Protein AF-0000000067522916 (afdb_homodimer)

Radius of gyration: 25.34 Å; Cα contacts (8 Å, |Δi|>4): 774; chains: 2; bounding box: 39×79×55 Å

InterPro domains:
  IPR010461 Competence protein ComK [PF06338] (10-159)
  IPR010461 Competence protein ComK [PIRSF011560] (6-192)

Foldseek 3Di:
DPPPDAAEDAADADALFWFKWFWDADPPRQIKTWTDGLPDTHIYRDAQLVNLQVNLVVLPHGQVVQLVVLCVQQVDNFQAWGCSDLVSQAIWTWQHGPPDNRIMIGRLVFWDDWDADPVQWIWTAGNSGDIDIHNHHPVSVVVRSVSSVSSSVSVVVCVVPPDDDDDDDDDPVVCVVPVCVCCVVPPDDPVRD/DPPPDAAEDAADADALFWFKWFWDADPPRQIKTWTDGLPDTHIYRDAQLVNLQVNLVVQPHGQVVQLVVLCVQQVDNFQAWGCSDLVSQAIWTWQHGPPDSRIMIGRLVFWDDWDADPVQWIWTAGNSGDIDIGNHHPVSVVVRSVSSVSSSVSVVCCVVPPDDDDDDDDDPVVCVVPVVVVCVVPPDDPVRD

Organism: Bacillus anthracis (NCBI:txid1392)

Structure (mmCIF, N/CA/C/O backbone):
data_AF-0000000067522916-model_v1
#
loop_
_entity.id
_entity.type
_entity.pdbx_description
1 polymer 'Competence transcription factor'
#
loop_
_atom_site.group_PDB
_atom_site.id
_atom_site.type_symbol
_atom_site.label_atom_id
_atom_site.label_alt_id
_atom_site.label_comp_id
_atom_site.label_asym_id
_atom_site.label_entity_id
_atom_site.label_seq_id
_atom_site.pdbx_PDB_ins_code
_atom_site.Cartn_x
_atom_site.Cartn_y
_atom_site.Cartn_z
_atom_site.occupancy
_atom_site.B_iso_or_equiv
_atom_site.auth_seq_id
_atom_site.auth_comp_id
_atom_site.auth_asym_id
_atom_site.auth_atom_id
_atom_site.pdbx_PDB_model_num
ATOM 1 N N . MET A 1 1 ? -5.605 -43.75 -6.602 1 36.06 1 MET A N 1
ATOM 2 C CA . MET A 1 1 ? -5.41 -42.281 -6.617 1 36.06 1 MET A CA 1
ATOM 3 C C . MET A 1 1 ? -6.738 -41.562 -6.434 1 36.06 1 MET A C 1
ATOM 5 O O . MET A 1 1 ? -7.66 -41.719 -7.234 1 36.06 1 MET A O 1
ATOM 9 N N . GLU A 1 2 ? -7.273 -41.312 -5.301 1 45.03 2 GLU A N 1
ATOM 10 C CA . GLU A 1 2 ? -8.633 -40.844 -5.027 1 45.03 2 GLU A CA 1
ATOM 11 C C . GLU A 1 2 ? -9.023 -39.688 -5.938 1 45.03 2 GLU A C 1
ATOM 13 O O . GLU A 1 2 ? -8.219 -38.781 -6.191 1 45.03 2 GLU A O 1
ATOM 18 N N . ASN A 1 3 ? -9.984 -39.844 -6.863 1 55.38 3 ASN A N 1
ATOM 19 C CA . ASN A 1 3 ? -10.586 -39.031 -7.898 1 55.38 3 ASN A CA 1
ATOM 20 C C . ASN A 1 3 ? -11.031 -37.656 -7.336 1 55.38 3 ASN A C 1
ATOM 22 O O . ASN A 1 3 ? -12.172 -37.531 -6.891 1 55.38 3 ASN A O 1
ATOM 26 N N . LYS A 1 4 ? -10.172 -36.906 -6.711 1 69.06 4 LYS A N 1
ATOM 27 C CA . LYS A 1 4 ? -10.625 -35.656 -6.137 1 69.06 4 LYS A CA 1
ATOM 28 C C . LYS A 1 4 ? -11.148 -34.719 -7.223 1 69.06 4 LYS A C 1
ATOM 30 O O . LYS A 1 4 ? -10.492 -34.5 -8.242 1 69.06 4 LYS A O 1
ATOM 35 N N . VAL A 1 5 ? -12.406 -34.469 -7.195 1 81.44 5 VAL A N 1
ATOM 36 C CA . VAL A 1 5 ? -13.094 -33.531 -8.094 1 81.44 5 VAL A CA 1
ATOM 37 C C . VAL A 1 5 ? -12.43 -32.156 -8.047 1 81.44 5 VAL A C 1
ATOM 39 O O . VAL A 1 5 ? -12.094 -31.672 -6.965 1 81.44 5 VAL A O 1
ATOM 42 N N . GLU A 1 6 ? -12.148 -31.703 -9.195 1 89.88 6 GLU A N 1
ATOM 43 C CA . GLU A 1 6 ? -11.547 -30.375 -9.273 1 89.88 6 GLU A CA 1
ATOM 44 C C . GLU A 1 6 ? -12.555 -29.297 -8.883 1 89.88 6 GLU A C 1
ATOM 46 O O . GLU 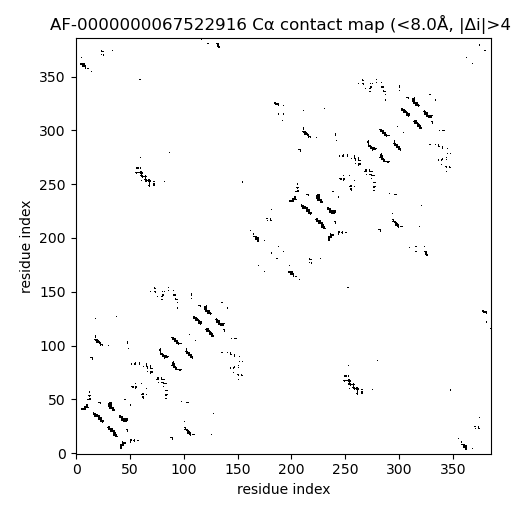A 1 6 ? -13.734 -29.391 -9.227 1 89.88 6 GLU A O 1
ATOM 51 N N . ARG A 1 7 ? -12.031 -28.391 -8.172 1 93.38 7 ARG A N 1
ATOM 52 C CA . ARG A 1 7 ? -12.867 -27.297 -7.699 1 93.38 7 ARG A CA 1
ATOM 53 C C . ARG A 1 7 ? -12.398 -25.969 -8.281 1 93.38 7 ARG A C 1
ATOM 55 O O . ARG A 1 7 ? -11.242 -25.828 -8.703 1 93.38 7 ARG A O 1
ATOM 62 N N . TYR A 1 8 ? -13.406 -25.047 -8.391 1 92.75 8 TYR A N 1
ATOM 63 C CA . TYR A 1 8 ? -13.039 -23.703 -8.812 1 92.75 8 TYR A CA 1
ATOM 64 C C . TYR A 1 8 ? -13.781 -22.656 -8 1 92.75 8 TYR A C 1
ATOM 66 O O . TYR A 1 8 ? -14.781 -22.953 -7.348 1 92.75 8 TYR A O 1
ATOM 74 N N . VAL A 1 9 ? -13.164 -21.453 -7.91 1 92.88 9 VAL A N 1
ATOM 75 C CA . VAL A 1 9 ? -13.797 -20.266 -7.34 1 92.88 9 VAL A CA 1
ATOM 76 C C . VAL A 1 9 ? -13.836 -19.156 -8.375 1 92.88 9 VAL A C 1
ATOM 78 O O . VAL A 1 9 ? -12.969 -19.078 -9.258 1 92.88 9 VAL A O 1
ATOM 81 N N . GLU A 1 10 ? -14.773 -18.266 -8.258 1 89.06 10 GLU A N 1
ATOM 82 C CA . GLU A 1 10 ? -14.93 -17.188 -9.234 1 89.06 10 GLU A CA 1
ATOM 83 C C . GLU A 1 10 ? -13.922 -16.078 -8.992 1 89.06 10 GLU A C 1
ATOM 85 O O . GLU A 1 10 ? -13.406 -15.484 -9.938 1 89.06 10 GLU A O 1
ATOM 90 N N . ASN A 1 11 ? -13.75 -15.836 -7.719 1 91.44 11 ASN A N 1
ATOM 91 C CA . ASN A 1 11 ? -12.805 -14.797 -7.328 1 91.44 11 ASN A CA 1
ATOM 92 C C . ASN A 1 11 ? -11.875 -15.273 -6.219 1 91.44 11 ASN A C 1
ATOM 94 O O . ASN A 1 11 ? -12.258 -16.094 -5.391 1 91.44 11 ASN A O 1
ATOM 98 N N . TYR A 1 12 ? -10.758 -14.766 -6.344 1 95.12 12 TYR A N 1
ATOM 99 C CA . TYR A 1 12 ? -9.75 -15.18 -5.379 1 95.12 12 TYR A CA 1
ATOM 100 C C . TYR A 1 12 ? -8.867 -14.008 -4.969 1 95.12 12 TYR A C 1
ATOM 102 O O . TYR A 1 12 ? -8.539 -13.156 -5.797 1 95.12 12 TYR A O 1
ATOM 110 N N . VAL A 1 13 ? -8.547 -13.93 -3.684 1 96 13 VAL A N 1
ATOM 111 C CA . VAL A 1 13 ? -7.582 -12.984 -3.131 1 96 13 VAL A CA 1
ATOM 112 C C . VAL A 1 13 ? -6.434 -13.742 -2.463 1 96 13 VAL A C 1
ATOM 114 O O . VAL A 1 13 ? -6.668 -14.617 -1.628 1 96 13 VAL A O 1
ATOM 117 N N . VAL A 1 14 ? -5.266 -13.398 -2.869 1 96.44 14 VAL A N 1
ATOM 118 C CA . VAL A 1 14 ? -4.082 -14.031 -2.295 1 96.44 14 VAL A CA 1
ATOM 119 C C . VAL A 1 14 ? -4.105 -13.891 -0.775 1 96.44 14 VAL A C 1
ATOM 121 O O . VAL A 1 14 ? -4.48 -12.836 -0.25 1 96.44 14 VAL A O 1
ATOM 124 N N . ASN A 1 15 ? -3.674 -14.922 -0.156 1 94.75 15 ASN A N 1
ATOM 125 C CA . ASN A 1 15 ? -3.611 -14.914 1.302 1 94.75 15 ASN A CA 1
ATOM 126 C C . ASN A 1 15 ? -2.334 -15.578 1.811 1 94.75 15 ASN A C 1
ATOM 128 O O . ASN A 1 15 ? -1.466 -15.953 1.021 1 94.75 15 ASN A O 1
ATOM 132 N N . LYS A 1 16 ? -2.232 -15.758 3.061 1 94.56 16 LYS A N 1
ATOM 133 C CA . LYS A 1 16 ? -0.994 -16.203 3.689 1 94.56 16 LYS A CA 1
ATOM 134 C C . LYS A 1 16 ? -0.674 -17.656 3.301 1 94.56 16 LYS A C 1
ATOM 136 O O . LYS A 1 16 ? 0.448 -18.125 3.502 1 94.56 16 LYS A O 1
ATOM 141 N N . ASN A 1 17 ? -1.636 -18.297 2.754 1 95.62 17 ASN A N 1
ATOM 142 C CA . ASN A 1 17 ? -1.419 -19.688 2.389 1 95.62 17 ASN A CA 1
ATOM 143 C C . ASN A 1 17 ? -1.103 -19.844 0.902 1 95.62 17 ASN A C 1
ATOM 145 O O . ASN A 1 17 ? -0.748 -20.922 0.444 1 95.62 17 ASN A O 1
ATOM 149 N N . THR A 1 18 ? -1.257 -18.812 0.144 1 97.06 18 THR A N 1
ATOM 150 C CA . THR A 1 18 ? -1.058 -18.891 -1.299 1 97.06 18 THR A CA 1
ATOM 151 C C . THR A 1 18 ? 0.424 -19.031 -1.634 1 97.06 18 THR A C 1
ATOM 153 O O . THR A 1 18 ? 1.232 -18.172 -1.257 1 97.06 18 THR A O 1
ATOM 156 N N . MET A 1 19 ? 0.761 -20.047 -2.391 1 98.38 19 MET A N 1
ATOM 157 C CA . MET A 1 19 ? 2.164 -20.281 -2.719 1 98.38 19 MET A CA 1
ATOM 158 C C . MET A 1 19 ? 2.455 -19.906 -4.168 1 98.38 19 MET A C 1
ATOM 160 O O . MET A 1 19 ? 3.547 -19.422 -4.48 1 98.38 19 MET A O 1
ATOM 164 N N . ALA A 1 20 ? 1.44 -20.141 -5.023 1 98.69 20 ALA A N 1
ATOM 165 C CA . ALA A 1 20 ? 1.698 -19.906 -6.441 1 98.69 20 ALA A CA 1
ATOM 166 C C . ALA A 1 20 ? 0.396 -19.688 -7.207 1 98.69 20 ALA A C 1
ATOM 168 O O . ALA A 1 20 ? -0.649 -20.234 -6.828 1 98.69 20 ALA A O 1
ATOM 169 N N . LEU A 1 21 ? 0.455 -18.906 -8.18 1 98.75 21 LEU A N 1
ATOM 170 C CA . LEU A 1 21 ? -0.565 -18.734 -9.211 1 98.75 21 LEU A CA 1
ATOM 171 C C . LEU A 1 21 ? -0.047 -19.156 -10.578 1 98.75 21 LEU A C 1
ATOM 173 O O . LEU A 1 21 ? 0.795 -18.484 -11.172 1 98.75 21 LEU A O 1
ATOM 177 N N . LEU A 1 22 ? -0.54 -20.281 -11.062 1 98.44 22 LEU A N 1
ATOM 178 C CA . LEU A 1 22 ? 0.003 -20.906 -12.258 1 98.44 22 LEU A CA 1
ATOM 179 C C . LEU A 1 22 ? -0.974 -20.797 -13.422 1 98.44 22 LEU A C 1
ATOM 181 O O . LEU A 1 22 ? -2.102 -21.281 -13.344 1 98.44 22 LEU A O 1
ATOM 185 N N . PRO A 1 23 ? -0.571 -20.172 -14.477 1 98.12 23 PRO A N 1
ATOM 186 C CA . PRO A 1 23 ? -1.47 -20.062 -15.625 1 98.12 23 PRO A CA 1
ATOM 187 C C . PRO A 1 23 ? -1.712 -21.391 -16.328 1 98.12 23 PRO A C 1
ATOM 189 O O . PRO A 1 23 ? -0.794 -22.203 -16.438 1 98.12 23 PRO A O 1
ATOM 192 N N . VAL A 1 24 ? -2.934 -21.656 -16.656 1 96.38 24 VAL A N 1
ATOM 193 C CA . VAL A 1 24 ? -3.334 -22.766 -17.5 1 96.38 24 VAL A CA 1
ATOM 194 C C . VAL A 1 24 ? -3.98 -22.234 -18.781 1 96.38 24 VAL A C 1
ATOM 196 O O . VAL A 1 24 ? -5.008 -21.547 -18.734 1 96.38 24 VAL A O 1
ATOM 199 N N . ILE A 1 25 ? -3.348 -22.516 -19.859 1 93.44 25 ILE A N 1
ATOM 200 C CA . ILE A 1 25 ? -3.834 -22.031 -21.141 1 93.44 25 ILE A CA 1
ATOM 201 C C . ILE A 1 25 ? -4.758 -23.062 -21.781 1 93.44 25 ILE A C 1
ATOM 203 O O . ILE A 1 25 ? -4.348 -24.203 -22.031 1 93.44 25 ILE A O 1
ATOM 207 N N . LEU A 1 26 ? -5.984 -22.719 -21.938 1 89.19 26 LEU A N 1
ATOM 208 C CA . LEU A 1 26 ? -6.984 -23.609 -22.516 1 89.19 26 LEU A CA 1
ATOM 209 C C . LEU A 1 26 ? -7.156 -23.312 -24.016 1 89.19 26 LEU A C 1
ATOM 211 O O . LEU A 1 26 ? -6.508 -22.422 -24.547 1 89.19 26 LEU A O 1
ATOM 215 N N . SER A 1 27 ? -8.172 -24.172 -24.562 1 77.38 27 SER A N 1
ATOM 216 C CA . SER A 1 27 ? -8.477 -24.016 -25.984 1 77.38 27 SER A CA 1
ATOM 217 C C . SER A 1 27 ? -9.062 -22.641 -26.297 1 77.38 27 SER A C 1
ATOM 219 O O . SER A 1 27 ? -9.727 -22.047 -25.438 1 77.38 27 SER A O 1
ATOM 221 N N . GLU A 1 28 ? -8.57 -21.891 -27.219 1 79.06 28 GLU A N 1
ATOM 222 C CA . GLU A 1 28 ? -9.023 -20.594 -27.688 1 79.06 28 GLU A CA 1
ATOM 223 C C . GLU A 1 28 ? -8.266 -19.453 -27.016 1 79.06 28 GLU A C 1
ATOM 225 O O . GLU A 1 28 ? -8.766 -18.344 -26.922 1 79.06 28 GLU A O 1
ATOM 230 N N . LYS A 1 29 ? -7.426 -19.766 -26.297 1 81 29 LYS A N 1
ATOM 231 C CA . LYS A 1 29 ? -6.484 -18.797 -25.75 1 81 29 LYS A CA 1
ATOM 232 C C . LYS A 1 29 ? -6.996 -18.219 -24.422 1 81 29 LYS A C 1
ATOM 234 O O . LYS A 1 29 ? -6.652 -17.094 -24.047 1 81 29 LYS A O 1
ATOM 239 N N . LYS A 1 30 ? -7.949 -18.953 -23.938 1 91.25 30 LYS A N 1
ATOM 240 C CA . LYS A 1 30 ? -8.414 -18.578 -22.609 1 91.25 30 LYS A CA 1
ATOM 241 C C . LYS A 1 30 ? -7.414 -19 -21.531 1 91.25 30 LYS A C 1
ATOM 243 O O . LYS A 1 30 ? -6.902 -20.125 -21.562 1 91.25 30 LYS A O 1
ATOM 248 N N . ILE A 1 31 ? -7.109 -18.062 -20.625 1 95.31 31 ILE A N 1
ATOM 249 C CA . ILE A 1 31 ? -6.148 -18.344 -19.562 1 95.31 31 ILE A CA 1
ATOM 250 C C . ILE A 1 31 ? -6.867 -18.375 -18.219 1 95.31 31 ILE A C 1
ATOM 252 O O . ILE A 1 31 ? -7.633 -17.469 -17.891 1 95.31 31 ILE A O 1
ATOM 256 N N . VAL A 1 32 ? -6.703 -19.5 -17.5 1 95.81 32 VAL A N 1
ATOM 257 C CA . VAL A 1 32 ? -7.203 -19.625 -16.125 1 95.81 32 VAL A CA 1
ATOM 258 C C . VAL A 1 32 ? -6.043 -19.891 -15.18 1 95.81 32 VAL A C 1
ATOM 260 O O . VAL A 1 32 ? -4.902 -20.078 -15.617 1 95.81 32 VAL A O 1
ATOM 263 N N . THR A 1 33 ? -6.297 -19.844 -13.898 1 97.81 33 THR A N 1
ATOM 264 C CA . THR A 1 33 ? -5.215 -19.984 -12.93 1 97.81 33 THR A CA 1
ATOM 265 C C . THR A 1 33 ? -5.434 -21.203 -12.055 1 97.81 33 THR A C 1
ATOM 267 O O . THR A 1 33 ? -6.539 -21.438 -11.562 1 97.81 33 THR A O 1
ATOM 270 N N . ARG A 1 34 ? -4.441 -22.047 -11.93 1 97.44 34 ARG A N 1
ATOM 271 C CA . ARG A 1 34 ? -4.359 -23.016 -10.828 1 97.44 34 ARG A CA 1
ATOM 272 C C . ARG A 1 34 ? -3.723 -22.375 -9.602 1 97.44 34 ARG A C 1
ATOM 274 O O . ARG A 1 34 ? -2.531 -22.062 -9.602 1 97.44 34 ARG A O 1
ATOM 281 N N . VAL A 1 35 ? -4.527 -22.188 -8.562 1 97.75 35 VAL A N 1
ATOM 282 C CA . VAL A 1 35 ? -4.031 -21.656 -7.297 1 97.75 35 VAL A CA 1
ATOM 283 C C . VAL A 1 35 ? -3.443 -22.797 -6.461 1 97.75 35 VAL A C 1
ATOM 285 O O . VAL A 1 35 ? -4.09 -23.828 -6.258 1 97.75 35 VAL A O 1
ATOM 288 N N . VAL A 1 36 ? -2.221 -22.609 -6.055 1 97.25 36 VAL A N 1
ATOM 289 C CA . VAL A 1 36 ? -1.572 -23.562 -5.152 1 97.25 36 VAL A CA 1
ATOM 290 C C . VAL A 1 36 ? -1.444 -22.938 -3.76 1 97.25 36 VAL A C 1
ATOM 292 O O . VAL A 1 36 ? -0.717 -21.969 -3.572 1 97.25 36 VAL A O 1
ATOM 295 N N . GLU A 1 37 ? -2.166 -23.453 -2.828 1 96.69 37 GLU A N 1
ATOM 296 C CA . GLU A 1 37 ? -2.045 -23.109 -1.417 1 96.69 37 GLU A CA 1
ATOM 297 C C . GLU A 1 37 ? -1.301 -24.188 -0.639 1 96.69 37 GLU A C 1
ATOM 299 O O . GLU A 1 37 ? -1.002 -25.25 -1.18 1 96.69 37 GLU A O 1
ATOM 304 N N . VAL A 1 38 ? -1.016 -23.922 0.544 1 96.19 38 VAL A N 1
ATOM 305 C CA . VAL A 1 38 ? -0.224 -24.828 1.379 1 96.19 38 VAL A CA 1
ATOM 306 C C . VAL A 1 38 ? -0.915 -26.188 1.476 1 96.19 38 VAL A C 1
ATOM 308 O O . VAL A 1 38 ? -0.268 -27.219 1.355 1 96.19 38 VAL A O 1
ATOM 311 N N . GLN A 1 39 ? -2.246 -26.203 1.613 1 94.19 39 GLN A N 1
ATOM 312 C CA . GLN A 1 39 ? -2.953 -27.453 1.834 1 94.19 39 GLN A CA 1
ATOM 313 C C . GLN A 1 39 ? -4.059 -27.656 0.799 1 94.19 39 GLN A C 1
ATOM 315 O O . GLN A 1 39 ? -4.945 -28.5 0.982 1 94.19 39 GLN A O 1
ATOM 320 N N . ASP A 1 40 ? -4.031 -26.781 -0.195 1 93.19 40 ASP A N 1
ATOM 321 C CA . ASP A 1 40 ? -5.137 -26.844 -1.148 1 93.19 40 ASP A CA 1
ATOM 322 C C . ASP A 1 40 ? -4.703 -26.359 -2.527 1 93.19 40 ASP A C 1
ATOM 324 O O . ASP A 1 40 ? -3.664 -25.703 -2.662 1 93.19 40 ASP A O 1
ATOM 328 N N . SER A 1 41 ? -5.422 -26.844 -3.514 1 94.56 41 SER A N 1
ATOM 329 C CA . SER A 1 41 ? -5.227 -26.391 -4.891 1 94.56 41 SER A CA 1
ATOM 330 C C . SER A 1 41 ? -6.539 -26.406 -5.664 1 94.56 41 SER A C 1
ATOM 332 O O . SER A 1 41 ? -7.352 -27.328 -5.516 1 94.56 41 SER A O 1
ATOM 334 N N . PHE A 1 42 ? -6.805 -25.406 -6.387 1 95.88 42 PHE A N 1
ATOM 335 C CA . PHE A 1 42 ? -8.055 -25.281 -7.125 1 95.88 42 PHE A CA 1
ATOM 336 C C . PHE A 1 42 ? -7.922 -24.297 -8.273 1 95.88 42 PHE A C 1
ATOM 338 O O . PHE A 1 42 ? -6.902 -23.609 -8.398 1 95.88 42 PHE A O 1
ATOM 345 N N . PHE A 1 43 ? -8.953 -24.203 -9.086 1 96.19 43 PHE A N 1
ATOM 346 C CA . PHE A 1 43 ? -8.891 -23.328 -10.25 1 96.19 43 PHE A CA 1
ATOM 347 C C . PHE A 1 43 ? -9.625 -22.016 -9.992 1 96.19 43 PHE A C 1
ATOM 349 O O . PHE A 1 43 ? -10.539 -21.969 -9.164 1 96.19 43 PHE A O 1
ATOM 356 N N . VAL A 1 44 ? -9.164 -20.969 -10.609 1 96.75 44 VAL A N 1
ATOM 357 C CA . VAL A 1 44 ? -9.844 -19.688 -10.672 1 96.75 44 VAL A CA 1
ATOM 358 C C . VAL A 1 44 ? -9.953 -19.234 -12.125 1 96.75 44 VAL A C 1
ATOM 360 O O . VAL A 1 44 ? -8.969 -19.25 -12.867 1 96.75 44 VAL A O 1
ATOM 363 N N . PHE A 1 45 ? -11.102 -18.797 -12.508 1 92.88 45 PHE A N 1
ATOM 364 C CA . PHE A 1 45 ? -11.312 -18.406 -13.898 1 92.88 45 PHE A CA 1
ATOM 365 C C . PHE A 1 45 ? -10.906 -16.953 -14.109 1 92.88 45 PHE A C 1
ATOM 367 O O . PHE A 1 45 ? -11.711 -16.141 -14.586 1 92.88 45 PHE A O 1
ATOM 374 N N . GLN A 1 46 ? -9.742 -16.641 -13.758 1 95.88 46 GLN A N 1
ATOM 375 C CA . GLN A 1 46 ? -9.031 -15.383 -13.938 1 95.88 46 GLN A CA 1
ATOM 376 C C . GLN A 1 46 ? -7.559 -15.625 -14.242 1 95.88 46 GLN A C 1
ATOM 378 O O . GLN A 1 46 ? -7 -16.656 -13.867 1 95.88 46 GLN A O 1
ATOM 383 N N . LYS A 1 47 ? -7.008 -14.648 -14.922 1 97 47 LYS A N 1
ATOM 384 C CA . LYS A 1 47 ? -5.566 -14.703 -15.141 1 97 47 LYS A CA 1
ATOM 385 C C . LYS A 1 47 ? -4.801 -14.43 -13.852 1 97 47 LYS A C 1
ATOM 387 O O . LYS A 1 47 ? -5.281 -13.711 -12.977 1 97 47 LYS A O 1
ATOM 392 N N . PRO A 1 48 ? -3.605 -14.984 -13.75 1 98.5 48 PRO A N 1
ATOM 393 C CA . PRO A 1 48 ? -2.807 -14.727 -12.555 1 98.5 48 PRO A CA 1
ATOM 394 C C . PRO A 1 48 ? -2.652 -13.234 -12.258 1 98.5 48 PRO A C 1
ATOM 396 O O . PRO A 1 48 ? -2.797 -12.805 -11.109 1 98.5 48 PRO A O 1
ATOM 399 N N . LEU A 1 49 ? -2.457 -12.422 -13.281 1 98.56 49 LEU A N 1
ATOM 400 C CA . LEU A 1 49 ? -2.258 -10.992 -13.07 1 98.56 49 LEU A CA 1
ATOM 401 C C . LEU A 1 49 ? -3.516 -10.344 -12.508 1 98.56 49 LEU A C 1
ATOM 403 O O . LEU A 1 49 ? -3.432 -9.461 -11.648 1 98.56 49 LEU A O 1
ATOM 407 N N . ASP A 1 50 ? -4.641 -10.812 -13 1 98.12 50 ASP A N 1
ATOM 408 C CA . ASP A 1 50 ? -5.898 -10.273 -12.484 1 98.12 50 ASP A CA 1
ATOM 409 C C . ASP A 1 50 ? -6.039 -10.547 -10.984 1 98.12 50 ASP A C 1
ATOM 411 O O . ASP A 1 50 ? -6.551 -9.711 -10.242 1 98.12 50 ASP A O 1
ATOM 415 N N . ILE A 1 51 ? -5.609 -11.695 -10.617 1 98.25 51 ILE A N 1
ATOM 416 C CA . ILE A 1 51 ? -5.676 -12.078 -9.211 1 98.25 51 ILE A CA 1
ATOM 417 C C . ILE A 1 51 ? -4.73 -11.195 -8.391 1 98.25 51 ILE A C 1
ATOM 419 O O . ILE A 1 51 ? -5.098 -10.711 -7.316 1 98.25 51 ILE A O 1
ATOM 423 N N . ILE A 1 52 ? -3.57 -10.938 -8.922 1 98.69 52 ILE A N 1
ATOM 424 C CA . ILE A 1 52 ? -2.602 -10.07 -8.258 1 98.69 52 ILE A CA 1
ATOM 425 C C . ILE A 1 52 ? -3.184 -8.664 -8.102 1 98.69 52 ILE A C 1
ATOM 427 O O . ILE A 1 52 ? -3.123 -8.078 -7.023 1 98.69 52 ILE A O 1
ATOM 431 N N . GLU A 1 53 ? -3.742 -8.156 -9.164 1 98.44 53 GLU A N 1
ATOM 432 C CA . GLU A 1 53 ? -4.312 -6.812 -9.156 1 98.44 53 GLU A CA 1
ATOM 433 C C . GLU A 1 53 ? -5.438 -6.695 -8.133 1 98.44 53 GLU A C 1
ATOM 435 O O . GLU A 1 53 ? -5.484 -5.734 -7.359 1 98.44 53 GLU A O 1
ATOM 440 N N . ARG A 1 54 ? -6.277 -7.656 -8.148 1 96.88 54 ARG A N 1
ATOM 441 C CA . ARG A 1 54 ? -7.383 -7.668 -7.191 1 96.88 54 ARG A CA 1
ATOM 442 C C . ARG A 1 54 ? -6.867 -7.762 -5.762 1 96.88 54 ARG A C 1
ATOM 444 O O . ARG A 1 54 ? -7.371 -7.074 -4.867 1 96.88 54 ARG A O 1
ATOM 451 N N . SER A 1 55 ? -5.93 -8.617 -5.57 1 97.38 55 SER A N 1
ATOM 452 C CA . SER A 1 55 ? -5.367 -8.789 -4.234 1 97.38 55 SER A CA 1
ATOM 453 C C . SER A 1 55 ? -4.734 -7.5 -3.729 1 97.38 55 SER A C 1
ATOM 455 O O . SER A 1 55 ? -4.891 -7.145 -2.559 1 97.38 55 SER A O 1
ATOM 457 N N . CYS A 1 56 ? -4.062 -6.781 -4.613 1 98.19 56 CYS A N 1
ATOM 458 C CA . CYS A 1 56 ? -3.5 -5.488 -4.238 1 98.19 56 CYS A CA 1
ATOM 459 C C . CYS A 1 56 ? -4.59 -4.539 -3.762 1 98.19 56 CYS A C 1
ATOM 461 O O . CYS A 1 56 ? -4.473 -3.938 -2.693 1 98.19 56 CYS A O 1
ATOM 463 N N . ARG A 1 57 ? -5.629 -4.465 -4.48 1 96.5 57 ARG A N 1
ATOM 464 C CA . ARG A 1 57 ? -6.719 -3.559 -4.125 1 96.5 57 ARG A CA 1
ATOM 465 C C . ARG A 1 57 ? -7.328 -3.938 -2.781 1 96.5 57 ARG A C 1
ATOM 467 O O . ARG A 1 57 ? -7.539 -3.076 -1.925 1 96.5 57 ARG A O 1
ATOM 474 N N . LYS A 1 58 ? -7.512 -5.23 -2.629 1 95.12 58 LYS A N 1
ATOM 475 C CA . LYS A 1 58 ? -8.133 -5.719 -1.399 1 95.12 58 LYS A CA 1
ATOM 476 C C . LYS A 1 58 ? -7.207 -5.52 -0.201 1 95.12 58 LYS A C 1
ATOM 478 O O . LYS A 1 58 ? -7.652 -5.566 0.948 1 95.12 58 LYS A O 1
ATOM 483 N N . HIS A 1 59 ? -5.957 -5.266 -0.552 1 95.81 59 HIS A N 1
ATOM 484 C CA . HIS A 1 59 ? -5.008 -4.992 0.52 1 95.81 59 HIS A CA 1
ATOM 485 C C . HIS A 1 59 ? -4.656 -3.508 0.578 1 95.81 59 HIS A C 1
ATOM 487 O O . HIS A 1 59 ? -3.66 -3.123 1.192 1 95.81 59 HIS A O 1
ATOM 493 N N . GLY A 1 60 ? -5.348 -2.697 -0.076 1 96.06 60 GLY A N 1
ATOM 494 C CA . GLY A 1 60 ? -5.344 -1.278 0.246 1 96.06 60 GLY A CA 1
ATOM 495 C C . GLY A 1 60 ? -4.594 -0.438 -0.771 1 96.06 60 GLY A C 1
ATOM 496 O O . GLY A 1 60 ? -4.332 0.744 -0.534 1 96.06 60 GLY A O 1
ATOM 497 N N . SER A 1 61 ? -4.176 -0.98 -1.862 1 97.94 61 SER A N 1
ATOM 498 C CA . SER A 1 61 ? -3.549 -0.197 -2.922 1 97.94 61 SER A CA 1
ATOM 499 C C . SER A 1 61 ? -3.686 -0.888 -4.273 1 97.94 61 SER A C 1
ATOM 501 O O . SER A 1 61 ? -3.852 -2.107 -4.34 1 97.94 61 SER A O 1
ATOM 503 N N . SER A 1 62 ? -3.551 -0.1 -5.289 1 98.44 62 SER A N 1
ATOM 504 C CA . SER A 1 62 ? -3.607 -0.671 -6.629 1 98.44 62 SER A CA 1
ATOM 505 C C . SER A 1 62 ? -2.309 -1.391 -6.977 1 98.44 62 SER A C 1
ATOM 507 O O . SER A 1 62 ? -1.277 -1.165 -6.344 1 98.44 62 SER A O 1
ATOM 509 N N . PHE A 1 63 ? -2.389 -2.232 -7.973 1 98.69 63 PHE A N 1
ATOM 510 C CA . PHE A 1 63 ? -1.226 -2.926 -8.516 1 98.69 63 PHE A CA 1
ATOM 511 C C . PHE A 1 63 ? -0.189 -1.93 -9.016 1 98.69 63 PHE A C 1
ATOM 513 O O . PHE A 1 63 ? 0.992 -2.031 -8.68 1 98.69 63 PHE A O 1
ATOM 520 N N . LEU A 1 64 ? -0.694 -0.956 -9.758 1 98.56 64 LEU A N 1
ATOM 521 C CA . LEU A 1 64 ? 0.218 0.049 -10.297 1 98.56 64 LEU A CA 1
ATOM 522 C C . LEU A 1 64 ? 0.868 0.849 -9.172 1 98.56 64 LEU A C 1
ATOM 524 O O . LEU A 1 64 ? 2.051 1.187 -9.25 1 98.56 64 LEU A O 1
ATOM 528 N N . GLY A 1 65 ? 0.118 1.126 -8.172 1 98.5 65 GLY A N 1
ATOM 529 C CA . GLY A 1 65 ? 0.683 1.798 -7.012 1 98.5 65 GLY A CA 1
ATOM 530 C C . GLY A 1 65 ? 1.786 1.003 -6.34 1 98.5 65 GLY A C 1
ATOM 531 O O . GLY A 1 65 ? 2.822 1.56 -5.973 1 98.5 65 GLY A O 1
ATOM 532 N N . ARG A 1 66 ? 1.562 -0.243 -6.156 1 98.69 66 ARG A N 1
ATOM 533 C CA . ARG A 1 66 ? 2.566 -1.111 -5.551 1 98.69 66 ARG A CA 1
ATOM 534 C C . ARG A 1 66 ? 3.803 -1.216 -6.438 1 98.69 66 ARG A C 1
ATOM 536 O O . ARG A 1 66 ? 4.93 -1.271 -5.938 1 98.69 66 ARG A O 1
ATOM 543 N N . LYS A 1 67 ? 3.578 -1.252 -7.754 1 98.5 67 LYS A N 1
ATOM 544 C CA . LYS A 1 67 ? 4.695 -1.267 -8.695 1 98.5 67 LYS A CA 1
ATOM 545 C C . LYS A 1 67 ? 5.555 -0.013 -8.547 1 98.5 67 LYS A C 1
ATOM 547 O O . LYS A 1 67 ? 6.785 -0.093 -8.555 1 98.5 67 LYS A O 1
ATOM 552 N N . GLU A 1 68 ? 4.934 1.094 -8.391 1 98.19 68 GLU A N 1
ATOM 553 C CA . GLU A 1 68 ? 5.652 2.346 -8.156 1 98.19 68 GLU A CA 1
ATOM 554 C C . GLU A 1 68 ? 6.414 2.309 -6.836 1 98.19 68 GLU A C 1
ATOM 556 O O . GLU A 1 68 ? 7.527 2.83 -6.742 1 98.19 68 GLU A O 1
ATOM 561 N N . GLY A 1 69 ? 5.758 1.737 -5.891 1 97.5 69 GLY A N 1
ATOM 562 C CA . GLY A 1 69 ? 6.445 1.557 -4.621 1 97.5 69 GLY A CA 1
ATOM 563 C C . GLY A 1 69 ? 7.711 0.73 -4.742 1 97.5 69 GLY A C 1
ATOM 564 O O . GLY A 1 69 ? 8.75 1.097 -4.188 1 97.5 69 GLY A O 1
ATOM 565 N N . THR A 1 70 ? 7.609 -0.342 -5.457 1 98.44 70 THR A N 1
ATOM 566 C CA . THR A 1 70 ? 8.773 -1.191 -5.688 1 98.44 70 THR A CA 1
ATOM 567 C C . THR A 1 70 ? 9.875 -0.415 -6.398 1 98.44 70 THR A C 1
ATOM 569 O O . THR A 1 70 ? 11.047 -0.497 -6.016 1 98.44 70 THR A O 1
ATOM 572 N N . LYS A 1 71 ? 9.461 0.321 -7.414 1 98.38 71 LYS A N 1
ATOM 573 C CA . LYS A 1 71 ? 10.43 1.142 -8.141 1 98.38 71 LYS A CA 1
ATOM 574 C C . LYS A 1 71 ? 11.133 2.121 -7.207 1 98.38 71 LYS A C 1
ATOM 576 O O . LYS A 1 71 ? 12.359 2.262 -7.254 1 98.38 71 LYS A O 1
ATOM 581 N N . GLU A 1 72 ? 10.398 2.727 -6.34 1 96.75 72 GLU A N 1
ATOM 582 C CA . GLU A 1 72 ? 10.938 3.705 -5.398 1 96.75 72 GLU A CA 1
ATOM 583 C C . GLU A 1 72 ? 11.945 3.066 -4.449 1 96.75 72 GLU A C 1
ATOM 585 O O . GLU A 1 72 ? 13.016 3.623 -4.207 1 96.75 72 GLU A O 1
ATOM 590 N N . LEU A 1 73 ? 11.641 1.942 -4.004 1 95.75 73 LEU A N 1
ATOM 591 C CA . LEU A 1 73 ? 12.391 1.313 -2.928 1 95.75 73 LEU A CA 1
ATOM 592 C C . LEU A 1 73 ? 13.602 0.56 -3.48 1 95.75 73 LEU A C 1
ATOM 594 O O . LEU A 1 73 ? 14.633 0.455 -2.811 1 95.75 73 LEU A O 1
ATOM 598 N N . THR A 1 74 ? 13.5 0.053 -4.75 1 97.62 74 THR A N 1
ATOM 599 C CA . THR A 1 74 ? 14.523 -0.873 -5.211 1 97.62 74 THR A CA 1
ATOM 600 C C . THR A 1 74 ? 15.094 -0.425 -6.555 1 97.62 74 THR A C 1
ATOM 602 O O . THR A 1 74 ? 16.125 -0.922 -6.992 1 97.62 74 THR A O 1
ATOM 605 N N . HIS A 1 75 ? 14.359 0.416 -7.27 1 97.5 75 HIS A N 1
ATOM 606 C CA . HIS A 1 75 ? 14.711 0.909 -8.602 1 97.5 75 HIS A CA 1
ATOM 607 C C . HIS A 1 75 ? 14.492 -0.165 -9.656 1 97.5 75 HIS A C 1
ATOM 609 O O . HIS A 1 75 ? 14.922 -0.006 -10.805 1 97.5 75 HIS A O 1
ATOM 615 N N . ILE A 1 76 ? 13.828 -1.201 -9.32 1 97.5 76 ILE A N 1
ATOM 616 C CA . ILE A 1 76 ? 13.484 -2.24 -10.289 1 97.5 76 ILE A CA 1
ATOM 617 C C . ILE A 1 76 ? 12.195 -1.869 -11.016 1 97.5 76 ILE A C 1
ATOM 619 O O . ILE A 1 76 ? 11.188 -1.551 -10.375 1 97.5 76 ILE A O 1
ATOM 623 N N . THR A 1 77 ? 12.203 -1.938 -12.352 1 95.88 77 THR A N 1
ATOM 624 C CA . THR A 1 77 ? 11.047 -1.483 -13.117 1 95.88 77 THR A CA 1
ATOM 625 C C . THR A 1 77 ? 10.547 -2.588 -14.047 1 95.88 77 THR A C 1
ATOM 627 O O . THR A 1 77 ? 9.422 -2.516 -14.555 1 95.88 77 THR A O 1
ATOM 630 N N . HIS A 1 78 ? 11.383 -3.566 -14.352 1 96.06 78 HIS A N 1
ATOM 631 C CA . HIS A 1 78 ? 11.023 -4.645 -15.266 1 96.06 78 HIS A CA 1
ATOM 632 C C . HIS A 1 78 ? 10.766 -5.945 -14.508 1 96.06 78 HIS A C 1
ATOM 634 O O . HIS A 1 78 ? 11.617 -6.406 -13.75 1 96.06 78 HIS A O 1
ATOM 640 N N . LYS A 1 79 ? 9.602 -6.516 -14.812 1 97.75 79 LYS A N 1
ATOM 641 C CA . LYS A 1 79 ? 9.188 -7.73 -14.117 1 97.75 79 LYS A CA 1
ATOM 642 C C . LYS A 1 79 ? 9.375 -7.59 -12.609 1 97.75 79 LYS A C 1
ATOM 644 O O . LYS A 1 79 ? 9.906 -8.492 -11.961 1 97.75 79 LYS A O 1
ATOM 649 N N . ALA A 1 80 ? 9.031 -6.457 -12.156 1 98.44 80 ALA A N 1
ATOM 650 C CA . ALA A 1 80 ? 9.258 -6.125 -10.75 1 98.44 80 ALA A CA 1
ATOM 651 C C . ALA A 1 80 ? 8.406 -7.008 -9.836 1 98.44 80 ALA A C 1
ATOM 653 O O . ALA A 1 80 ? 7.25 -7.301 -10.148 1 98.44 80 ALA A O 1
ATOM 654 N N . PRO A 1 81 ? 8.992 -7.469 -8.711 1 98.81 81 PRO A N 1
ATOM 655 C CA . PRO A 1 81 ? 8.148 -8.117 -7.703 1 98.81 81 PRO A CA 1
ATOM 656 C C . PRO A 1 81 ? 7.141 -7.156 -7.074 1 98.81 81 PRO A C 1
ATOM 658 O O . PRO A 1 81 ? 7.293 -5.938 -7.184 1 98.81 81 PRO A O 1
ATOM 661 N N . ILE A 1 82 ? 6.133 -7.699 -6.492 1 98.81 82 ILE A N 1
ATOM 662 C CA . ILE A 1 82 ? 5.07 -6.887 -5.91 1 98.81 82 ILE A CA 1
ATOM 663 C C . ILE A 1 82 ? 4.902 -7.234 -4.434 1 98.81 82 ILE A C 1
ATOM 665 O O . ILE A 1 82 ? 4.781 -8.414 -4.078 1 98.81 82 ILE A O 1
ATOM 669 N N . ALA A 1 83 ? 4.98 -6.246 -3.621 1 98.25 83 ALA A N 1
ATOM 670 C CA . ALA A 1 83 ? 4.598 -6.402 -2.221 1 98.25 83 ALA A CA 1
ATOM 671 C C . ALA A 1 83 ? 3.104 -6.164 -2.029 1 98.25 83 ALA A C 1
ATOM 673 O O . ALA A 1 83 ? 2.672 -5.027 -1.821 1 98.25 83 ALA A O 1
ATOM 674 N N . ILE A 1 84 ? 2.355 -7.191 -2.102 1 97.75 84 ILE A N 1
ATOM 675 C CA . ILE A 1 84 ? 0.904 -7.086 -1.995 1 97.75 84 ILE A CA 1
ATOM 676 C C . ILE A 1 84 ? 0.521 -6.656 -0.581 1 97.75 84 ILE A C 1
ATOM 678 O O . ILE A 1 84 ? -0.314 -5.766 -0.399 1 97.75 84 ILE A O 1
ATOM 682 N N . SER A 1 85 ? 1.142 -7.289 0.375 1 95.06 85 SER A N 1
ATOM 683 C CA . SER A 1 85 ? 0.965 -6.965 1.787 1 95.06 85 SER A CA 1
ATOM 684 C C . SER A 1 85 ? 2.219 -7.289 2.592 1 95.06 85 SER A C 1
ATOM 686 O O . SER A 1 85 ? 2.371 -8.406 3.09 1 95.06 85 SER A O 1
ATOM 688 N N . PRO A 1 86 ? 3.047 -6.348 2.809 1 92.44 86 PRO A N 1
ATOM 689 C CA . PRO A 1 86 ? 4.258 -6.582 3.598 1 92.44 86 PRO A CA 1
ATOM 690 C C . PRO A 1 86 ? 3.955 -7.07 5.012 1 92.44 86 PRO A C 1
ATOM 692 O O . PRO A 1 86 ? 4.656 -7.941 5.535 1 92.44 86 PRO A O 1
ATOM 695 N N . THR A 1 87 ? 2.904 -6.602 5.547 1 88.75 87 THR A N 1
ATOM 696 C CA . THR A 1 87 ? 2.525 -6.965 6.906 1 88.75 87 THR A CA 1
ATOM 697 C C . THR A 1 87 ? 2.225 -8.453 7.008 1 88.75 87 THR A C 1
ATOM 699 O O . THR A 1 87 ? 2.49 -9.078 8.039 1 88.75 87 THR A O 1
ATOM 702 N N . ASP A 1 88 ? 1.781 -9.023 5.895 1 91.94 88 ASP A N 1
ATOM 703 C CA . ASP A 1 88 ? 1.411 -10.438 5.879 1 91.94 88 ASP A CA 1
ATOM 704 C C . ASP A 1 88 ? 2.457 -11.273 5.141 1 91.94 88 ASP A C 1
ATOM 706 O O . ASP A 1 88 ? 2.215 -12.438 4.816 1 91.94 88 ASP A O 1
ATOM 710 N N . GLN A 1 89 ? 3.492 -10.672 4.75 1 93.69 89 GLN A N 1
ATOM 711 C CA . GLN A 1 89 ? 4.594 -11.312 4.047 1 93.69 89 GLN A CA 1
ATOM 712 C C . GLN A 1 89 ? 4.148 -11.82 2.676 1 93.69 89 GLN A C 1
ATOM 714 O O . GLN A 1 89 ? 4.574 -12.891 2.234 1 93.69 89 GLN A O 1
ATOM 719 N N . LEU A 1 90 ? 3.275 -11.062 2.062 1 97.19 90 LEU A N 1
ATOM 720 C CA . LEU A 1 90 ? 2.809 -11.414 0.726 1 97.19 90 LEU A CA 1
ATOM 721 C C . LEU A 1 90 ? 3.635 -10.703 -0.341 1 97.19 90 LEU A C 1
ATOM 723 O O . LEU A 1 90 ? 3.176 -9.727 -0.937 1 97.19 90 LEU A O 1
ATOM 727 N N . TYR A 1 91 ? 4.805 -11.266 -0.582 1 98.62 91 TYR A N 1
ATOM 728 C CA . TYR A 1 91 ? 5.688 -10.828 -1.661 1 98.62 91 TYR A CA 1
ATOM 729 C C . TYR A 1 91 ? 5.664 -11.828 -2.814 1 98.62 91 TYR A C 1
ATOM 731 O O . TYR A 1 91 ? 6.051 -12.984 -2.65 1 98.62 91 TYR A O 1
ATOM 739 N N . PHE A 1 92 ? 5.215 -11.344 -3.953 1 98.88 92 PHE A N 1
ATOM 740 C CA . PHE A 1 92 ? 5.113 -12.219 -5.117 1 98.88 92 PHE A CA 1
ATOM 741 C C . PHE A 1 92 ? 5.98 -11.703 -6.258 1 98.88 92 PHE A C 1
ATOM 743 O O . PHE A 1 92 ? 6.156 -10.492 -6.414 1 98.88 92 PHE A O 1
ATOM 750 N N . PHE A 1 93 ? 6.516 -12.617 -7.027 1 98.88 93 PHE A N 1
ATOM 751 C CA . PHE A 1 93 ? 7.285 -12.203 -8.195 1 98.88 93 PHE A CA 1
ATOM 752 C C . PHE A 1 93 ? 6.848 -12.984 -9.43 1 98.88 93 PHE A C 1
ATOM 754 O O . PHE A 1 93 ? 6.473 -14.148 -9.336 1 98.88 93 PHE A O 1
ATOM 761 N N . PRO A 1 94 ? 6.859 -12.328 -10.539 1 98.75 94 PRO A N 1
ATOM 762 C CA . PRO A 1 94 ? 6.508 -12.961 -11.812 1 98.75 94 PRO A CA 1
ATOM 763 C C . PRO A 1 94 ? 7.652 -13.789 -12.391 1 98.75 94 PRO A C 1
ATOM 765 O O . PRO A 1 94 ? 8.828 -13.469 -12.172 1 98.75 94 PRO A O 1
ATOM 768 N N . THR A 1 95 ? 7.324 -14.828 -13.07 1 98.12 95 THR A N 1
ATOM 769 C CA . THR A 1 95 ? 8.336 -15.672 -13.695 1 98.12 95 THR A CA 1
ATOM 770 C C . THR A 1 95 ? 8.695 -15.141 -15.086 1 98.12 95 THR A C 1
ATOM 772 O O . THR A 1 95 ? 9.758 -15.469 -15.625 1 98.12 95 THR A O 1
ATOM 775 N N . TYR A 1 96 ? 7.797 -14.398 -15.703 1 97.44 96 TYR A N 1
ATOM 776 C CA . TYR A 1 96 ? 7.98 -13.727 -16.984 1 97.44 96 TYR A CA 1
ATOM 777 C C . TYR A 1 96 ? 7.434 -12.305 -16.953 1 97.44 96 TYR A C 1
ATOM 779 O O . TYR A 1 96 ? 7.117 -11.789 -15.875 1 97.44 96 TYR A O 1
ATOM 787 N N . SER A 1 97 ? 7.473 -11.727 -18.125 1 96.94 97 SER A N 1
ATOM 788 C CA . SER A 1 97 ? 6.797 -10.438 -18.219 1 96.94 97 SER A CA 1
ATOM 789 C C . SER A 1 97 ? 5.324 -10.555 -17.844 1 96.94 97 SER A C 1
ATOM 791 O O . SER A 1 97 ? 4.691 -11.57 -18.109 1 96.94 97 SER A O 1
ATOM 793 N N . TYR A 1 98 ? 4.785 -9.484 -17.297 1 96.81 98 TYR A N 1
ATOM 794 C CA . TYR A 1 98 ? 3.416 -9.469 -16.797 1 96.81 98 TYR A CA 1
ATOM 795 C C . TYR A 1 98 ? 2.432 -9.875 -17.891 1 96.81 98 TYR A C 1
ATOM 797 O O . TYR A 1 98 ? 1.427 -10.539 -17.609 1 96.81 98 TYR A O 1
ATOM 805 N N . SER A 1 99 ? 2.738 -9.555 -19.109 1 94.56 99 SER A N 1
ATOM 806 C CA . SER A 1 99 ? 1.796 -9.711 -20.219 1 94.56 99 SER A CA 1
ATOM 807 C C . SER A 1 99 ? 1.922 -11.086 -20.859 1 94.56 99 SER A C 1
ATOM 809 O O . SER A 1 99 ? 1.062 -11.492 -21.641 1 94.56 99 SER A O 1
ATOM 811 N N . ARG A 1 100 ? 2.973 -11.789 -20.578 1 95.44 100 ARG A N 1
ATOM 812 C CA . ARG A 1 100 ? 3.16 -13.125 -21.156 1 95.44 100 ARG A CA 1
ATOM 813 C C . ARG A 1 100 ? 2.133 -14.102 -20.594 1 95.44 100 ARG A C 1
ATOM 815 O O . ARG A 1 100 ? 1.9 -14.156 -19.391 1 95.44 100 ARG A O 1
ATOM 822 N N . LYS A 1 101 ? 1.56 -14.898 -21.469 1 94.81 101 LYS A N 1
ATOM 823 C CA . LYS A 1 101 ? 0.472 -15.797 -21.094 1 94.81 101 LYS A CA 1
ATOM 824 C C . LYS A 1 101 ? 0.961 -16.875 -20.141 1 94.81 101 LYS A C 1
ATOM 826 O O . LYS A 1 101 ? 0.197 -17.375 -19.312 1 94.81 101 LYS A O 1
ATOM 831 N N . GLU A 1 102 ? 2.279 -17.219 -20.188 1 95.06 102 GLU A N 1
ATOM 832 C CA . GLU A 1 102 ? 2.852 -18.281 -19.375 1 95.06 102 GLU A CA 1
ATOM 833 C C . GLU A 1 102 ? 3.361 -17.75 -18.047 1 95.06 102 GLU A C 1
ATOM 835 O O . GLU A 1 102 ? 3.906 -18.5 -17.234 1 95.06 102 GLU A O 1
ATOM 840 N N . CYS A 1 103 ? 3.125 -16.484 -17.75 1 97.88 103 CYS A N 1
ATOM 841 C CA . CYS A 1 103 ? 3.697 -15.867 -16.562 1 97.88 103 CYS A CA 1
ATOM 842 C C . CYS A 1 103 ? 3.004 -16.375 -15.297 1 97.88 103 CYS A C 1
ATOM 844 O O . CYS A 1 103 ? 1.808 -16.141 -15.109 1 97.88 103 CYS A O 1
ATOM 846 N N . ALA A 1 104 ? 3.754 -17.016 -14.484 1 98.56 104 ALA A N 1
ATOM 847 C CA . ALA A 1 104 ? 3.297 -17.422 -13.156 1 98.56 104 ALA A CA 1
ATOM 848 C C . ALA A 1 104 ? 3.736 -16.422 -12.094 1 98.56 104 ALA A C 1
ATOM 850 O O . ALA A 1 104 ? 4.629 -15.602 -12.328 1 98.56 104 ALA A O 1
ATOM 851 N N . TRP A 1 105 ? 3.053 -16.391 -10.969 1 98.88 105 TRP A N 1
ATOM 852 C CA . TRP A 1 105 ? 3.43 -15.617 -9.797 1 98.88 105 TRP A CA 1
ATOM 853 C C . TRP A 1 105 ? 3.707 -16.531 -8.602 1 98.88 105 TRP A C 1
ATOM 855 O O . TRP A 1 105 ? 2.895 -17.391 -8.273 1 98.88 105 TRP A O 1
ATOM 865 N N . LEU A 1 106 ? 4.816 -16.344 -7.988 1 98.81 106 LEU A N 1
ATOM 866 C CA . LEU A 1 106 ? 5.23 -17.219 -6.895 1 98.81 106 LEU A CA 1
ATOM 867 C C . LEU A 1 106 ? 5.434 -16.422 -5.609 1 98.81 106 LEU A C 1
ATOM 869 O O . LEU A 1 106 ? 5.98 -15.312 -5.637 1 98.81 106 LEU A O 1
ATOM 873 N N . SER A 1 107 ? 4.984 -16.969 -4.57 1 98.62 107 SER A N 1
ATOM 874 C CA . SER A 1 107 ? 5.246 -16.391 -3.26 1 98.62 107 SER A CA 1
ATOM 875 C C . SER A 1 107 ? 6.711 -16.562 -2.859 1 98.62 107 SER A C 1
ATOM 877 O O . SER A 1 107 ? 7.203 -17.688 -2.762 1 98.62 107 SER A O 1
ATOM 879 N N . HIS A 1 108 ? 7.336 -15.531 -2.594 1 98.56 108 HIS A N 1
ATOM 880 C CA . HIS A 1 108 ? 8.734 -15.57 -2.189 1 98.56 108 HIS A CA 1
ATOM 881 C C . HIS A 1 108 ? 8.914 -16.328 -0.879 1 98.56 108 HIS A C 1
ATOM 883 O O . HIS A 1 108 ? 9.914 -17.016 -0.69 1 98.56 108 HIS A O 1
ATOM 889 N N . PHE A 1 109 ? 7.988 -16.297 -0.033 1 97.25 109 PHE A N 1
ATOM 890 C CA . PHE A 1 109 ? 8.031 -16.844 1.318 1 97.25 109 PHE A CA 1
ATOM 891 C C . PHE A 1 109 ? 8.07 -18.359 1.283 1 97.25 109 PHE A C 1
ATOM 893 O O . PHE A 1 109 ? 8.68 -19 2.146 1 97.25 109 PHE A O 1
ATOM 900 N N . TYR A 1 110 ? 7.594 -18.953 0.244 1 97.81 110 TYR A N 1
ATOM 901 C CA . TYR A 1 110 ? 7.359 -20.391 0.284 1 97.81 110 TYR A CA 1
ATOM 902 C C . TYR A 1 110 ? 8.359 -21.141 -0.596 1 97.81 110 TYR A C 1
ATOM 904 O O . TYR A 1 110 ? 8.336 -22.359 -0.675 1 97.81 110 TYR A O 1
ATOM 912 N N . ILE A 1 111 ? 9.211 -20.453 -1.254 1 98 111 ILE A N 1
ATOM 913 C CA . ILE A 1 111 ? 10.203 -21.094 -2.107 1 98 111 ILE A CA 1
ATOM 914 C C . ILE A 1 111 ? 11.32 -21.688 -1.245 1 98 111 ILE A C 1
ATOM 916 O O . ILE A 1 111 ? 11.945 -20.984 -0.453 1 98 111 ILE A O 1
ATOM 920 N N . GLU A 1 112 ? 11.555 -22.906 -1.391 1 97.12 112 GLU A N 1
ATOM 921 C CA . GLU A 1 112 ? 12.602 -23.578 -0.638 1 97.12 112 GLU A CA 1
ATOM 922 C C . GLU A 1 112 ? 13.859 -23.75 -1.479 1 97.12 112 GLU A C 1
ATOM 924 O O . GLU A 1 112 ? 14.969 -23.453 -1.018 1 97.12 112 GLU A O 1
ATOM 929 N N . SER A 1 113 ? 13.664 -24.266 -2.693 1 96.81 113 SER A N 1
ATOM 930 C CA . SER A 1 113 ? 14.82 -24.531 -3.537 1 96.81 113 SER A CA 1
ATOM 931 C C . SER A 1 113 ? 14.422 -24.672 -5 1 96.81 113 SER A C 1
ATOM 933 O O . SER A 1 113 ? 13.234 -24.672 -5.328 1 96.81 113 SER A O 1
ATOM 935 N N . ASN A 1 114 ? 15.453 -24.641 -5.875 1 97 114 ASN A N 1
ATOM 936 C CA . ASN A 1 114 ? 15.25 -24.891 -7.297 1 97 114 ASN A CA 1
ATOM 937 C C . ASN A 1 114 ? 16.328 -25.828 -7.848 1 97 114 ASN A C 1
ATOM 939 O O . ASN A 1 114 ? 17.438 -25.891 -7.316 1 97 114 ASN A O 1
ATOM 943 N N . LYS A 1 115 ? 15.891 -26.578 -8.867 1 96 115 LYS A N 1
ATOM 944 C CA . LYS A 1 115 ? 16.781 -27.531 -9.523 1 96 115 LYS A CA 1
ATOM 945 C C . LYS A 1 115 ? 16.594 -27.516 -11.031 1 96 115 LYS A C 1
ATOM 947 O O . LYS A 1 115 ? 15.461 -27.641 -11.523 1 96 115 LYS A O 1
ATOM 952 N N . GLU A 1 116 ? 17.656 -27.391 -11.695 1 95.06 116 GLU A N 1
ATOM 953 C CA . GLU A 1 116 ? 17.578 -27.391 -13.148 1 95.06 116 GLU A CA 1
ATOM 954 C C . GLU A 1 116 ? 17.5 -28.828 -13.695 1 95.06 116 GLU A C 1
ATOM 956 O O . GLU A 1 116 ? 18.25 -29.703 -13.25 1 95.06 116 GLU A O 1
ATOM 961 N N . LEU A 1 117 ? 16.656 -29.031 -14.617 1 92.12 117 LEU A N 1
ATOM 962 C CA . LEU A 1 117 ? 16.516 -30.328 -15.281 1 92.12 117 LEU A CA 1
ATOM 963 C C . LEU A 1 117 ? 17.359 -30.391 -16.547 1 92.12 117 LEU A C 1
ATOM 965 O O . LEU A 1 117 ? 17.859 -29.359 -17.016 1 92.12 117 LEU A O 1
ATOM 969 N N . LYS A 1 118 ? 17.469 -31.625 -17.047 1 88.38 118 LYS A N 1
ATOM 970 C CA . LYS A 1 118 ? 18.281 -31.844 -18.234 1 88.38 118 LYS A CA 1
ATOM 971 C C . LYS A 1 118 ? 17.688 -31.141 -19.453 1 88.38 118 LYS A C 1
ATOM 973 O O . LYS A 1 118 ? 18.422 -30.688 -20.344 1 88.38 118 LYS A O 1
ATOM 978 N N . ASP A 1 119 ? 16.406 -30.969 -19.438 1 87.25 119 ASP A N 1
ATOM 979 C CA . ASP A 1 119 ? 15.75 -30.375 -20.594 1 87.25 119 ASP A CA 1
ATOM 980 C C . ASP A 1 119 ? 15.734 -28.859 -20.516 1 87.25 119 ASP A C 1
ATOM 982 O O . ASP A 1 119 ? 15.133 -28.188 -21.359 1 87.25 119 ASP A O 1
ATOM 986 N N . GLY A 1 120 ? 16.297 -28.297 -19.516 1 87.5 120 GLY A N 1
ATOM 987 C CA . GLY A 1 120 ? 16.375 -26.859 -19.406 1 87.5 120 GLY A CA 1
ATOM 988 C C . GLY A 1 120 ? 15.305 -26.266 -18.516 1 87.5 120 GLY A C 1
ATOM 989 O O . GLY A 1 120 ? 15.375 -25.094 -18.141 1 87.5 120 GLY A O 1
ATOM 990 N N . ASN A 1 121 ? 14.328 -27.047 -18.172 1 91.19 121 ASN A N 1
ATOM 991 C CA . ASN A 1 121 ? 13.289 -26.578 -17.266 1 91.19 121 ASN A CA 1
ATOM 992 C C . ASN A 1 121 ? 13.781 -26.562 -15.82 1 91.19 121 ASN A C 1
ATOM 994 O O . ASN A 1 121 ? 14.82 -27.141 -15.5 1 91.19 121 ASN A O 1
ATOM 998 N N . LEU A 1 122 ? 13.016 -25.828 -15.062 1 96.31 122 LEU A N 1
ATOM 999 C CA . LEU A 1 122 ? 13.375 -25.672 -13.656 1 96.31 122 LEU A CA 1
ATOM 1000 C C . LEU A 1 122 ? 12.312 -26.281 -12.75 1 96.31 122 LEU A C 1
ATOM 1002 O O . LEU A 1 122 ? 11.117 -26.094 -12.977 1 96.31 122 LEU A O 1
ATOM 1006 N N . ILE A 1 123 ? 12.758 -27.047 -11.781 1 97.12 123 ILE A N 1
ATOM 1007 C CA . ILE A 1 123 ? 11.867 -27.531 -10.734 1 97.12 123 ILE A CA 1
ATOM 1008 C C . ILE A 1 123 ? 11.93 -26.594 -9.531 1 97.12 123 ILE A C 1
ATOM 1010 O O . ILE A 1 123 ? 13.016 -26.328 -9 1 97.12 123 ILE A O 1
ATOM 1014 N N . ILE A 1 124 ? 10.812 -26.094 -9.141 1 97.56 124 ILE A N 1
ATOM 1015 C CA . ILE A 1 124 ? 10.719 -25.266 -7.938 1 97.56 124 ILE A CA 1
ATOM 1016 C C . ILE A 1 124 ? 10.094 -26.078 -6.805 1 97.56 124 ILE A C 1
ATOM 1018 O O . ILE A 1 124 ? 9.008 -26.625 -6.949 1 97.56 124 ILE A O 1
ATOM 1022 N N . ARG A 1 125 ? 10.773 -26.109 -5.684 1 97.19 125 ARG A N 1
ATOM 1023 C CA . ARG A 1 125 ? 10.266 -26.797 -4.5 1 97.19 125 ARG A CA 1
ATOM 1024 C C . ARG A 1 125 ? 9.805 -25.797 -3.441 1 97.19 125 ARG A C 1
ATOM 1026 O O . ARG A 1 125 ? 10.531 -24.859 -3.107 1 97.19 125 ARG A O 1
ATOM 1033 N N . PHE A 1 126 ? 8.641 -26.078 -2.928 1 96.94 126 PHE A N 1
ATOM 1034 C CA . PHE A 1 126 ? 8.086 -25.234 -1.871 1 96.94 126 PHE A CA 1
ATOM 1035 C C . PHE A 1 126 ? 8.383 -25.828 -0.498 1 96.94 126 PHE A C 1
ATOM 1037 O O . PHE A 1 126 ? 8.812 -26.969 -0.39 1 96.94 126 PHE A O 1
ATOM 1044 N N . ILE A 1 127 ? 8.164 -25.078 0.448 1 95.12 127 ILE A N 1
ATOM 1045 C CA . ILE A 1 127 ? 8.547 -25.422 1.811 1 95.12 127 ILE A CA 1
ATOM 1046 C C . ILE A 1 127 ? 7.75 -26.641 2.268 1 95.12 127 ILE A C 1
ATOM 1048 O O . ILE A 1 127 ? 8.234 -27.453 3.074 1 95.12 127 ILE A O 1
ATOM 1052 N N . ASN A 1 128 ? 6.574 -26.828 1.753 1 93.38 128 ASN A N 1
ATOM 1053 C CA . ASN A 1 128 ? 5.758 -27.953 2.176 1 93.38 128 ASN A CA 1
ATOM 1054 C C . ASN A 1 128 ? 6.117 -29.234 1.406 1 93.38 128 ASN A C 1
ATOM 1056 O O . ASN A 1 128 ? 5.469 -30.266 1.569 1 93.38 128 ASN A O 1
ATOM 1060 N N . GLY A 1 129 ? 7.004 -29.141 0.465 1 92.62 129 GLY A N 1
ATOM 1061 C CA . GLY A 1 129 ? 7.473 -30.297 -0.269 1 92.62 129 GLY A CA 1
ATOM 1062 C C . GLY A 1 129 ? 6.914 -30.391 -1.676 1 92.62 129 GLY A C 1
ATOM 1063 O O . GLY A 1 129 ? 7.441 -31.109 -2.52 1 92.62 129 GLY A O 1
ATOM 1064 N N . PHE A 1 130 ? 5.879 -29.625 -1.906 1 93.38 130 PHE A N 1
ATOM 1065 C CA . PHE A 1 130 ? 5.293 -29.609 -3.24 1 93.38 130 PHE A CA 1
ATOM 1066 C C . PHE A 1 130 ? 6.27 -29.016 -4.25 1 93.38 130 PHE A C 1
ATOM 1068 O O . PHE A 1 130 ? 7.051 -28.125 -3.91 1 93.38 130 PHE A O 1
ATOM 1075 N N . ALA A 1 131 ? 6.207 -29.609 -5.43 1 95.81 131 ALA A N 1
ATOM 1076 C CA . ALA A 1 131 ? 7.109 -29.109 -6.469 1 95.81 131 ALA A CA 1
ATOM 1077 C C . ALA A 1 131 ? 6.359 -28.875 -7.777 1 95.81 131 ALA A C 1
ATOM 1079 O O . ALA A 1 131 ? 5.387 -29.562 -8.078 1 95.81 131 ALA A O 1
ATOM 1080 N N . VAL A 1 132 ? 6.855 -27.891 -8.5 1 96.06 132 VAL A N 1
ATOM 1081 C CA . VAL A 1 132 ? 6.305 -27.609 -9.82 1 96.06 132 VAL A CA 1
ATOM 1082 C C . VAL A 1 132 ? 7.441 -27.438 -10.828 1 96.06 132 VAL A C 1
ATOM 1084 O O . VAL A 1 132 ? 8.539 -27.016 -10.461 1 96.06 132 VAL A O 1
ATOM 1087 N N . LYS A 1 133 ? 7.121 -27.797 -12.055 1 96.5 133 LYS A N 1
ATOM 1088 C CA . LYS A 1 133 ? 8.039 -27.562 -13.172 1 96.5 133 LYS A CA 1
ATOM 1089 C C . LYS A 1 133 ? 7.719 -26.266 -13.891 1 96.5 133 LYS A C 1
ATOM 1091 O O . LYS A 1 133 ? 6.559 -26 -14.219 1 96.5 133 LYS A O 1
ATOM 1096 N N . LEU A 1 134 ? 8.758 -25.453 -14.117 1 96.31 134 LEU A N 1
ATOM 1097 C CA . LEU A 1 134 ? 8.57 -24.188 -14.812 1 96.31 134 LEU A CA 1
ATOM 1098 C C . LEU A 1 134 ? 9.531 -24.078 -15.992 1 96.31 134 LEU A C 1
ATOM 1100 O O . LEU A 1 134 ? 10.68 -24.516 -15.906 1 96.31 134 LEU A O 1
ATOM 1104 N N . GLU A 1 135 ? 9 -23.438 -17.047 1 94.5 135 GLU A N 1
ATOM 1105 C CA . GLU A 1 135 ? 9.828 -23.141 -18.219 1 94.5 135 GLU A CA 1
ATOM 1106 C C . GLU A 1 135 ? 10.562 -21.812 -18.047 1 94.5 135 GLU A C 1
ATOM 1108 O O . GLU A 1 135 ? 10.227 -20.828 -18.703 1 94.5 135 GLU A O 1
ATOM 1113 N N . ILE A 1 136 ? 11.609 -21.812 -17.297 1 95.5 136 ILE A N 1
ATOM 1114 C CA . ILE A 1 136 ? 12.414 -20.625 -17.016 1 95.5 136 ILE A CA 1
ATOM 1115 C C . ILE A 1 136 ? 13.844 -21.047 -16.688 1 95.5 136 ILE A C 1
ATOM 1117 O O . ILE A 1 136 ? 14.07 -22.109 -16.109 1 95.5 136 ILE A O 1
ATOM 1121 N N . SER A 1 137 ? 14.766 -20.25 -17.078 1 95.06 137 SER A N 1
ATOM 1122 C CA . SER A 1 137 ? 16.156 -20.547 -16.75 1 95.06 137 SER A CA 1
ATOM 1123 C C . SER A 1 137 ? 16.438 -20.359 -15.258 1 95.06 137 SER A C 1
ATOM 1125 O O . SER A 1 137 ? 15.781 -19.547 -14.609 1 95.06 137 SER A O 1
ATOM 1127 N N . LYS A 1 138 ? 17.422 -21.078 -14.805 1 96.56 138 LYS A N 1
ATOM 1128 C CA . LYS A 1 138 ? 17.844 -20.953 -13.414 1 96.56 138 LYS A CA 1
ATOM 1129 C C . LYS A 1 138 ? 18.281 -19.531 -13.102 1 96.56 138 LYS A C 1
ATOM 1131 O O . LYS A 1 138 ? 17.922 -18.969 -12.055 1 96.56 138 LYS A O 1
ATOM 1136 N N . THR A 1 139 ? 19.016 -18.984 -13.961 1 96.56 139 THR A N 1
ATOM 1137 C CA . THR A 1 139 ? 19.547 -17.641 -13.773 1 96.56 139 THR A CA 1
ATOM 1138 C C . THR A 1 139 ? 18.406 -16.625 -13.68 1 96.56 139 THR A C 1
ATOM 1140 O O . THR A 1 139 ? 18.391 -15.789 -12.766 1 96.56 139 THR A O 1
ATOM 1143 N N . SER A 1 140 ? 17.484 -16.688 -14.57 1 96.81 140 SER A N 1
ATOM 1144 C CA . SER A 1 140 ? 16.344 -15.773 -14.555 1 96.81 140 SER A CA 1
ATOM 1145 C C . SER A 1 140 ? 15.516 -15.93 -13.289 1 96.81 140 SER A C 1
ATOM 1147 O O . SER A 1 140 ? 15.133 -14.938 -12.664 1 96.81 140 SER A O 1
ATOM 1149 N N . PHE A 1 141 ? 15.344 -17.109 -12.891 1 98 141 PHE A N 1
ATOM 1150 C CA . PHE A 1 141 ? 14.57 -17.406 -11.688 1 98 141 PHE A CA 1
ATOM 1151 C C . PHE A 1 141 ? 15.258 -16.828 -10.453 1 98 141 PHE A C 1
ATOM 1153 O O . PHE A 1 141 ? 14.617 -16.156 -9.641 1 98 141 PHE A O 1
ATOM 1160 N N . GLU A 1 142 ? 16.453 -17.094 -10.344 1 97.94 142 GLU A N 1
ATOM 1161 C CA . GLU A 1 142 ? 17.219 -16.641 -9.18 1 97.94 142 GLU A CA 1
ATOM 1162 C C . GLU A 1 142 ? 17.297 -15.109 -9.156 1 97.94 142 GLU A C 1
ATOM 1164 O O . GLU A 1 142 ? 17.281 -14.5 -8.078 1 97.94 142 GLU A O 1
ATOM 1169 N N . ASN A 1 143 ? 17.344 -14.57 -10.32 1 97.88 143 ASN A N 1
ATOM 1170 C CA . ASN A 1 143 ? 17.312 -13.117 -10.383 1 97.88 143 ASN A CA 1
ATOM 1171 C C . ASN A 1 143 ? 16 -12.562 -9.828 1 97.88 143 ASN A C 1
ATOM 1173 O O . ASN A 1 143 ? 16 -11.602 -9.055 1 97.88 143 ASN A O 1
ATOM 1177 N N . GLN A 1 144 ? 14.891 -13.141 -10.156 1 98.31 144 GLN A N 1
ATOM 1178 C CA . GLN A 1 144 ? 13.586 -12.719 -9.656 1 98.31 144 GLN A CA 1
ATOM 1179 C C . GLN A 1 144 ? 13.492 -12.922 -8.141 1 98.31 144 GLN A C 1
ATOM 1181 O O . GLN A 1 144 ? 12.961 -12.062 -7.434 1 98.31 144 GLN A O 1
ATOM 1186 N N . GLN A 1 145 ? 14.055 -13.992 -7.676 1 98.25 145 GLN A N 1
ATOM 1187 C CA . GLN A 1 145 ? 14.078 -14.25 -6.238 1 98.25 145 GLN A CA 1
ATOM 1188 C C . GLN A 1 145 ? 14.891 -13.188 -5.508 1 98.25 145 GLN A C 1
ATOM 1190 O O . GLN A 1 145 ? 14.477 -12.688 -4.461 1 98.25 145 GLN A O 1
ATOM 1195 N N . ASN A 1 146 ? 16.016 -12.914 -6.07 1 98.5 146 ASN A N 1
ATOM 1196 C CA . ASN A 1 146 ? 16.906 -11.938 -5.453 1 98.5 146 ASN A CA 1
ATOM 1197 C C . ASN A 1 146 ? 16.281 -10.539 -5.441 1 98.5 146 ASN A C 1
ATOM 1199 O O . ASN A 1 146 ? 16.406 -9.805 -4.457 1 98.5 146 ASN A O 1
ATOM 1203 N N . ARG A 1 147 ? 15.68 -10.219 -6.512 1 98.56 147 ARG A N 1
ATOM 1204 C CA . ARG A 1 147 ? 14.984 -8.938 -6.582 1 98.56 147 ARG A CA 1
ATOM 1205 C C . ARG A 1 147 ? 13.906 -8.836 -5.508 1 98.56 147 ARG A C 1
ATOM 1207 O O . ARG A 1 147 ? 13.727 -7.781 -4.895 1 98.56 147 ARG A O 1
ATOM 1214 N N . THR A 1 148 ? 13.25 -9.906 -5.305 1 98.69 148 THR A N 1
ATOM 1215 C CA . THR A 1 148 ? 12.195 -9.93 -4.293 1 98.69 148 THR A CA 1
ATOM 1216 C C . THR A 1 148 ? 12.797 -9.852 -2.889 1 98.69 148 THR A C 1
ATOM 1218 O O . THR A 1 148 ? 12.242 -9.18 -2.01 1 98.69 148 THR A O 1
ATOM 1221 N N . ALA A 1 149 ? 13.891 -10.539 -2.684 1 98.19 149 ALA A N 1
ATOM 1222 C CA . ALA A 1 149 ? 14.602 -10.445 -1.413 1 98.19 149 ALA A CA 1
ATOM 1223 C C . ALA A 1 149 ? 15.016 -9 -1.126 1 98.19 149 ALA A C 1
ATOM 1225 O O . ALA A 1 149 ? 14.891 -8.531 0.006 1 98.19 149 ALA A O 1
ATOM 1226 N N . LYS A 1 150 ? 15.516 -8.367 -2.137 1 98.12 150 LYS A N 1
ATOM 1227 C CA . LYS A 1 150 ? 15.891 -6.965 -1.995 1 98.12 150 LYS A CA 1
ATOM 1228 C C . LYS A 1 150 ? 14.688 -6.117 -1.582 1 98.12 150 LYS A C 1
ATOM 1230 O O . LYS A 1 150 ? 14.797 -5.281 -0.68 1 98.12 150 LYS A O 1
ATOM 1235 N N . LEU A 1 151 ? 13.562 -6.32 -2.229 1 97.94 151 LEU A N 1
ATOM 1236 C CA . LEU A 1 151 ? 12.336 -5.598 -1.893 1 97.94 151 LEU A CA 1
ATOM 1237 C C . LEU A 1 151 ? 11.953 -5.832 -0.434 1 97.94 151 LEU A C 1
ATOM 1239 O O . LEU A 1 151 ? 11.648 -4.879 0.291 1 97.94 151 LEU A O 1
ATOM 1243 N N . ARG A 1 152 ? 12.047 -7.039 -0.045 1 96.38 152 ARG A 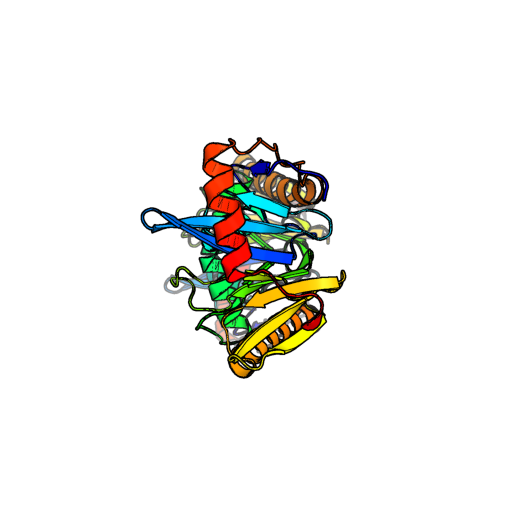N 1
ATOM 1244 C CA . ARG A 1 152 ? 11.711 -7.398 1.33 1 96.38 152 ARG A CA 1
ATOM 1245 C C . ARG A 1 152 ? 12.633 -6.695 2.318 1 96.38 152 ARG A C 1
ATOM 1247 O O . ARG A 1 152 ? 12.18 -6.145 3.322 1 96.38 152 ARG A O 1
ATOM 1254 N N . THR A 1 153 ? 13.867 -6.684 1.993 1 95.75 153 THR A N 1
ATOM 1255 C CA . THR A 1 153 ? 14.852 -6.055 2.869 1 95.75 153 THR A CA 1
ATOM 1256 C C . THR A 1 153 ? 14.602 -4.555 2.973 1 95.75 153 THR A C 1
ATOM 1258 O O . THR A 1 153 ? 14.742 -3.969 4.047 1 95.75 153 THR A O 1
ATOM 1261 N N . GLU A 1 154 ? 14.219 -3.955 1.854 1 94.12 154 GLU A N 1
ATOM 1262 C CA . GLU A 1 154 ? 13.945 -2.521 1.848 1 94.12 154 GLU A CA 1
ATOM 1263 C C . GLU A 1 154 ? 12.773 -2.182 2.758 1 94.12 154 GLU A C 1
ATOM 1265 O O . GLU A 1 154 ? 12.781 -1.151 3.436 1 94.12 154 GLU A O 1
ATOM 1270 N N . TYR A 1 155 ? 11.789 -3.004 2.807 1 92 155 TYR A N 1
ATOM 1271 C CA . TYR A 1 155 ? 10.648 -2.793 3.691 1 92 155 TYR A CA 1
ATOM 1272 C C . TYR A 1 155 ? 11.055 -2.945 5.152 1 92 155 TYR A C 1
ATOM 1274 O O . TYR A 1 155 ? 10.602 -2.184 6.012 1 92 155 TYR A O 1
ATOM 1282 N N . GLU A 1 156 ? 11.906 -3.879 5.379 1 86.75 156 GLU A N 1
ATOM 1283 C CA . GLU A 1 156 ? 12.328 -4.152 6.75 1 86.75 156 GLU A CA 1
ATOM 1284 C C . GLU A 1 156 ? 13.266 -3.061 7.266 1 86.75 156 GLU A C 1
ATOM 1286 O O . GLU A 1 156 ? 13.164 -2.652 8.43 1 86.75 156 GLU A O 1
ATOM 1291 N N . ASP A 1 157 ? 14.117 -2.6 6.445 1 84.31 157 ASP A N 1
ATOM 1292 C CA . ASP A 1 157 ? 15.102 -1.593 6.828 1 84.31 157 ASP A CA 1
ATOM 1293 C C . ASP A 1 157 ? 14.445 -0.23 7.035 1 84.31 157 ASP A C 1
ATOM 1295 O O . ASP A 1 157 ? 14.875 0.548 7.887 1 84.31 157 ASP A O 1
ATOM 1299 N N . ARG A 1 158 ? 13.516 0.063 6.258 1 76.56 158 ARG A N 1
ATOM 1300 C CA . ARG A 1 158 ? 12.797 1.324 6.41 1 76.56 158 ARG A CA 1
ATOM 1301 C C . ARG A 1 158 ? 12.234 1.469 7.82 1 76.56 158 ARG A C 1
ATOM 1303 O O . ARG A 1 158 ? 12.266 2.557 8.398 1 76.56 158 ARG A O 1
ATOM 1310 N N . ARG A 1 159 ? 11.773 0.511 8.25 1 65.81 159 ARG A N 1
ATOM 1311 C CA . ARG A 1 159 ? 11.188 0.542 9.586 1 65.81 159 ARG A CA 1
ATOM 1312 C C . ARG A 1 159 ? 12.234 0.893 10.633 1 65.81 159 ARG A C 1
ATOM 1314 O O . ARG A 1 159 ? 11.93 1.562 11.625 1 65.81 159 ARG A O 1
ATOM 1321 N N . LYS A 1 160 ? 13.422 0.607 10.219 1 65.88 160 LYS A N 1
ATOM 1322 C CA . LYS A 1 160 ? 14.508 0.844 11.164 1 65.88 160 LYS A CA 1
ATOM 1323 C C . LYS A 1 160 ? 15.156 2.209 10.93 1 65.88 160 LYS A C 1
ATOM 1325 O O . LYS A 1 160 ? 15.602 2.859 11.875 1 65.88 160 LYS A O 1
ATOM 1330 N N . LYS A 1 161 ? 15.289 2.58 9.672 1 62.44 161 LYS A N 1
ATOM 1331 C CA . LYS A 1 161 ? 16.094 3.748 9.32 1 62.44 161 LYS A CA 1
ATOM 1332 C C . LYS A 1 161 ? 15.242 5.016 9.328 1 62.44 161 LYS A C 1
ATOM 1334 O O . LYS A 1 161 ? 15.547 5.973 8.609 1 62.44 161 LYS A O 1
ATOM 1339 N N . GLN A 1 162 ? 14.219 5.156 9.883 1 59.41 162 GLN A N 1
ATOM 1340 C CA . GLN A 1 162 ? 13.633 6.488 9.797 1 59.41 162 GLN A CA 1
ATOM 1341 C C . GLN A 1 162 ? 14.641 7.562 10.188 1 59.41 162 GLN A C 1
ATOM 1343 O O . GLN A 1 162 ? 15.078 7.629 11.336 1 59.41 162 GLN A O 1
ATOM 1348 N N . GLY A 1 163 ? 15.641 7.652 9.281 1 58 163 GLY A N 1
ATOM 1349 C CA . GLY A 1 163 ? 16.75 8.547 9.555 1 58 163 GLY A CA 1
ATOM 1350 C C . GLY A 1 163 ? 16.312 9.891 10.109 1 58 163 GLY A C 1
ATOM 1351 O O . GLY A 1 163 ? 15.141 10.25 10.023 1 58 163 GLY A O 1
ATOM 1352 N N . ASN A 1 164 ? 17.266 10.531 10.875 1 66.81 164 ASN A N 1
ATOM 1353 C CA . ASN A 1 164 ? 17.094 11.883 11.414 1 66.81 164 ASN A CA 1
ATOM 1354 C C . ASN A 1 164 ? 17.125 12.93 10.305 1 66.81 164 ASN A C 1
ATOM 1356 O O . ASN A 1 164 ? 18.016 12.898 9.445 1 66.81 164 ASN A O 1
ATOM 1360 N N . PRO A 1 165 ? 16.016 13.609 10.141 1 74.38 165 PRO A N 1
ATOM 1361 C CA . PRO A 1 165 ? 16.047 14.688 9.141 1 74.38 165 PRO A CA 1
ATOM 1362 C C . PRO A 1 165 ? 17.219 15.648 9.352 1 74.38 165 PRO A C 1
ATOM 1364 O O . PRO A 1 165 ? 17.656 15.852 10.484 1 74.38 165 PRO A O 1
ATOM 1367 N N . CYS A 1 166 ? 17.812 16 8.266 1 82.94 166 CYS A N 1
ATOM 1368 C CA . CYS A 1 166 ? 18.844 17.031 8.32 1 82.94 166 CYS A CA 1
ATOM 1369 C C . CYS A 1 166 ? 18.219 18.422 8.422 1 82.94 166 CYS A C 1
ATOM 1371 O O . CYS A 1 166 ? 17.703 18.953 7.434 1 82.94 166 CYS A O 1
ATOM 1373 N N . PHE A 1 167 ? 18.391 19.016 9.523 1 89.25 167 PHE A N 1
ATOM 1374 C CA . PHE A 1 167 ? 17.734 20.297 9.781 1 89.25 167 PHE A CA 1
ATOM 1375 C C . PHE A 1 167 ? 18.625 21.453 9.391 1 89.25 167 PHE A C 1
ATOM 1377 O O . PHE A 1 167 ? 19.844 21.422 9.625 1 89.25 167 PHE A O 1
ATOM 1384 N N . LYS A 1 168 ? 18.031 22.359 8.766 1 90.25 168 LYS A N 1
ATOM 1385 C CA . LYS A 1 168 ? 18.656 23.656 8.5 1 90.25 168 LYS A CA 1
ATOM 1386 C C . LYS A 1 168 ? 17.922 24.781 9.211 1 90.25 168 LYS A C 1
ATOM 1388 O O . LYS A 1 168 ? 16.734 24.641 9.539 1 90.25 168 LYS A O 1
ATOM 1393 N N . GLU A 1 169 ? 18.641 25.797 9.391 1 90.31 169 GLU A N 1
ATOM 1394 C CA . GLU A 1 169 ? 18.016 26.922 10.055 1 90.31 169 GLU A CA 1
ATOM 1395 C C . GLU A 1 169 ? 17.359 27.875 9.047 1 90.31 169 GLU A C 1
ATOM 1397 O O . GLU A 1 169 ? 17.922 28.141 7.98 1 90.31 169 GLU A O 1
ATOM 1402 N N . VAL A 1 170 ? 16.203 28.25 9.383 1 89 170 VAL A N 1
ATOM 1403 C CA . VAL A 1 170 ? 15.531 29.234 8.539 1 89 170 VAL A CA 1
ATOM 1404 C C . VAL A 1 170 ? 16.188 30.594 8.711 1 89 170 VAL A C 1
ATOM 1406 O O . VAL A 1 170 ? 16.453 31.031 9.836 1 89 170 VAL A O 1
ATOM 1409 N N . ASP A 1 171 ? 16.547 31.188 7.613 1 87.44 171 ASP A N 1
ATOM 1410 C CA . ASP A 1 171 ? 17.141 32.5 7.691 1 87.44 171 ASP A CA 1
ATOM 1411 C C . ASP A 1 171 ? 16.203 33.5 8.344 1 87.44 171 ASP A C 1
ATOM 1413 O O . ASP A 1 171 ? 14.977 33.406 8.195 1 87.44 171 ASP A O 1
ATOM 1417 N N . LYS A 1 172 ? 16.734 34.531 8.945 1 84.88 172 LYS A N 1
ATOM 1418 C CA . LYS A 1 172 ? 15.969 35.5 9.727 1 84.88 172 LYS A CA 1
ATOM 1419 C C . LYS A 1 172 ? 14.906 36.156 8.875 1 84.88 172 LYS A C 1
ATOM 1421 O O . LYS A 1 172 ? 13.789 36.406 9.344 1 84.88 172 LYS A O 1
ATOM 1426 N N . ASN A 1 173 ? 15.25 36.406 7.699 1 81.94 173 ASN A N 1
ATOM 1427 C CA . ASN A 1 173 ? 14.305 37.062 6.805 1 81.94 173 ASN A CA 1
ATOM 1428 C C . ASN A 1 173 ? 13.102 36.188 6.5 1 81.94 173 ASN A C 1
ATOM 1430 O O . ASN A 1 173 ? 11.961 36.656 6.508 1 81.94 173 ASN A O 1
ATOM 1434 N N . GLU A 1 174 ? 13.344 34.969 6.203 1 84.44 174 GLU A N 1
ATOM 1435 C CA . GLU A 1 174 ? 12.266 34.031 5.926 1 84.44 174 GLU A CA 1
ATOM 1436 C C . GLU A 1 174 ? 11.461 33.719 7.184 1 84.44 174 GLU A C 1
ATOM 1438 O O . GLU A 1 174 ? 10.242 33.531 7.121 1 84.44 174 GLU A O 1
ATOM 1443 N N . GLU A 1 175 ? 12.156 33.688 8.219 1 86.25 175 GLU A N 1
ATOM 1444 C CA . GLU A 1 175 ? 11.492 33.406 9.492 1 86.25 175 GLU A CA 1
ATOM 1445 C C . GLU A 1 175 ? 10.453 34.5 9.797 1 86.25 175 GLU A C 1
ATOM 1447 O O . GLU A 1 175 ? 9.391 34.219 10.344 1 86.25 175 GLU A O 1
ATOM 1452 N N . SER A 1 176 ? 10.797 35.719 9.461 1 84.38 176 SER A N 1
ATOM 1453 C CA . SER A 1 176 ? 9.922 36.844 9.711 1 84.38 176 SER A CA 1
ATOM 1454 C C . SER A 1 176 ? 8.633 36.75 8.898 1 84.38 176 SER A C 1
ATOM 1456 O O . SER A 1 176 ? 7.652 37.438 9.195 1 84.38 176 SER A O 1
ATOM 1458 N N . ARG A 1 177 ? 8.641 35.875 7.961 1 87.62 177 ARG A N 1
ATOM 1459 C CA . ARG A 1 177 ? 7.457 35.656 7.129 1 87.62 177 ARG A CA 1
ATOM 1460 C C . ARG A 1 177 ? 6.727 34.375 7.508 1 87.62 177 ARG A C 1
ATOM 1462 O O . ARG A 1 177 ? 5.5 34.375 7.617 1 87.62 177 ARG A O 1
ATOM 1469 N N . LEU A 1 178 ? 7.426 33.406 7.809 1 90.56 178 LEU A N 1
ATOM 1470 C CA . LEU A 1 178 ? 6.879 32.062 8.016 1 90.56 178 LEU A CA 1
ATOM 1471 C C . LEU A 1 178 ? 6.133 31.984 9.344 1 90.56 178 LEU A C 1
ATOM 1473 O O . LEU A 1 178 ? 4.992 31.531 9.391 1 90.56 178 LEU A O 1
ATOM 1477 N N . LYS A 1 179 ? 6.773 32.406 10.383 1 88.62 179 LYS A N 1
ATOM 1478 C CA . LYS A 1 179 ? 6.227 32.219 11.719 1 88.62 179 LYS A CA 1
ATOM 1479 C C . LYS A 1 179 ? 4.934 33 11.898 1 88.62 179 LYS A C 1
ATOM 1481 O O . LYS A 1 179 ? 3.914 32.469 12.32 1 88.62 179 LYS A O 1
ATOM 1486 N N . PRO A 1 180 ? 4.934 34.219 11.5 1 87.19 180 PRO A N 1
ATOM 1487 C CA . PRO A 1 180 ? 3.672 34.969 11.633 1 87.19 180 PRO A CA 1
ATOM 1488 C C . PRO A 1 180 ? 2.564 34.406 10.75 1 87.19 180 PRO A C 1
ATOM 1490 O O . PRO A 1 180 ? 1.397 34.375 11.148 1 87.19 180 PRO A O 1
ATOM 1493 N N . ALA A 1 181 ? 2.865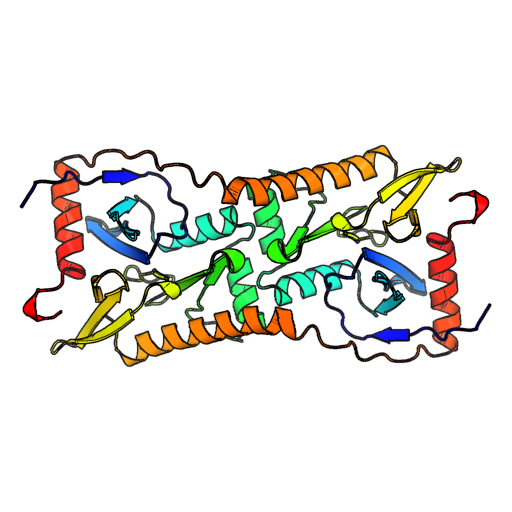 34 9.578 1 89.62 181 ALA A N 1
ATOM 1494 C CA . ALA A 1 181 ? 1.884 33.375 8.68 1 89.62 181 ALA A CA 1
ATOM 1495 C C . ALA A 1 181 ? 1.263 32.125 9.297 1 89.62 181 ALA A C 1
ATOM 1497 O O . ALA A 1 181 ? 0.046 31.938 9.234 1 89.62 181 ALA A O 1
ATOM 1498 N N . TYR A 1 182 ? 2.043 31.375 9.867 1 91.56 182 TYR A N 1
ATOM 1499 C CA . TYR A 1 182 ? 1.581 30.172 10.562 1 91.56 182 TYR A CA 1
ATOM 1500 C C . TYR A 1 182 ? 0.699 30.531 11.75 1 91.56 182 TYR A C 1
ATOM 1502 O O . TYR A 1 182 ? -0.397 30 11.906 1 91.56 182 TYR A O 1
ATOM 1510 N N . GLU A 1 183 ? 1.179 31.406 12.578 1 89.94 183 GLU A N 1
ATOM 1511 C CA . GLU A 1 183 ? 0.482 31.75 13.82 1 89.94 183 GLU A CA 1
ATOM 1512 C C . GLU A 1 183 ? -0.862 32.406 13.531 1 89.94 183 GLU A C 1
ATOM 1514 O O . GLU A 1 183 ? -1.829 32.219 14.266 1 89.94 183 GLU A O 1
ATOM 1519 N N . SER A 1 184 ? -0.82 33.125 12.477 1 88.62 184 SER A N 1
ATOM 1520 C CA . SER A 1 184 ? -2.049 33.844 12.141 1 88.62 184 SER A CA 1
ATOM 1521 C C . SER A 1 184 ? -3.186 32.844 11.844 1 88.62 184 SER A C 1
ATOM 1523 O O . SER A 1 184 ? -4.355 33.156 12.086 1 88.62 184 SER A O 1
ATOM 1525 N N . VAL A 1 185 ? -2.859 31.719 11.43 1 88.75 185 VAL A N 1
ATOM 1526 C CA . VAL A 1 185 ? -3.883 30.781 10.984 1 88.75 185 VAL A CA 1
ATOM 1527 C C . VAL A 1 185 ? -4.105 29.719 12.062 1 88.75 185 VAL A C 1
ATOM 1529 O O . VAL A 1 185 ? -5.246 29.359 12.367 1 88.75 185 VAL A O 1
ATOM 1532 N N . TYR A 1 186 ? -3.131 29.328 12.789 1 93.44 186 TYR A N 1
ATOM 1533 C CA . TYR A 1 186 ? -3.24 28.078 13.539 1 93.44 186 TYR A CA 1
ATOM 1534 C C . TYR A 1 186 ? -3.094 28.328 15.031 1 93.44 186 TYR A C 1
ATOM 1536 O O . TYR A 1 186 ? -3.355 27.438 15.844 1 93.44 186 TYR A O 1
ATOM 1544 N N . PHE A 1 187 ? -2.723 29.516 15.391 1 88.62 187 PHE A N 1
ATOM 1545 C CA . PHE A 1 187 ? -2.469 29.812 16.797 1 88.62 187 PHE A CA 1
ATOM 1546 C C . PHE A 1 187 ? -3.76 29.75 17.609 1 88.62 187 PHE A C 1
ATOM 1548 O O . PHE A 1 187 ? -4.789 30.281 17.172 1 88.62 187 PHE A O 1
ATOM 1555 N N . VAL A 1 188 ? -3.717 29.062 18.734 1 88.19 188 VAL A N 1
ATOM 1556 C CA . VAL A 1 188 ? -4.848 28.953 19.641 1 88.19 188 VAL A CA 1
ATOM 1557 C C . VAL A 1 188 ? -4.551 29.703 20.938 1 88.19 188 VAL A C 1
ATOM 1559 O O . VAL A 1 188 ? -3.5 29.516 21.547 1 88.19 188 VAL A O 1
ATOM 1562 N N . LYS A 1 189 ? -5.527 30.547 21.438 1 84.56 189 LYS A N 1
ATOM 1563 C CA . LYS A 1 189 ? -5.379 31.234 22.734 1 84.56 189 LYS A CA 1
ATOM 1564 C C . LYS A 1 189 ? -5.613 30.266 23.891 1 84.56 189 LYS A C 1
ATOM 1566 O O . LYS A 1 189 ? -6.453 29.375 23.797 1 84.56 189 LYS A O 1
ATOM 1571 N N . GLU A 1 190 ? -4.828 30.484 24.844 1 79.19 190 GLU A N 1
ATOM 1572 C CA . GLU A 1 190 ? -4.883 29.594 26 1 79.19 190 GLU A CA 1
ATOM 1573 C C . GLU A 1 190 ? -6.316 29.438 26.516 1 79.19 190 GLU A C 1
ATOM 1575 O O . GLU A 1 190 ? -6.723 28.344 26.906 1 79.19 190 GLU A O 1
ATOM 1580 N N . GLU A 1 191 ? -7.109 30.453 26.422 1 80.25 191 GLU A N 1
ATOM 1581 C CA . GLU A 1 191 ? -8.469 30.453 26.969 1 80.25 191 GLU A CA 1
ATOM 1582 C C . GLU A 1 191 ? -9.406 29.641 26.078 1 80.25 191 GLU A C 1
ATOM 1584 O O . GLU A 1 191 ? -10.5 29.266 26.5 1 80.25 191 GLU A O 1
ATOM 1589 N N . GLU A 1 192 ? -8.961 29.375 24.984 1 80.94 192 GLU A N 1
ATOM 1590 C CA . GLU A 1 192 ? -9.812 28.688 24.016 1 80.94 192 GLU A CA 1
ATOM 1591 C C . GLU A 1 192 ? -9.562 27.188 24.031 1 80.94 192 GLU A C 1
ATOM 1593 O O . GLU A 1 192 ? -10.258 26.422 23.344 1 80.94 192 GLU A O 1
ATOM 1598 N N . VAL A 1 193 ? -8.508 26.875 24.781 1 75.81 193 VAL A N 1
ATOM 1599 C CA . VAL A 1 193 ? -8.141 25.469 24.766 1 75.81 193 VAL A CA 1
ATOM 1600 C C . VAL A 1 193 ? -8.914 24.719 25.844 1 75.81 193 VAL A C 1
ATOM 1602 O O . VAL A 1 193 ? -9.078 25.219 26.969 1 75.81 193 VAL A O 1
ATOM 1605 N N . MET B 1 1 ? 10.258 33.875 26.641 1 36.38 1 MET B N 1
ATOM 1606 C CA . MET B 1 1 ? 9.82 32.938 25.609 1 36.38 1 MET B CA 1
ATOM 1607 C C . MET B 1 1 ? 10.992 32.531 24.734 1 36.38 1 MET B C 1
ATOM 1609 O O . MET B 1 1 ? 11.617 33.375 24.094 1 36.38 1 MET B O 1
ATOM 1613 N N . GLU B 1 2 ? 11.805 31.562 24.984 1 45.38 2 GLU B N 1
ATOM 1614 C CA . GLU B 1 2 ? 13.094 31.266 24.391 1 45.38 2 GLU B CA 1
ATOM 1615 C C . GLU B 1 2 ? 13.008 31.25 22.859 1 45.38 2 GLU B C 1
ATOM 1617 O O . GLU B 1 2 ? 12.039 30.734 22.297 1 45.38 2 GLU B O 1
ATOM 1622 N N . ASN B 1 3 ? 13.648 32.188 22.141 1 55.72 3 ASN B N 1
ATOM 1623 C CA . ASN B 1 3 ? 13.766 32.5 20.719 1 55.72 3 ASN B CA 1
ATOM 1624 C C . ASN B 1 3 ? 14.156 31.266 19.906 1 55.72 3 ASN B C 1
ATOM 1626 O O . ASN B 1 3 ? 15.336 31 19.672 1 55.72 3 ASN B O 1
ATOM 1630 N N . LYS B 1 4 ? 13.422 30.172 19.984 1 68.81 4 LYS B N 1
ATOM 1631 C CA . LYS B 1 4 ? 13.836 28.984 19.234 1 68.81 4 LYS B CA 1
ATOM 1632 C C . LYS B 1 4 ? 13.836 29.25 17.734 1 68.81 4 LYS B C 1
ATOM 1634 O O . LYS B 1 4 ? 12.859 29.781 17.188 1 68.81 4 LYS B O 1
ATOM 1639 N N . VAL B 1 5 ? 14.977 29.25 17.156 1 81.25 5 VAL B N 1
ATOM 1640 C CA . VAL B 1 5 ? 15.195 29.406 15.719 1 81.25 5 VAL B CA 1
ATOM 1641 C C . VAL B 1 5 ? 14.375 28.375 14.961 1 81.25 5 VAL B C 1
ATOM 1643 O O . VAL B 1 5 ? 14.336 27.203 15.344 1 81.25 5 VAL B O 1
ATOM 1646 N N . GLU B 1 6 ? 13.664 28.875 14.016 1 89.75 6 GLU B N 1
ATOM 1647 C CA . GLU B 1 6 ? 12.883 27.969 13.188 1 89.75 6 GLU B CA 1
ATOM 1648 C C . GLU B 1 6 ? 13.781 27.109 12.305 1 89.75 6 GLU B C 1
ATOM 1650 O O . GLU B 1 6 ? 14.789 27.609 11.773 1 89.75 6 GLU B O 1
ATOM 1655 N N . ARG B 1 7 ? 13.391 25.922 12.227 1 93.31 7 ARG B N 1
ATOM 1656 C CA . ARG B 1 7 ? 14.148 24.984 11.43 1 93.31 7 ARG B CA 1
ATOM 1657 C C . ARG B 1 7 ? 13.336 24.484 10.242 1 93.31 7 ARG B C 1
ATOM 1659 O O . ARG B 1 7 ? 12.102 24.547 10.258 1 93.31 7 ARG B O 1
ATOM 1666 N N . TYR B 1 8 ? 14.117 24.109 9.172 1 92.5 8 TYR B N 1
ATOM 1667 C CA . TYR B 1 8 ? 13.438 23.5 8.039 1 92.5 8 TYR B CA 1
ATOM 1668 C C . TYR B 1 8 ? 14.242 22.312 7.496 1 92.5 8 TYR B C 1
ATOM 1670 O O . TYR B 1 8 ? 15.43 22.172 7.793 1 92.5 8 TYR B O 1
ATOM 1678 N N . VAL B 1 9 ? 13.508 21.375 6.859 1 92.62 9 VAL B N 1
ATOM 1679 C CA . VAL B 1 9 ? 14.109 20.281 6.109 1 92.62 9 VAL B CA 1
ATOM 1680 C C . VAL B 1 9 ? 13.648 20.328 4.656 1 92.62 9 VAL B C 1
ATOM 1682 O O . VAL B 1 9 ? 12.547 20.812 4.363 1 92.62 9 VAL B O 1
ATOM 1685 N N . GLU B 1 10 ? 14.438 19.797 3.775 1 88.94 10 GLU B N 1
ATOM 1686 C CA . GLU B 1 10 ? 14.117 19.844 2.352 1 88.94 10 GLU B CA 1
ATOM 1687 C C . GLU B 1 10 ? 13.078 18.797 1.984 1 88.94 10 GLU B C 1
ATOM 1689 O O . GLU B 1 10 ? 12.203 19.047 1.153 1 88.94 10 GLU B O 1
ATOM 1694 N N . ASN B 1 11 ? 13.281 17.656 2.613 1 91.38 11 ASN B N 1
ATOM 1695 C CA . ASN B 1 11 ? 12.359 16.562 2.369 1 91.38 11 ASN B CA 1
ATOM 1696 C C . ASN B 1 11 ? 11.906 15.906 3.672 1 91.38 11 ASN B C 1
ATOM 1698 O O . ASN B 1 11 ? 12.648 15.891 4.656 1 91.38 11 ASN B O 1
ATOM 1702 N N . TYR B 1 12 ? 10.742 15.492 3.57 1 95 12 TYR B N 1
ATOM 1703 C CA . TYR B 1 12 ? 10.164 14.898 4.77 1 95 12 TYR B CA 1
ATOM 1704 C C . TYR B 1 12 ? 9.289 13.703 4.414 1 95 12 TYR B C 1
ATOM 1706 O O . TYR B 1 12 ? 8.586 13.711 3.398 1 95 12 TYR B O 1
ATOM 1714 N N . VAL B 1 13 ? 9.383 12.648 5.215 1 96 13 VAL B N 1
ATOM 1715 C CA . VAL B 1 13 ? 8.516 11.477 5.137 1 96 13 VAL B CA 1
ATOM 1716 C C . VAL B 1 13 ? 7.762 11.305 6.457 1 96 13 VAL B C 1
ATOM 1718 O O . VAL B 1 13 ? 8.375 11.289 7.527 1 96 13 VAL B O 1
ATOM 1721 N N . VAL B 1 14 ? 6.488 11.219 6.336 1 96.44 14 VAL B N 1
ATOM 1722 C CA . VAL B 1 14 ? 5.652 11.023 7.516 1 96.44 14 VAL B CA 1
ATOM 1723 C C . VAL B 1 14 ? 6.133 9.805 8.297 1 96.44 14 VAL B C 1
ATOM 1725 O O . VAL B 1 14 ? 6.496 8.781 7.703 1 96.44 14 VAL B O 1
ATOM 1728 N N . ASN B 1 15 ? 6.086 9.961 9.57 1 94.75 15 ASN B N 1
ATOM 1729 C CA . ASN B 1 15 ? 6.488 8.867 10.445 1 94.75 15 ASN B CA 1
ATOM 1730 C C . ASN B 1 15 ? 5.551 8.734 11.648 1 94.75 15 ASN B C 1
ATOM 1732 O O . ASN B 1 15 ? 4.543 9.438 11.734 1 94.75 15 ASN B O 1
ATOM 1736 N N . LYS B 1 16 ? 5.867 7.891 12.539 1 94.5 16 LYS B N 1
ATOM 1737 C CA . LYS B 1 16 ? 4.973 7.535 13.641 1 94.5 16 LYS B CA 1
ATOM 1738 C C . LYS B 1 16 ? 4.77 8.719 14.586 1 94.5 16 LYS B C 1
ATOM 1740 O O . LYS B 1 16 ? 3.854 8.703 15.406 1 94.5 16 LYS B O 1
ATOM 1745 N N . ASN B 1 17 ? 5.59 9.688 14.445 1 95.56 17 ASN B N 1
ATOM 1746 C CA . ASN B 1 17 ? 5.48 10.836 15.336 1 95.56 17 ASN B CA 1
ATOM 1747 C C . ASN B 1 17 ? 4.738 11.992 14.672 1 95.56 17 ASN B C 1
ATOM 1749 O O . ASN B 1 17 ? 4.426 12.984 15.328 1 95.56 17 ASN B O 1
ATOM 1753 N N . THR B 1 18 ? 4.488 11.898 13.406 1 97.12 18 THR B N 1
ATOM 1754 C CA . THR B 1 18 ? 3.857 12.992 12.68 1 97.12 18 THR B CA 1
ATOM 1755 C C . THR B 1 18 ? 2.383 13.117 13.055 1 97.12 18 THR B C 1
ATOM 1757 O O . THR B 1 18 ? 1.617 12.164 12.898 1 97.12 18 THR B O 1
ATOM 1760 N N . MET B 1 19 ? 1.984 14.297 13.477 1 98.38 19 MET B N 1
ATOM 1761 C CA . MET B 1 19 ? 0.604 14.492 13.906 1 98.38 19 MET B CA 1
ATOM 1762 C C . MET B 1 19 ? -0.185 15.281 12.867 1 98.38 19 MET B C 1
ATOM 1764 O O . MET B 1 19 ? -1.381 15.047 12.68 1 98.38 19 MET B O 1
ATOM 1768 N N . ALA B 1 20 ? 0.526 16.219 12.219 1 98.75 20 ALA B N 1
ATOM 1769 C CA . ALA B 1 20 ? -0.197 17.094 11.297 1 98.75 20 ALA B CA 1
ATOM 1770 C C . ALA B 1 20 ? 0.749 17.719 10.273 1 98.75 20 ALA B C 1
ATOM 1772 O O . ALA B 1 20 ? 1.929 17.938 10.562 1 98.75 20 ALA B O 1
ATOM 1773 N N . LEU B 1 21 ? 0.27 17.922 9.133 1 98.75 21 LEU B N 1
ATOM 1774 C CA . LEU B 1 21 ? 0.874 18.719 8.062 1 98.75 21 LEU B CA 1
ATOM 1775 C C . LEU B 1 21 ? 0.022 19.938 7.75 1 98.75 21 LEU B C 1
ATOM 1777 O O . LEU B 1 21 ? -1.056 19.812 7.164 1 98.75 21 LEU B O 1
ATOM 1781 N N . LEU B 1 22 ? 0.503 21.094 8.141 1 98.5 22 LEU B N 1
ATOM 1782 C CA . LEU B 1 22 ? -0.291 22.328 8.078 1 98.5 22 LEU B CA 1
ATOM 1783 C C . LEU B 1 22 ? 0.235 23.25 6.996 1 98.5 22 LEU B C 1
ATOM 1785 O O . LEU B 1 22 ? 1.391 23.688 7.047 1 98.5 22 LEU B O 1
ATOM 1789 N N . PRO B 1 23 ? -0.569 23.578 6.039 1 98.12 23 PRO B N 1
ATOM 1790 C CA . PRO B 1 23 ? -0.112 24.5 4.988 1 98.12 23 PRO B CA 1
ATOM 1791 C C . PRO B 1 23 ? 0.093 25.922 5.496 1 98.12 23 PRO B C 1
ATOM 1793 O O . PRO B 1 23 ? -0.683 26.406 6.324 1 98.12 23 PRO B O 1
ATOM 1796 N N . VAL B 1 24 ? 1.168 26.516 5.105 1 96.31 24 VAL B N 1
ATOM 1797 C CA . VAL B 1 24 ? 1.44 27.938 5.312 1 96.31 24 VAL B CA 1
ATOM 1798 C C . VAL B 1 24 ? 1.563 28.625 3.961 1 96.31 24 VAL B C 1
ATOM 1800 O O . VAL B 1 24 ? 2.441 28.297 3.16 1 96.31 24 VAL B O 1
ATOM 1803 N N . ILE B 1 25 ? 0.674 29.516 3.742 1 93.5 25 ILE B N 1
ATOM 1804 C CA . ILE B 1 25 ? 0.652 30.219 2.465 1 93.5 25 ILE B CA 1
ATOM 1805 C C . ILE B 1 25 ? 1.472 31.516 2.57 1 93.5 25 ILE B C 1
ATOM 1807 O O . ILE B 1 25 ? 1.181 32.375 3.4 1 93.5 25 ILE B O 1
ATOM 1811 N N . LEU B 1 26 ? 2.523 31.578 1.842 1 89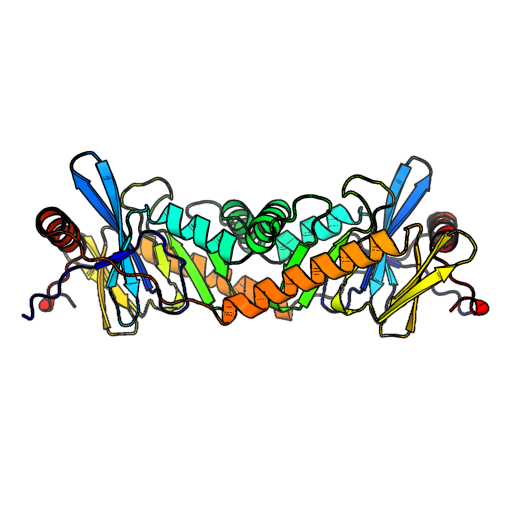.25 26 LEU B N 1
ATOM 1812 C CA . LEU B 1 26 ? 3.406 32.75 1.839 1 89.25 26 LEU B CA 1
ATOM 1813 C C . LEU B 1 26 ? 3.053 33.688 0.698 1 89.25 26 LEU B C 1
ATOM 1815 O O . LEU B 1 26 ? 2.135 33.406 -0.078 1 89.25 26 LEU B O 1
ATOM 1819 N N . SER B 1 27 ? 3.955 34.812 0.669 1 77.38 27 SER B N 1
ATOM 1820 C CA . SER B 1 27 ? 3.766 35.812 -0.375 1 77.38 27 SER B CA 1
ATOM 1821 C C . SER B 1 27 ? 4.004 35.219 -1.76 1 77.38 27 SER B C 1
ATOM 1823 O O . SER B 1 27 ? 4.797 34.281 -1.913 1 77.38 27 SER B O 1
ATOM 1825 N N . GLU B 1 28 ? 3.143 35.375 -2.711 1 79.06 28 GLU B N 1
ATOM 1826 C CA . GLU B 1 28 ? 3.229 34.969 -4.105 1 79.06 28 GLU B CA 1
ATOM 1827 C C . GLU B 1 28 ? 2.568 33.594 -4.305 1 79.06 28 GLU B C 1
ATOM 1829 O O . GLU B 1 28 ? 2.9 32.875 -5.25 1 79.06 28 GLU B O 1
ATOM 1834 N N . LYS B 1 29 ? 2.047 33.125 -3.396 1 80.94 29 LYS B N 1
ATOM 1835 C CA . LYS B 1 29 ? 1.202 31.953 -3.494 1 80.94 29 LYS B CA 1
ATOM 1836 C C . LYS B 1 29 ? 2.018 30.672 -3.297 1 80.94 29 LYS B C 1
ATOM 1838 O O . LYS B 1 29 ? 1.646 29.609 -3.795 1 80.94 29 LYS B O 1
ATOM 1843 N N . LYS B 1 30 ? 3.17 30.938 -2.76 1 91.25 30 LYS B N 1
ATOM 1844 C CA . LYS B 1 30 ? 3.975 29.766 -2.406 1 91.25 30 LYS B CA 1
ATOM 1845 C C . LYS B 1 30 ? 3.439 29.094 -1.145 1 91.25 30 LYS B C 1
ATOM 1847 O O . LYS B 1 30 ? 3.115 29.766 -0.165 1 91.25 30 LYS B O 1
ATOM 1852 N N . ILE B 1 31 ? 3.293 27.75 -1.21 1 95.31 31 ILE B N 1
ATOM 1853 C CA . ILE B 1 31 ? 2.771 27 -0.069 1 95.31 31 ILE B CA 1
ATOM 1854 C C . ILE B 1 31 ? 3.875 26.125 0.522 1 95.31 31 ILE B C 1
ATOM 1856 O O . ILE B 1 31 ? 4.562 25.406 -0.206 1 95.31 31 ILE B O 1
ATOM 1860 N N . VAL B 1 32 ? 4.117 26.297 1.827 1 95.75 32 VAL B N 1
ATOM 1861 C CA . VAL B 1 32 ? 5.035 25.438 2.566 1 95.75 32 VAL B CA 1
ATOM 1862 C C . VAL B 1 32 ? 4.289 24.734 3.697 1 95.75 32 VAL B C 1
ATOM 1864 O O . VAL B 1 32 ? 3.115 25.016 3.945 1 95.75 32 VAL B O 1
ATOM 1867 N N . THR B 1 33 ? 4.93 23.766 4.328 1 97.81 33 THR B N 1
ATOM 1868 C CA . THR B 1 33 ? 4.242 22.984 5.344 1 97.81 33 THR B CA 1
ATOM 1869 C C . THR B 1 33 ? 4.91 23.156 6.707 1 97.81 33 THR B C 1
ATOM 1871 O O . THR B 1 33 ? 6.137 23.109 6.812 1 97.81 33 THR B O 1
ATOM 1874 N N . ARG B 1 34 ? 4.145 23.484 7.723 1 97.44 34 ARG B N 1
ATOM 1875 C CA . ARG B 1 34 ? 4.559 23.266 9.102 1 97.44 34 ARG B CA 1
ATOM 1876 C C . ARG B 1 34 ? 4.258 21.844 9.555 1 97.44 34 ARG B C 1
ATOM 1878 O O . ARG B 1 34 ? 3.094 21.469 9.695 1 97.44 34 ARG B O 1
ATOM 1885 N N . VAL B 1 35 ? 5.312 21.062 9.758 1 97.75 35 VAL B N 1
ATOM 1886 C CA . VAL B 1 35 ? 5.168 19.703 10.266 1 97.75 35 VAL B CA 1
ATOM 1887 C C . VAL B 1 35 ? 5.055 19.719 11.789 1 97.75 35 VAL B C 1
ATOM 1889 O O . VAL B 1 35 ? 5.879 20.344 12.469 1 97.75 35 VAL B O 1
ATOM 1892 N N . VAL B 1 36 ? 4.004 19.125 12.289 1 97.25 36 VAL B N 1
ATOM 1893 C CA . VAL B 1 36 ? 3.828 18.969 13.727 1 97.25 36 VAL B CA 1
ATOM 1894 C C . VAL B 1 36 ? 4.059 17.516 14.125 1 97.25 36 VAL B C 1
ATOM 1896 O O . VAL B 1 36 ? 3.289 16.625 13.742 1 97.25 36 VAL B O 1
ATOM 1899 N N . GLU B 1 37 ? 5.094 17.266 14.836 1 96.75 37 GLU B N 1
ATOM 1900 C CA . GLU B 1 37 ? 5.375 15.977 15.445 1 96.75 37 GLU B CA 1
ATOM 1901 C C . GLU B 1 37 ? 5.086 15.992 16.938 1 96.75 37 GLU B C 1
ATOM 1903 O O . GLU B 1 37 ? 4.809 17.047 17.516 1 96.75 37 GLU B O 1
ATOM 1908 N N . VAL B 1 38 ? 5.156 14.898 17.531 1 96.19 38 VAL B N 1
ATOM 1909 C CA . VAL B 1 38 ? 4.812 14.742 18.938 1 96.19 38 VAL B CA 1
ATOM 1910 C C . VAL B 1 38 ? 5.691 15.656 19.797 1 96.19 38 VAL B C 1
ATOM 1912 O O . VAL B 1 38 ? 5.203 16.328 20.703 1 96.19 38 VAL B O 1
ATOM 1915 N N . GLN B 1 39 ? 6.984 15.773 19.453 1 94.19 39 GLN B N 1
ATOM 1916 C CA . GLN B 1 39 ? 7.906 16.531 20.297 1 94.19 39 GLN B CA 1
ATOM 1917 C C . GLN B 1 39 ? 8.641 17.594 19.484 1 94.19 39 GLN B C 1
ATOM 1919 O O . GLN B 1 39 ? 9.648 18.141 19.938 1 94.19 39 GLN B O 1
ATOM 1924 N N . ASP B 1 40 ? 8.18 17.75 18.266 1 93.19 40 ASP B N 1
ATOM 1925 C CA . ASP B 1 40 ? 8.93 18.656 17.406 1 93.19 40 ASP B CA 1
ATOM 1926 C C . ASP B 1 40 ? 8.016 19.297 16.359 1 93.19 40 ASP B C 1
ATOM 1928 O O . ASP B 1 40 ? 6.902 18.828 16.125 1 93.19 40 ASP B O 1
ATOM 1932 N N . SER B 1 41 ? 8.438 20.453 15.906 1 94.56 41 SER B N 1
ATOM 1933 C CA . SER B 1 41 ? 7.758 21.172 14.828 1 94.56 41 SER B CA 1
ATOM 1934 C C . SER B 1 41 ? 8.742 21.938 13.961 1 94.56 41 SER B C 1
ATOM 1936 O O . SER B 1 41 ? 9.688 22.547 14.477 1 94.56 41 SER B O 1
ATOM 1938 N N . PHE B 1 42 ? 8.609 21.859 12.711 1 95.94 42 PHE B N 1
ATOM 1939 C CA . PHE B 1 42 ? 9.531 22.531 11.789 1 95.94 42 PHE B CA 1
ATOM 1940 C C . PHE B 1 42 ? 8.891 22.719 10.422 1 95.94 42 PHE B C 1
ATOM 1942 O O . PHE B 1 42 ? 7.797 22.203 10.164 1 95.94 42 PHE B O 1
ATOM 1949 N N . PHE B 1 43 ? 9.594 23.422 9.547 1 96.19 43 PHE B N 1
ATOM 1950 C CA . PHE B 1 43 ? 9.031 23.703 8.234 1 96.19 43 PHE B CA 1
ATOM 1951 C C . PHE B 1 43 ? 9.617 22.781 7.176 1 96.19 43 PHE B C 1
ATOM 1953 O O . PHE B 1 43 ? 10.727 22.266 7.336 1 96.19 43 PHE B O 1
ATOM 1960 N N . VAL B 1 44 ? 8.828 22.484 6.18 1 96.69 44 VAL B N 1
ATOM 1961 C CA . VAL B 1 44 ? 9.25 21.797 4.965 1 96.69 44 VAL B CA 1
ATOM 1962 C C . VAL B 1 44 ? 8.82 22.609 3.74 1 96.69 44 VAL B C 1
ATOM 1964 O O . VAL B 1 44 ? 7.668 23.016 3.633 1 96.69 44 VAL B O 1
ATOM 1967 N N . PHE B 1 45 ? 9.711 22.781 2.828 1 92.88 45 PHE B N 1
ATOM 1968 C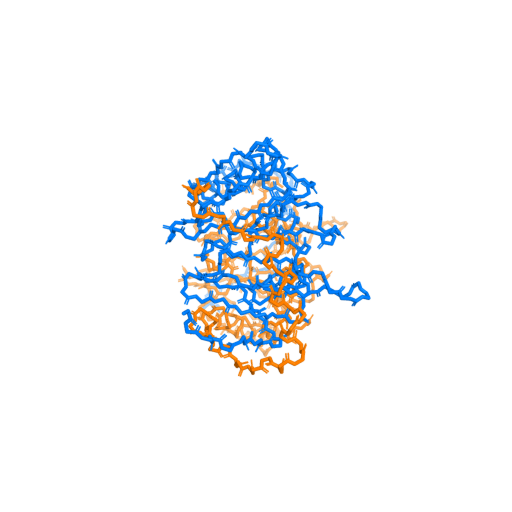 CA . PHE B 1 45 ? 9.406 23.594 1.656 1 92.88 45 PHE B CA 1
ATOM 1969 C C . PHE B 1 45 ? 8.742 22.75 0.573 1 92.88 45 PHE B C 1
ATOM 1971 O O . PHE B 1 45 ? 9.227 22.688 -0.56 1 92.88 45 PHE B O 1
ATOM 1978 N N . GLN B 1 46 ? 7.723 22.109 0.936 1 95.88 46 GLN B N 1
ATOM 1979 C CA . GLN B 1 46 ? 6.809 21.312 0.116 1 95.88 46 GLN B CA 1
ATOM 1980 C C . GLN B 1 46 ? 5.367 21.484 0.583 1 95.88 46 GLN B C 1
ATOM 1982 O O . GLN B 1 46 ? 5.117 21.797 1.748 1 95.88 46 GLN B O 1
ATOM 1987 N N . LYS B 1 47 ? 4.492 21.266 -0.375 1 97 47 LYS B N 1
ATOM 1988 C CA . LYS B 1 47 ? 3.078 21.266 -0.004 1 97 47 LYS B CA 1
ATOM 1989 C C . LYS B 1 47 ? 2.732 20.016 0.799 1 97 47 LYS B C 1
ATOM 1991 O O . LYS B 1 47 ? 3.354 18.953 0.622 1 97 47 LYS B O 1
ATOM 1996 N N . PRO B 1 48 ? 1.723 20.125 1.642 1 98.5 48 PRO B N 1
ATOM 1997 C CA . PRO B 1 48 ? 1.317 18.938 2.408 1 98.5 48 PRO B CA 1
ATOM 1998 C C . PRO B 1 48 ? 1.042 17.734 1.521 1 98.5 48 PRO B C 1
ATOM 2000 O O . PRO B 1 48 ? 1.479 16.625 1.835 1 98.5 48 PRO B O 1
ATOM 2003 N N . LEU B 1 49 ? 0.419 17.938 0.389 1 98.56 49 LEU B N 1
ATOM 2004 C CA . LEU B 1 49 ? 0.083 16.812 -0.49 1 98.56 49 LEU B CA 1
ATOM 2005 C C . LEU B 1 49 ? 1.344 16.156 -1.039 1 98.56 49 LEU B C 1
ATOM 2007 O O . LEU B 1 49 ? 1.404 14.93 -1.165 1 98.56 49 LEU B O 1
ATOM 2011 N N . ASP B 1 50 ? 2.307 16.984 -1.346 1 98.12 50 ASP B N 1
ATOM 2012 C CA . ASP B 1 50 ? 3.566 16.438 -1.84 1 98.12 50 ASP B CA 1
ATOM 2013 C C . ASP B 1 50 ? 4.215 15.531 -0.801 1 98.12 50 ASP B C 1
ATOM 2015 O O . ASP B 1 50 ? 4.805 14.508 -1.149 1 98.12 50 ASP B O 1
ATOM 2019 N N . ILE B 1 51 ? 4.109 15.938 0.408 1 98.25 51 ILE B N 1
ATOM 2020 C CA . ILE B 1 51 ? 4.672 15.148 1.498 1 98.25 51 ILE B CA 1
ATOM 2021 C C . ILE B 1 51 ? 3.916 13.828 1.622 1 98.25 51 ILE B C 1
ATOM 2023 O O . ILE B 1 51 ? 4.527 12.766 1.777 1 98.25 51 ILE B O 1
ATOM 2027 N N . ILE B 1 52 ? 2.623 13.883 1.484 1 98.69 52 ILE B N 1
ATOM 2028 C CA . ILE B 1 52 ? 1.797 12.68 1.535 1 98.69 52 ILE B CA 1
ATOM 2029 C C . ILE B 1 52 ? 2.182 11.742 0.395 1 98.69 52 ILE B C 1
ATOM 2031 O O . ILE B 1 52 ? 2.383 10.539 0.611 1 98.69 52 ILE B O 1
ATOM 2035 N N . GLU B 1 53 ? 2.291 12.289 -0.782 1 98.44 53 GLU B N 1
ATOM 2036 C CA . GLU B 1 53 ? 2.625 11.492 -1.959 1 98.44 53 GLU B CA 1
ATOM 2037 C C . GLU B 1 53 ? 3.986 10.82 -1.802 1 98.44 53 GLU B C 1
ATOM 2039 O O . GLU B 1 53 ? 4.133 9.633 -2.08 1 98.44 53 GLU B O 1
ATOM 2044 N N . ARG B 1 54 ? 4.918 11.586 -1.36 1 96.94 54 ARG B N 1
ATOM 2045 C CA . ARG B 1 54 ? 6.258 11.047 -1.142 1 96.94 54 ARG B CA 1
ATOM 2046 C C . ARG B 1 54 ? 6.242 9.961 -0.07 1 96.94 54 ARG B C 1
ATOM 2048 O O . ARG B 1 54 ? 6.891 8.922 -0.219 1 96.94 54 ARG B O 1
ATOM 2055 N N . SER B 1 55 ? 5.551 10.234 0.974 1 97.38 55 SER B N 1
ATOM 2056 C CA . SER B 1 55 ? 5.469 9.266 2.066 1 97.38 55 SER B CA 1
ATOM 2057 C C . SER B 1 55 ? 4.844 7.957 1.603 1 97.38 55 SER B C 1
ATOM 2059 O O . SER B 1 55 ? 5.309 6.879 1.976 1 97.38 55 SER B O 1
ATOM 2061 N N . CYS B 1 56 ? 3.822 8.055 0.761 1 98.19 56 CYS B N 1
ATOM 2062 C CA . CYS B 1 56 ? 3.221 6.848 0.199 1 98.19 56 CYS B CA 1
ATOM 2063 C C . CYS B 1 56 ? 4.25 6.035 -0.574 1 98.19 56 CYS B C 1
ATOM 2065 O O . CYS B 1 56 ? 4.387 4.828 -0.355 1 98.19 56 CYS B O 1
ATOM 2067 N N . ARG B 1 57 ? 4.992 6.676 -1.387 1 96.5 57 ARG B N 1
ATOM 2068 C CA . ARG B 1 57 ? 5.988 5.98 -2.197 1 96.5 57 ARG B CA 1
ATOM 2069 C C . ARG B 1 57 ? 7.043 5.312 -1.319 1 96.5 57 ARG B C 1
ATOM 2071 O O . ARG B 1 57 ? 7.379 4.145 -1.521 1 96.5 57 ARG B O 1
ATOM 2078 N N . LYS B 1 58 ? 7.465 6.074 -0.323 1 95.12 58 LYS B N 1
ATOM 2079 C CA . LYS B 1 58 ? 8.508 5.57 0.566 1 95.12 58 LYS B CA 1
ATOM 2080 C C . LYS B 1 58 ? 7.988 4.41 1.414 1 95.12 58 LYS B C 1
ATOM 2082 O O . LYS B 1 58 ? 8.781 3.654 1.985 1 95.12 58 LYS B O 1
ATOM 2087 N N . HIS B 1 59 ? 6.66 4.324 1.419 1 95.75 59 HIS B N 1
ATOM 2088 C CA . HIS B 1 59 ? 6.07 3.207 2.145 1 95.75 59 HIS B CA 1
ATOM 2089 C C . HIS B 1 59 ? 5.535 2.146 1.186 1 95.75 59 HIS B C 1
ATOM 2091 O O . HIS B 1 59 ? 4.738 1.294 1.577 1 95.75 59 HIS B O 1
ATOM 2097 N N . GLY B 1 60 ? 5.852 2.205 -0.008 1 96.06 60 GLY B N 1
ATOM 2098 C CA . GLY B 1 60 ? 5.742 1.041 -0.873 1 96.06 60 GLY B CA 1
ATOM 2099 C C . GLY B 1 60 ? 4.594 1.14 -1.86 1 96.06 60 GLY B C 1
ATOM 2100 O O . GLY B 1 60 ? 4.246 0.157 -2.518 1 96.06 60 GLY B O 1
ATOM 2101 N N . SER B 1 61 ? 3.93 2.244 -1.973 1 97.94 61 SER B N 1
ATOM 2102 C CA . SER B 1 61 ? 2.893 2.43 -2.98 1 97.94 61 SER B CA 1
ATOM 2103 C C . SER B 1 61 ? 2.693 3.906 -3.307 1 97.94 61 SER B C 1
ATOM 2105 O O . SER B 1 61 ? 3.008 4.773 -2.49 1 97.94 61 SER B O 1
ATOM 2107 N N . SER B 1 62 ? 2.137 4.133 -4.441 1 98.44 62 SER B N 1
ATOM 2108 C CA . SER B 1 62 ? 1.852 5.512 -4.824 1 98.44 62 SER B CA 1
ATOM 2109 C C . SER B 1 62 ? 0.631 6.047 -4.086 1 98.44 62 SER B C 1
ATOM 2111 O O . SER B 1 62 ? -0.167 5.277 -3.551 1 98.44 62 SER B O 1
ATOM 2113 N N . PHE B 1 63 ? 0.526 7.348 -4.062 1 98.69 63 PHE B N 1
ATOM 2114 C CA . PHE B 1 63 ? -0.632 8.031 -3.496 1 98.69 63 PHE B CA 1
ATOM 2115 C C . PHE B 1 63 ? -1.912 7.605 -4.207 1 98.69 63 PHE B C 1
ATOM 2117 O O . PHE B 1 63 ? -2.896 7.242 -3.559 1 98.69 63 PHE B O 1
ATOM 2124 N N . LEU B 1 64 ? -1.822 7.598 -5.527 1 98.56 64 LEU B N 1
ATOM 2125 C CA . LEU B 1 64 ? -2.994 7.207 -6.305 1 98.56 64 LEU B CA 1
ATOM 2126 C C . LEU B 1 64 ? -3.367 5.754 -6.035 1 98.56 64 LEU B C 1
ATOM 2128 O O . LEU B 1 64 ? -4.551 5.414 -5.957 1 98.56 64 LEU B O 1
ATOM 2132 N N . GLY B 1 65 ? -2.391 4.941 -5.895 1 98.5 65 GLY B N 1
ATOM 2133 C CA . GLY B 1 65 ? -2.65 3.557 -5.535 1 98.5 65 GLY B CA 1
ATOM 2134 C C . GLY B 1 65 ? -3.354 3.408 -4.199 1 98.5 65 GLY B C 1
ATOM 2135 O O . GLY B 1 65 ? -4.289 2.615 -4.07 1 98.5 65 GLY B O 1
ATOM 2136 N N . ARG B 1 66 ? -2.898 4.109 -3.229 1 98.69 66 ARG B N 1
ATOM 2137 C CA . ARG B 1 66 ? -3.52 4.078 -1.909 1 98.69 66 ARG B CA 1
ATOM 2138 C C . ARG B 1 66 ? -4.941 4.621 -1.959 1 98.69 66 ARG B C 1
ATOM 2140 O O . ARG B 1 66 ? -5.828 4.117 -1.266 1 98.69 66 ARG B O 1
ATOM 2147 N N . LYS B 1 67 ? -5.141 5.652 -2.773 1 98.5 67 LYS B N 1
ATOM 2148 C CA . LYS B 1 67 ? -6.48 6.195 -2.957 1 98.5 67 LYS B CA 1
ATOM 2149 C C . LYS B 1 67 ? -7.426 5.145 -3.529 1 98.5 67 LYS B C 1
ATOM 2151 O O . LYS B 1 67 ? -8.57 5.02 -3.082 1 98.5 67 LYS B O 1
ATOM 2156 N N . GLU B 1 68 ? -6.965 4.402 -4.469 1 98.19 68 GLU B N 1
ATOM 2157 C CA . GLU B 1 68 ? -7.75 3.312 -5.039 1 98.19 68 GLU B CA 1
ATOM 2158 C C . GLU B 1 68 ? -8.039 2.236 -3.994 1 98.19 68 GLU B C 1
ATOM 2160 O O . GLU B 1 68 ? -9.133 1.662 -3.973 1 98.19 68 GLU B O 1
ATOM 2165 N N . GLY B 1 69 ? -7.047 2.002 -3.217 1 97.5 69 GLY B N 1
ATOM 2166 C CA . GLY B 1 69 ? -7.258 1.072 -2.119 1 97.5 69 GLY B CA 1
ATOM 2167 C C . GLY B 1 69 ? -8.359 1.51 -1.174 1 97.5 69 GLY B C 1
ATOM 2168 O O . GLY B 1 69 ? -9.219 0.707 -0.794 1 97.5 69 GLY B O 1
ATOM 2169 N N . THR B 1 70 ? -8.336 2.754 -0.822 1 98.44 70 THR B N 1
ATOM 2170 C CA . THR B 1 70 ? -9.375 3.307 0.043 1 98.44 70 THR B CA 1
ATOM 2171 C C . THR B 1 70 ? -10.75 3.166 -0.604 1 98.44 70 THR B C 1
ATOM 2173 O O . THR B 1 70 ? -11.711 2.76 0.05 1 98.44 70 THR B O 1
ATOM 2176 N N . LYS B 1 71 ? -10.789 3.508 -1.878 1 98.38 71 LYS B N 1
ATOM 2177 C CA . LYS B 1 71 ? -12.047 3.373 -2.613 1 98.38 71 LYS B CA 1
ATOM 2178 C C . LYS B 1 71 ? -12.555 1.937 -2.572 1 98.38 71 LYS B C 1
ATOM 2180 O O . LYS B 1 71 ? -13.734 1.699 -2.318 1 98.38 71 LYS B O 1
ATOM 2185 N N . GLU B 1 72 ? -11.688 1.004 -2.744 1 96.75 72 GLU B N 1
ATOM 2186 C CA . GLU B 1 72 ? -12.039 -0.414 -2.754 1 96.75 72 GLU B CA 1
ATOM 2187 C C . GLU B 1 72 ? -12.586 -0.856 -1.4 1 96.75 72 GLU B C 1
ATOM 2189 O O . GLU B 1 72 ? -13.594 -1.559 -1.332 1 96.75 72 GLU B O 1
ATOM 2194 N N . LEU B 1 73 ? -11.992 -0.412 -0.389 1 95.75 73 LEU B N 1
ATOM 2195 C CA . LEU B 1 73 ? -12.266 -0.917 0.952 1 95.75 73 LEU B CA 1
ATOM 2196 C C . LEU B 1 73 ? -13.461 -0.195 1.569 1 95.75 73 LEU B C 1
ATOM 2198 O O . LEU B 1 73 ? -14.195 -0.779 2.365 1 95.75 73 LEU B O 1
ATOM 2202 N N . THR B 1 74 ? -13.68 1.091 1.166 1 97.62 74 THR B N 1
ATOM 2203 C CA . THR B 1 74 ? -14.656 1.883 1.911 1 97.62 74 THR B CA 1
ATOM 2204 C C . THR B 1 74 ? -15.672 2.512 0.968 1 97.62 74 THR B C 1
ATOM 2206 O O . THR B 1 74 ? -16.719 3.012 1.411 1 97.62 74 THR B O 1
ATOM 2209 N N . HIS B 1 75 ? -15.336 2.607 -0.314 1 97.56 75 HIS B N 1
ATOM 2210 C CA . HIS B 1 75 ? -16.156 3.225 -1.351 1 97.56 75 HIS B CA 1
ATOM 2211 C C . HIS B 1 75 ? -16.125 4.746 -1.244 1 97.56 75 HIS B C 1
ATOM 2213 O O . HIS B 1 75 ? -16.906 5.434 -1.9 1 97.56 75 HIS B O 1
ATOM 2219 N N . ILE B 1 76 ? -15.242 5.27 -0.479 1 97.5 76 ILE B N 1
ATOM 2220 C CA . ILE B 1 76 ? -15.07 6.715 -0.375 1 97.5 76 ILE B CA 1
ATOM 2221 C C . ILE B 1 76 ? -14.148 7.207 -1.488 1 97.5 76 ILE B C 1
ATOM 2223 O O . ILE B 1 76 ? -13.055 6.676 -1.676 1 97.5 76 ILE B O 1
ATOM 2227 N N . THR B 1 77 ? -14.562 8.25 -2.225 1 95.81 77 THR B N 1
ATOM 2228 C CA . THR B 1 77 ? -13.797 8.703 -3.381 1 95.81 77 THR B CA 1
ATOM 2229 C C . THR B 1 77 ? -13.461 10.188 -3.262 1 95.81 77 THR B C 1
ATOM 2231 O O . THR B 1 77 ? -12.578 10.688 -3.965 1 95.81 77 THR B O 1
ATOM 2234 N N . HIS B 1 78 ? -14.195 10.922 -2.441 1 96 78 HIS B N 1
ATOM 2235 C CA . HIS B 1 78 ? -13.992 12.352 -2.285 1 96 78 HIS B CA 1
ATOM 2236 C C . HIS B 1 78 ? -13.312 12.672 -0.959 1 96 78 HIS B C 1
ATOM 2238 O O . HIS B 1 78 ? -13.797 12.289 0.104 1 96 78 HIS B O 1
ATOM 2244 N N . LYS B 1 79 ? -12.234 13.445 -1.083 1 97.75 79 LYS B N 1
ATOM 2245 C CA . LYS B 1 79 ? -11.438 13.781 0.098 1 97.75 79 LYS B CA 1
ATOM 2246 C C . LYS B 1 79 ? -11.156 12.539 0.938 1 97.75 79 LYS B C 1
ATOM 2248 O O . LYS B 1 79 ? -11.312 12.562 2.16 1 97.75 79 LYS B O 1
ATOM 2253 N N . ALA B 1 80 ? -10.867 11.516 0.248 1 98.44 80 ALA B N 1
ATOM 2254 C CA . ALA B 1 80 ? -10.672 10.219 0.895 1 98.44 80 ALA B CA 1
ATOM 2255 C C . ALA B 1 80 ? -9.461 10.242 1.821 1 98.44 80 ALA B C 1
ATOM 2257 O O . ALA B 1 80 ? -8.43 10.82 1.488 1 98.44 80 ALA B O 1
ATOM 2258 N N . PRO B 1 81 ? -9.586 9.617 3.018 1 98.81 81 PRO B N 1
ATOM 2259 C CA . PRO B 1 81 ? -8.383 9.414 3.824 1 98.81 81 PRO B CA 1
ATOM 2260 C C . PRO B 1 81 ? -7.383 8.469 3.162 1 98.81 81 PRO B C 1
ATOM 2262 O O . PRO B 1 81 ? -7.742 7.734 2.238 1 98.81 81 PRO B O 1
ATOM 2265 N N . ILE B 1 82 ? -6.18 8.539 3.578 1 98.81 82 ILE B N 1
ATOM 2266 C CA . ILE B 1 82 ? -5.121 7.734 2.979 1 98.81 82 ILE B CA 1
ATOM 2267 C C . ILE B 1 82 ? -4.449 6.887 4.055 1 98.81 82 ILE B C 1
ATOM 2269 O O . ILE B 1 82 ? -4.047 7.402 5.102 1 98.81 82 ILE B O 1
ATOM 2273 N N . ALA B 1 83 ? -4.406 5.625 3.822 1 98.25 83 ALA B N 1
ATOM 2274 C CA . ALA B 1 83 ? -3.582 4.738 4.641 1 98.25 83 ALA B CA 1
ATOM 2275 C C . ALA B 1 83 ? -2.156 4.664 4.102 1 98.25 83 ALA B C 1
ATOM 2277 O O . ALA B 1 83 ? -1.855 3.832 3.242 1 98.25 83 ALA B O 1
ATOM 2278 N N . ILE B 1 84 ? -1.328 5.496 4.582 1 97.75 84 ILE B N 1
ATOM 2279 C CA . ILE B 1 84 ? 0.048 5.562 4.102 1 97.75 84 ILE B CA 1
ATOM 2280 C C . ILE B 1 84 ? 0.792 4.289 4.492 1 97.75 84 ILE B C 1
ATOM 2282 O O . ILE B 1 84 ? 1.499 3.699 3.672 1 97.75 84 ILE B O 1
ATOM 2286 N N . SER B 1 85 ? 0.608 3.889 5.723 1 95.12 85 SER B N 1
ATOM 2287 C CA . SER B 1 85 ? 1.175 2.652 6.254 1 95.12 85 SER B CA 1
ATOM 2288 C C . SER B 1 85 ? 0.303 2.078 7.363 1 95.12 85 SER B C 1
ATOM 2290 O O . SER B 1 85 ? 0.483 2.412 8.539 1 95.12 85 SER B O 1
ATOM 2292 N N . PRO B 1 86 ? -0.548 1.189 7.055 1 92.56 86 PRO B N 1
ATOM 2293 C CA . PRO B 1 86 ? -1.398 0.576 8.078 1 92.56 86 PRO B CA 1
ATOM 2294 C C . PRO B 1 86 ? -0.595 -0.119 9.172 1 92.56 86 PRO B C 1
ATOM 2296 O O . PRO B 1 86 ? -0.957 -0.043 10.352 1 92.56 86 PRO B O 1
ATOM 2299 N N . THR B 1 87 ? 0.489 -0.662 8.805 1 88.81 87 THR B N 1
ATOM 2300 C CA . THR B 1 87 ? 1.327 -1.386 9.758 1 88.81 87 THR B CA 1
ATOM 2301 C C . THR B 1 87 ? 1.864 -0.444 10.828 1 88.81 87 THR B C 1
ATOM 2303 O O . THR B 1 87 ? 2.035 -0.843 11.984 1 88.81 87 THR B O 1
ATOM 2306 N N . ASP B 1 88 ? 2.006 0.82 10.461 1 91.94 88 ASP B N 1
ATOM 2307 C CA . ASP B 1 88 ? 2.557 1.806 11.383 1 91.94 88 ASP B CA 1
ATOM 2308 C C . ASP B 1 88 ? 1.468 2.742 11.906 1 91.94 88 ASP B C 1
ATOM 2310 O O . ASP B 1 88 ? 1.766 3.779 12.5 1 91.94 88 ASP B O 1
ATOM 2314 N N . GLN B 1 89 ? 0.283 2.488 11.555 1 93.75 89 GLN B N 1
ATOM 2315 C CA . GLN B 1 89 ? -0.877 3.271 11.969 1 93.75 89 GLN B CA 1
ATOM 2316 C C . GLN B 1 89 ? -0.819 4.684 11.398 1 93.75 89 GLN B C 1
ATOM 2318 O O . GLN B 1 89 ? -1.203 5.648 12.062 1 93.75 89 GLN B O 1
ATOM 2323 N N . LEU B 1 90 ? -0.3 4.777 10.203 1 97.19 90 LEU B N 1
ATOM 2324 C CA . LEU B 1 90 ? -0.233 6.07 9.523 1 97.19 90 LEU B CA 1
ATOM 2325 C C . LEU B 1 90 ? -1.449 6.277 8.633 1 97.19 90 LEU B C 1
ATOM 2327 O O . LEU B 1 90 ? -1.353 6.156 7.406 1 97.19 90 LEU B O 1
ATOM 2331 N N . TYR B 1 91 ? -2.539 6.641 9.289 1 98.62 91 TYR B N 1
ATOM 2332 C CA . TYR B 1 91 ? -3.77 7.031 8.609 1 98.62 91 TYR B CA 1
ATOM 2333 C C . TYR B 1 91 ? -3.965 8.547 8.664 1 98.62 91 TYR B C 1
ATOM 2335 O O . TYR B 1 91 ? -4.102 9.117 9.75 1 98.62 91 TYR B O 1
ATOM 2343 N N . PHE B 1 92 ? -3.977 9.148 7.492 1 98.88 92 PHE B N 1
ATOM 2344 C CA . PHE B 1 92 ? -4.117 10.594 7.43 1 98.88 92 PHE B CA 1
ATOM 2345 C C . PHE B 1 92 ? -5.367 10.984 6.648 1 98.88 92 PHE B C 1
ATOM 2347 O O . PHE B 1 92 ? -5.762 10.289 5.711 1 98.88 92 PHE B O 1
ATOM 2354 N N . PHE B 1 93 ? -5.98 12.078 7.043 1 98.88 93 PHE B N 1
ATOM 2355 C CA . PHE B 1 93 ? -7.133 12.562 6.297 1 98.88 93 PHE B CA 1
ATOM 2356 C C . PHE B 1 93 ? -7 14.055 6.004 1 98.88 93 PHE B C 1
ATOM 2358 O O . PHE B 1 93 ? -6.441 14.805 6.812 1 98.88 93 PHE B O 1
ATOM 2365 N N . PRO B 1 94 ? -7.457 14.445 4.875 1 98.75 94 PRO B N 1
ATOM 2366 C CA . PRO B 1 94 ? -7.438 15.859 4.488 1 98.75 94 PRO B CA 1
ATOM 2367 C C . PRO B 1 94 ? -8.57 16.656 5.129 1 98.75 94 PRO B C 1
ATOM 2369 O O . PRO B 1 94 ? -9.648 16.109 5.387 1 98.75 94 PRO B O 1
ATOM 2372 N N . THR B 1 95 ? -8.32 17.891 5.41 1 98.12 95 THR B N 1
ATOM 2373 C CA . THR B 1 95 ? -9.344 18.75 5.988 1 98.12 95 THR B CA 1
ATOM 2374 C C . THR B 1 95 ? -10.195 19.391 4.895 1 98.12 95 THR B C 1
ATOM 2376 O O . THR B 1 95 ? -11.312 19.844 5.156 1 98.12 95 THR B O 1
ATOM 2379 N N . TYR B 1 96 ? -9.656 19.5 3.691 1 97.44 96 TYR B N 1
ATOM 2380 C CA . TYR B 1 96 ? -10.336 20 2.498 1 97.44 96 TYR B CA 1
ATOM 2381 C C . TYR B 1 96 ? -10.023 19.125 1.29 1 97.44 96 TYR B C 1
ATOM 2383 O O . TYR B 1 96 ? -9.453 18.047 1.432 1 97.44 96 TYR B O 1
ATOM 2391 N N . SER B 1 97 ? -10.523 19.625 0.176 1 96.94 97 SER B N 1
ATOM 2392 C CA . SER B 1 97 ? -10.109 18.953 -1.058 1 96.94 97 SER B CA 1
ATOM 2393 C C . SER B 1 97 ? -8.594 18.969 -1.216 1 96.94 97 SER B C 1
ATOM 2395 O O . SER B 1 97 ? -7.934 19.938 -0.814 1 96.94 97 SER B O 1
ATOM 2397 N N . TYR B 1 98 ? -8.07 17.953 -1.866 1 96.81 98 TYR B N 1
ATOM 2398 C CA . TYR B 1 98 ? -6.633 17.766 -2.014 1 96.81 98 TYR B CA 1
ATOM 2399 C C . TYR B 1 98 ? -6 19 -2.67 1 96.81 98 TYR B C 1
ATOM 2401 O O . TYR B 1 98 ? -4.875 19.375 -2.338 1 96.81 98 TYR B O 1
ATOM 2409 N N . SER B 1 99 ? -6.719 19.641 -3.535 1 94.56 99 SER B N 1
ATOM 2410 C CA . SER B 1 99 ? -6.16 20.703 -4.363 1 94.56 99 SER B CA 1
ATOM 2411 C C . SER B 1 99 ? -6.277 22.062 -3.676 1 94.56 99 SER B C 1
ATOM 2413 O O . SER B 1 99 ? -5.664 23.047 -4.109 1 94.56 99 SER B O 1
ATOM 2415 N N . ARG B 1 100 ? -7.066 22.156 -2.648 1 95.44 100 ARG B N 1
ATOM 2416 C CA . ARG B 1 100 ? -7.223 23.422 -1.934 1 95.44 100 ARG B CA 1
ATOM 2417 C C . ARG B 1 100 ? -5.941 23.812 -1.203 1 95.44 100 ARG B C 1
ATOM 2419 O O . ARG B 1 100 ? -5.332 22.969 -0.531 1 95.44 100 ARG B O 1
ATOM 2426 N N . LYS B 1 101 ? -5.562 25.047 -1.302 1 94.81 101 LYS B N 1
ATOM 2427 C CA . LYS B 1 101 ? -4.289 25.516 -0.755 1 94.81 101 LYS B CA 1
ATOM 2428 C C . LYS B 1 101 ? -4.285 25.438 0.769 1 94.81 101 LYS B C 1
ATOM 2430 O O . LYS B 1 101 ? -3.232 25.25 1.383 1 94.81 101 LYS B O 1
ATOM 2435 N N . GLU B 1 102 ? -5.492 25.5 1.399 1 95.06 102 GLU B N 1
ATOM 2436 C CA . GLU B 1 102 ? -5.609 25.5 2.855 1 95.06 102 GLU B CA 1
ATOM 2437 C C . GLU B 1 102 ? -5.75 24.094 3.402 1 95.06 102 GLU B C 1
ATOM 2439 O O . GLU B 1 102 ? -5.895 23.891 4.609 1 95.06 102 GLU B O 1
ATOM 2444 N N . CYS B 1 103 ? -5.617 23.078 2.561 1 97.94 103 CYS B N 1
ATOM 2445 C CA . CYS B 1 103 ? -5.867 21.703 2.982 1 97.94 103 CYS B CA 1
ATOM 2446 C C . CYS B 1 103 ? -4.746 21.188 3.877 1 97.94 103 CYS B C 1
ATOM 2448 O O . CYS B 1 103 ? -3.6 21.078 3.438 1 97.94 103 CYS B O 1
ATOM 2450 N N . ALA B 1 104 ? -5.102 20.891 5.07 1 98.56 104 ALA B N 1
ATOM 2451 C CA . ALA B 1 104 ? -4.191 20.234 6.004 1 98.56 104 ALA B CA 1
ATOM 2452 C C . ALA B 1 104 ? -4.418 18.719 6.023 1 98.56 104 ALA B C 1
ATOM 2454 O O . ALA B 1 104 ? -5.453 18.234 5.555 1 98.56 104 ALA B O 1
ATOM 2455 N N . TRP B 1 105 ? -3.426 17.969 6.445 1 98.88 105 TRP B N 1
ATOM 2456 C CA . TRP B 1 105 ? -3.521 16.531 6.676 1 98.88 105 TRP B CA 1
ATOM 2457 C C . TRP B 1 105 ? -3.268 16.203 8.141 1 98.88 105 TRP B C 1
ATOM 2459 O O . TRP B 1 105 ? -2.273 16.641 8.727 1 98.88 105 TRP B O 1
ATOM 2469 N N . LEU B 1 106 ? -4.133 15.453 8.719 1 98.81 106 LEU B N 1
ATOM 2470 C CA . LEU B 1 106 ? -4.039 15.148 10.141 1 98.81 106 LEU B CA 1
ATOM 2471 C C . LEU B 1 106 ? -3.939 13.641 10.367 1 98.81 106 LEU B C 1
ATOM 2473 O O . LEU B 1 106 ? -4.629 12.867 9.703 1 98.81 106 LEU B O 1
ATOM 2477 N N . SER B 1 107 ? -3.111 13.305 11.25 1 98.62 107 SER B N 1
ATOM 2478 C CA . SER B 1 107 ? -3.031 11.906 11.664 1 98.62 107 SER B CA 1
ATOM 2479 C C . SER B 1 107 ? -4.25 11.508 12.492 1 98.62 107 SER B C 1
ATOM 2481 O O . SER B 1 107 ? -4.512 12.094 13.547 1 98.62 107 SER B O 1
ATOM 2483 N N . HIS B 1 108 ? -4.906 10.547 12.086 1 98.56 108 HIS B N 1
ATOM 2484 C CA . HIS B 1 108 ? -6.086 10.062 12.797 1 98.56 108 HIS B CA 1
ATOM 2485 C C . HIS B 1 108 ? -5.723 9.555 14.188 1 98.56 108 HIS B C 1
ATOM 2487 O O . HIS B 1 108 ? -6.492 9.719 15.133 1 98.56 108 HIS B O 1
ATOM 2493 N N . PHE B 1 109 ? -4.594 9.031 14.359 1 97.25 109 PHE B N 1
ATOM 2494 C CA . PHE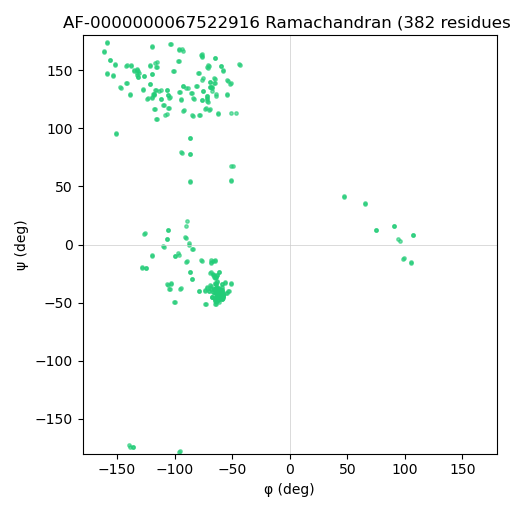 B 1 109 ? -4.129 8.375 15.57 1 97.25 109 PHE B CA 1
ATOM 2495 C C . PHE B 1 109 ? -3.945 9.391 16.703 1 97.25 109 PHE B C 1
ATOM 2497 O O . PHE B 1 109 ? -4.148 9.062 17.875 1 97.25 109 PHE B O 1
ATOM 2504 N N . TYR B 1 110 ? -3.742 10.617 16.391 1 97.81 110 TYR B N 1
ATOM 2505 C CA . TYR B 1 110 ? -3.295 11.562 17.406 1 97.81 110 TYR B CA 1
ATOM 2506 C C . TYR B 1 110 ? -4.398 12.555 17.75 1 97.81 110 TYR B C 1
ATOM 2508 O O . TYR B 1 110 ? -4.215 13.422 18.609 1 97.81 110 TYR B O 1
ATOM 2516 N N . ILE B 1 111 ? -5.516 12.461 17.125 1 98 111 ILE B N 1
ATOM 2517 C CA . ILE B 1 111 ? -6.617 13.367 17.422 1 98 111 ILE B CA 1
ATOM 2518 C C . ILE B 1 111 ? -7.293 12.953 18.734 1 98 111 ILE B C 1
ATOM 2520 O O . ILE B 1 111 ? -7.73 11.812 18.875 1 98 111 ILE B O 1
ATOM 2524 N N . GLU B 1 112 ? -7.371 13.828 19.609 1 97.12 112 GLU B N 1
ATOM 2525 C CA . GLU B 1 112 ? -8.016 13.555 20.891 1 97.12 112 GLU B CA 1
ATOM 2526 C C . GLU B 1 112 ? -9.438 14.102 20.922 1 97.12 112 GLU B C 1
ATOM 2528 O O . GLU B 1 112 ? -10.367 13.406 21.328 1 97.12 112 GLU B O 1
ATOM 2533 N N . SER B 1 113 ? -9.57 15.359 20.531 1 96.81 113 SER B N 1
ATOM 2534 C CA . SER B 1 113 ? -10.883 16 20.609 1 96.81 113 SER B CA 1
ATOM 2535 C C . SER B 1 113 ? -10.945 17.234 19.719 1 96.81 113 SER B C 1
ATOM 2537 O O . SER B 1 113 ? -9.938 17.656 19.156 1 96.81 113 SER B O 1
ATOM 2539 N N . ASN B 1 114 ? -12.195 17.703 19.5 1 97.06 114 ASN B N 1
ATOM 2540 C CA . ASN B 1 114 ? -12.414 18.953 18.797 1 97.06 114 ASN B CA 1
ATOM 2541 C C . ASN B 1 114 ? -13.461 19.812 19.5 1 97.06 114 ASN B C 1
ATOM 2543 O O . ASN B 1 114 ? -14.328 19.297 20.219 1 97.06 114 ASN B O 1
ATOM 2547 N N . LYS B 1 115 ? -13.258 21.125 19.344 1 96.06 115 LYS B N 1
ATOM 2548 C CA . LYS B 1 115 ? -14.164 22.094 19.938 1 96.06 115 LYS B CA 1
ATOM 2549 C C . LYS B 1 115 ? -14.461 23.25 18.984 1 96.06 115 LYS B C 1
ATOM 2551 O O . LYS B 1 115 ? -13.539 23.844 18.422 1 96.06 115 LYS B O 1
ATOM 2556 N N . GLU B 1 116 ? -15.68 23.484 18.828 1 95.19 116 GLU B N 1
ATOM 2557 C CA . GLU B 1 116 ? -16.062 24.594 17.953 1 95.19 116 GLU B CA 1
ATOM 2558 C C . GLU B 1 116 ? -15.953 25.938 18.672 1 95.19 116 GLU B C 1
ATOM 2560 O O . GLU B 1 116 ? -16.391 26.062 19.828 1 95.19 116 GLU B O 1
ATOM 2565 N N . LEU B 1 117 ? -15.422 26.891 18.031 1 92.25 117 LEU B N 1
ATOM 2566 C CA . LEU B 1 117 ? -15.305 28.25 18.547 1 92.25 117 LEU B CA 1
ATOM 2567 C C . LEU B 1 117 ? -16.484 29.094 18.125 1 92.25 117 LEU B C 1
ATOM 2569 O O . LEU B 1 117 ? -17.25 28.703 17.234 1 92.25 117 LEU B O 1
ATOM 2573 N N . LYS B 1 118 ? -16.562 30.25 18.797 1 88.56 118 LYS B N 1
ATOM 2574 C CA . LYS B 1 118 ? -17.672 31.156 18.516 1 88.56 118 LYS B CA 1
ATOM 2575 C C . LYS B 1 118 ? -17.594 31.703 17.094 1 88.56 118 LYS B C 1
ATOM 2577 O O . LYS B 1 118 ? -18.625 31.953 16.469 1 88.56 118 LYS B O 1
ATOM 2582 N N . ASP B 1 119 ? -16.438 31.766 16.547 1 87.44 119 ASP B N 1
ATOM 2583 C CA . ASP B 1 119 ? -16.266 32.344 15.227 1 87.44 119 ASP B CA 1
ATOM 2584 C C . ASP B 1 119 ? -16.469 31.297 14.133 1 87.44 119 ASP B C 1
ATOM 2586 O O . ASP B 1 119 ? -16.281 31.578 12.945 1 87.44 119 ASP B O 1
ATOM 2590 N N . GLY B 1 120 ? -16.734 30.125 14.484 1 87.69 120 GLY B N 1
ATOM 2591 C CA . GLY B 1 120 ? -17 29.078 13.508 1 87.69 120 GLY B CA 1
ATOM 2592 C C . GLY B 1 120 ? -15.797 28.188 13.242 1 87.69 120 GLY B C 1
ATOM 2593 O O . GLY B 1 120 ? -15.93 27.141 12.609 1 87.69 120 GLY B O 1
ATOM 2594 N N . ASN B 1 121 ? -14.664 28.594 13.719 1 91.44 121 ASN B N 1
ATOM 2595 C CA . ASN B 1 121 ? -13.469 27.766 13.578 1 91.44 121 ASN B CA 1
ATOM 2596 C C . ASN B 1 121 ? -13.477 26.594 14.562 1 91.44 121 ASN B C 1
ATOM 2598 O O . ASN B 1 121 ? -14.258 26.594 15.516 1 91.44 121 ASN B O 1
ATOM 2602 N N . LEU B 1 122 ? -12.617 25.672 14.227 1 96.38 122 LEU B N 1
ATOM 2603 C CA . LEU B 1 122 ? -12.531 24.484 15.055 1 96.38 122 LEU B CA 1
ATOM 2604 C C . LEU B 1 122 ? -11.156 24.359 15.695 1 96.38 122 LEU B C 1
ATOM 2606 O O . LEU B 1 122 ? -10.133 24.578 15.039 1 96.38 122 LEU B O 1
ATOM 2610 N N . ILE B 1 123 ? -11.172 24.078 16.984 1 97.19 123 ILE B N 1
ATOM 2611 C CA . ILE B 1 123 ? -9.93 23.734 17.672 1 97.19 123 ILE B CA 1
ATOM 2612 C C . ILE B 1 123 ? -9.75 22.219 17.703 1 97.19 123 ILE B C 1
ATOM 2614 O O . ILE B 1 123 ? -10.633 21.5 18.172 1 97.19 123 ILE B O 1
ATOM 2618 N N . ILE B 1 124 ? -8.648 21.766 17.219 1 97.56 124 ILE B N 1
ATOM 2619 C CA . ILE B 1 124 ? -8.305 20.359 17.266 1 97.56 124 ILE B CA 1
ATOM 2620 C C . ILE B 1 124 ? -7.238 20.125 18.344 1 97.56 124 ILE B C 1
ATOM 2622 O O . ILE B 1 124 ? -6.176 20.75 18.312 1 97.56 124 ILE B O 1
ATOM 2626 N N . ARG B 1 125 ? -7.523 19.219 19.234 1 97.19 125 ARG B N 1
ATOM 2627 C CA . ARG B 1 125 ? -6.574 18.859 20.281 1 97.19 125 ARG B CA 1
ATOM 2628 C C . ARG B 1 125 ? -5.957 17.5 20.031 1 97.19 125 ARG B C 1
ATOM 2630 O O . ARG B 1 125 ? -6.672 16.531 19.75 1 97.19 125 ARG B O 1
ATOM 2637 N N . PHE B 1 126 ? -4.672 17.453 20.156 1 97 126 PHE B N 1
ATOM 2638 C CA . PHE B 1 126 ? -3.949 16.203 19.969 1 97 126 PHE B CA 1
ATOM 2639 C C . PHE B 1 126 ? -3.703 15.523 21.312 1 97 126 PHE B C 1
ATOM 2641 O O . PHE B 1 126 ? -3.893 16.125 22.375 1 97 126 PHE B O 1
ATOM 2648 N N . ILE B 1 127 ? -3.305 14.359 21.234 1 95.25 127 ILE B N 1
ATOM 2649 C CA . ILE B 1 127 ? -3.178 13.523 22.422 1 95.25 127 ILE B CA 1
ATOM 2650 C C . ILE B 1 127 ? -2.1 14.086 23.344 1 95.25 127 ILE B C 1
ATOM 2652 O O . ILE B 1 127 ? -2.176 13.938 24.562 1 95.25 127 ILE B O 1
ATOM 2656 N N . ASN B 1 128 ? -1.137 14.758 22.812 1 93.38 128 ASN B N 1
ATOM 2657 C CA . ASN B 1 128 ? -0.068 15.305 23.641 1 93.38 128 ASN B CA 1
ATOM 2658 C C . ASN B 1 128 ? -0.455 16.656 24.234 1 93.38 128 ASN B C 1
ATOM 2660 O O . ASN B 1 128 ? 0.361 17.297 24.906 1 93.38 128 ASN B O 1
ATOM 2664 N N . GLY B 1 129 ? -1.598 17.172 23.891 1 92.69 129 GLY B N 1
ATOM 2665 C CA . GLY B 1 129 ? -2.09 18.406 24.469 1 92.69 129 GLY B CA 1
ATOM 2666 C C . GLY B 1 129 ? -1.992 19.594 23.531 1 92.69 129 GLY B C 1
ATOM 2667 O O . GLY B 1 129 ? -2.641 20.609 23.75 1 92.69 129 GLY B O 1
ATOM 2668 N N . PHE B 1 130 ? -1.218 19.406 22.516 1 93.38 130 PHE B N 1
ATOM 2669 C CA . PHE B 1 130 ? -1.097 20.469 21.516 1 93.38 130 PHE B CA 1
ATOM 2670 C C . PHE B 1 130 ? -2.42 20.688 20.797 1 93.38 130 PHE B C 1
ATOM 2672 O O . PHE B 1 130 ? -3.182 19.75 20.578 1 93.38 130 PHE B O 1
ATOM 2679 N N . ALA B 1 131 ? -2.645 21.969 20.531 1 95.88 131 ALA B N 1
ATOM 2680 C CA . ALA B 1 131 ? -3.891 22.297 19.844 1 95.88 131 ALA B CA 1
ATOM 2681 C C . ALA B 1 131 ? -3.639 23.219 18.656 1 95.88 131 ALA B C 1
ATOM 2683 O O . ALA B 1 131 ? -2.713 24.031 18.672 1 95.88 131 ALA B O 1
ATOM 2684 N N . VAL B 1 132 ? -4.484 23.031 17.656 1 96.06 132 VAL B N 1
ATOM 2685 C CA . VAL B 1 132 ? -4.43 23.938 16.5 1 96.06 132 VAL B CA 1
ATOM 2686 C C . VAL B 1 132 ? -5.84 24.406 16.141 1 96.06 132 VAL B C 1
ATOM 2688 O O . VAL B 1 132 ? -6.816 23.688 16.391 1 96.06 132 VAL B O 1
ATOM 2691 N N . LYS B 1 133 ? -5.867 25.594 15.578 1 96.62 133 LYS B N 1
ATOM 2692 C CA . LYS B 1 133 ? -7.113 26.141 15.055 1 96.62 133 LYS B CA 1
ATOM 2693 C C . LYS B 1 133 ? -7.234 25.875 13.555 1 96.62 133 LYS B C 1
ATOM 2695 O O . LYS B 1 133 ? -6.297 26.125 12.797 1 96.62 133 LYS B O 1
ATOM 2700 N N . LEU B 1 134 ? -8.398 25.359 13.148 1 96.38 134 LEU B N 1
ATOM 2701 C CA . LEU B 1 134 ? -8.641 25.094 11.734 1 96.38 134 LEU B CA 1
ATOM 2702 C C . LEU B 1 134 ? -9.93 25.75 11.266 1 96.38 134 LEU B C 1
ATOM 2704 O O . LEU B 1 134 ? -10.914 25.812 12.008 1 96.38 134 LEU B O 1
ATOM 2708 N N . GLU B 1 135 ? -9.859 26.203 10 1 94.62 135 GLU B N 1
ATOM 2709 C CA . GLU B 1 135 ? -11.047 26.766 9.359 1 94.62 135 GLU B CA 1
ATOM 2710 C C . GLU B 1 135 ? -11.883 25.672 8.703 1 94.62 135 GLU B C 1
ATOM 2712 O O . GLU B 1 135 ? -11.922 25.562 7.477 1 94.62 135 GLU B O 1
ATOM 2717 N N . ILE B 1 136 ? -12.625 24.953 9.477 1 95.56 136 ILE B N 1
ATOM 2718 C CA . ILE B 1 136 ? -13.469 23.844 9.016 1 95.56 136 ILE B CA 1
ATOM 2719 C C . ILE B 1 136 ? -14.641 23.656 9.977 1 95.56 136 ILE B C 1
ATOM 2721 O O . ILE B 1 136 ? -14.508 23.891 11.18 1 95.56 136 ILE B O 1
ATOM 2725 N N . SER B 1 137 ? -15.734 23.297 9.461 1 95.12 137 SER B N 1
ATOM 2726 C CA . SER B 1 137 ? -16.891 23.047 10.32 1 95.12 137 SER B CA 1
ATOM 2727 C C . SER B 1 137 ? -16.703 21.766 11.133 1 95.12 137 SER B C 1
ATOM 2729 O O . SER B 1 137 ? -16.016 20.844 10.695 1 95.12 137 SER B O 1
ATOM 2731 N N . LYS B 1 138 ? -17.391 21.75 12.242 1 96.56 138 LYS B N 1
ATOM 2732 C CA . LYS B 1 138 ? -17.359 20.578 13.102 1 96.56 138 LYS B CA 1
ATOM 2733 C C . LYS B 1 138 ? -17.891 19.344 12.359 1 96.56 138 LYS B C 1
ATOM 2735 O O . LYS B 1 138 ? -17.297 18.266 12.445 1 96.56 138 LYS B O 1
ATOM 2740 N N . THR B 1 139 ? -18.922 19.547 11.688 1 96.62 139 THR B N 1
ATOM 2741 C CA . THR B 1 139 ? -19.562 18.453 10.953 1 96.62 139 THR B CA 1
ATOM 2742 C C . THR B 1 139 ? -18.609 17.875 9.898 1 96.62 139 THR B C 1
ATOM 2744 O O . THR B 1 139 ? -18.438 16.672 9.805 1 96.62 139 THR B O 1
ATOM 2747 N N . SER B 1 140 ? -18.031 18.719 9.133 1 96.88 140 SER B N 1
ATOM 2748 C CA . SER B 1 140 ? -17.094 18.281 8.094 1 96.88 140 SER B CA 1
ATOM 2749 C C . SER B 1 140 ? -15.898 17.562 8.695 1 96.88 140 SER B C 1
ATOM 2751 O O . SER B 1 140 ? -15.484 16.516 8.203 1 96.88 140 SER B O 1
ATOM 2753 N N . PHE B 1 141 ? -15.43 18.062 9.758 1 98.06 141 PHE B N 1
ATOM 2754 C CA . PHE B 1 141 ? -14.273 17.469 10.43 1 98.06 141 PHE B CA 1
ATOM 2755 C C . PHE B 1 141 ? -14.609 16.078 10.945 1 98.06 141 PHE B C 1
ATOM 2757 O O . PHE B 1 141 ? -13.867 15.117 10.711 1 98.06 141 PHE B O 1
ATOM 2764 N N . GLU B 1 142 ? -15.672 15.992 11.594 1 98 142 GLU B N 1
ATOM 2765 C CA . GLU B 1 142 ? -16.078 14.711 12.172 1 98 142 GLU B CA 1
ATOM 2766 C C . GLU B 1 142 ? -16.375 13.688 11.078 1 98 142 GLU B C 1
ATOM 2768 O O . GLU B 1 142 ? -16.125 12.492 11.25 1 98 142 GLU B O 1
ATOM 2773 N N . ASN B 1 143 ? -16.875 14.203 10.016 1 97.88 143 ASN B N 1
ATOM 2774 C CA . ASN B 1 143 ? -17.078 13.312 8.883 1 97.88 143 ASN B CA 1
ATOM 2775 C C . ASN B 1 143 ? -15.758 12.734 8.383 1 97.88 143 ASN B C 1
ATOM 2777 O O . ASN B 1 143 ? -15.656 11.531 8.117 1 97.88 143 ASN B O 1
ATOM 2781 N N . GLN B 1 144 ? -14.734 13.516 8.258 1 98.31 144 GLN B N 1
ATOM 2782 C CA . GLN B 1 144 ? -13.422 13.055 7.824 1 98.31 144 GLN B CA 1
ATOM 2783 C C . GLN B 1 144 ? -12.828 12.07 8.828 1 98.31 144 GLN B C 1
ATOM 2785 O O . GLN B 1 144 ? -12.227 11.062 8.445 1 98.31 144 GLN B O 1
ATOM 2790 N N . GLN B 1 145 ? -13.047 12.336 10.078 1 98.25 145 GLN B N 1
ATOM 2791 C CA . GLN B 1 145 ? -12.57 11.422 11.125 1 98.25 145 GLN B CA 1
ATOM 2792 C C . GLN B 1 145 ? -13.266 10.07 11.023 1 98.25 145 GLN B C 1
ATOM 2794 O O . GLN B 1 145 ? -12.617 9.023 11.125 1 98.25 145 GLN B O 1
ATOM 2799 N N . ASN B 1 146 ? -14.523 10.148 10.844 1 98.5 146 ASN B N 1
ATOM 2800 C CA . ASN B 1 146 ? -15.305 8.922 10.758 1 98.5 146 ASN B CA 1
ATOM 2801 C C . ASN B 1 146 ? -14.93 8.102 9.531 1 98.5 146 ASN B C 1
ATOM 2803 O O . ASN B 1 146 ? -14.852 6.871 9.602 1 98.5 146 ASN B O 1
ATOM 2807 N N . ARG B 1 147 ? -14.758 8.766 8.477 1 98.56 147 ARG B N 1
ATOM 2808 C CA . ARG B 1 147 ? -14.32 8.094 7.258 1 98.56 147 ARG B CA 1
ATOM 2809 C C . ARG B 1 147 ? -12.984 7.387 7.473 1 98.56 147 ARG B C 1
ATOM 2811 O O . ARG B 1 147 ? -12.781 6.27 6.988 1 98.56 147 ARG B O 1
ATOM 2818 N N . THR B 1 148 ? -12.141 8.031 8.18 1 98.69 148 THR B N 1
ATOM 2819 C CA . THR B 1 148 ? -10.836 7.445 8.453 1 98.69 148 THR B CA 1
ATOM 2820 C C . THR B 1 148 ? -10.969 6.258 9.406 1 98.69 148 THR B C 1
ATOM 2822 O O . THR B 1 148 ? -10.273 5.254 9.25 1 98.69 148 THR B O 1
ATOM 2825 N N . ALA B 1 149 ? -11.828 6.398 10.383 1 98.19 149 ALA B N 1
ATOM 2826 C CA . ALA B 1 149 ? -12.109 5.281 11.281 1 98.19 149 ALA B CA 1
ATOM 2827 C C . ALA B 1 149 ? -12.617 4.07 10.508 1 98.19 149 ALA B C 1
ATOM 2829 O O . ALA B 1 149 ? -12.211 2.936 10.781 1 98.19 149 ALA B O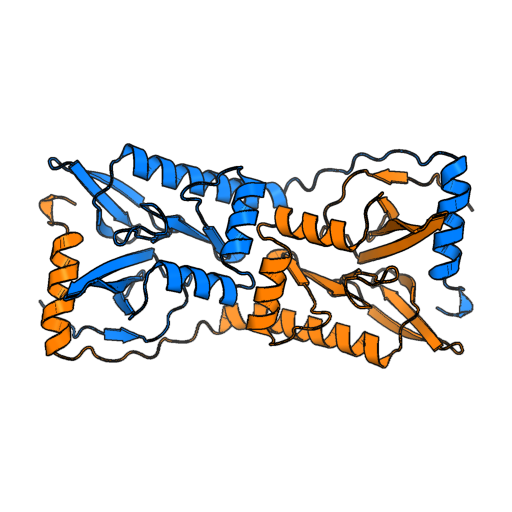 1
ATOM 2830 N N . LYS B 1 150 ? -13.5 4.336 9.609 1 98.12 150 LYS B N 1
ATOM 2831 C CA . LYS B 1 150 ? -14.016 3.264 8.766 1 98.12 150 LYS B CA 1
ATOM 2832 C C . LYS B 1 150 ? -12.891 2.578 7.996 1 98.12 150 LYS B C 1
ATOM 2834 O O . LYS B 1 150 ? -12.828 1.349 7.941 1 98.12 150 LYS B O 1
ATOM 2839 N N . LEU B 1 151 ? -12.008 3.355 7.406 1 97.94 151 LEU B N 1
ATOM 2840 C CA . LEU B 1 151 ? -10.859 2.814 6.68 1 97.94 151 LEU B CA 1
ATOM 2841 C C . LEU B 1 151 ? -10.008 1.936 7.586 1 97.94 151 LEU B C 1
ATOM 2843 O O . LEU B 1 151 ? -9.641 0.82 7.211 1 97.94 151 LEU B O 1
ATOM 2847 N N . ARG B 1 152 ? -9.773 2.426 8.742 1 96.44 152 ARG B N 1
ATOM 2848 C CA . ARG B 1 152 ? -8.977 1.687 9.711 1 96.44 152 ARG B CA 1
ATOM 2849 C C . ARG B 1 152 ? -9.633 0.355 10.062 1 96.44 152 ARG B C 1
ATOM 2851 O O . ARG B 1 152 ? -8.969 -0.682 10.094 1 96.44 152 ARG B O 1
ATOM 2858 N N . THR B 1 153 ? -10.891 0.4 10.25 1 95.81 153 THR B N 1
ATOM 2859 C CA . THR B 1 153 ? -11.633 -0.806 10.609 1 95.81 153 THR B CA 1
ATOM 2860 C C . THR B 1 153 ? -11.594 -1.823 9.469 1 95.81 153 THR B C 1
ATOM 2862 O O . THR B 1 153 ? -11.469 -3.025 9.711 1 95.81 153 THR B O 1
ATOM 2865 N N . GLU B 1 154 ? -11.68 -1.318 8.25 1 94.31 154 GLU B N 1
ATOM 2866 C CA . GLU B 1 154 ? -11.641 -2.205 7.09 1 94.31 154 GLU B CA 1
ATOM 2867 C C . GLU B 1 154 ? -10.297 -2.928 6.996 1 94.31 154 GLU B C 1
ATOM 2869 O O . GLU B 1 154 ? -10.242 -4.102 6.625 1 94.31 154 GLU B O 1
ATOM 2874 N N . TYR B 1 155 ? -9.234 -2.279 7.332 1 92.06 155 TYR B N 1
ATOM 2875 C CA . TYR B 1 155 ? -7.918 -2.906 7.328 1 92.06 155 TYR B CA 1
ATOM 2876 C C . TYR B 1 155 ? -7.812 -3.959 8.43 1 92.06 155 TYR B C 1
ATOM 2878 O O . TYR B 1 155 ? -7.227 -5.023 8.219 1 92.06 155 TYR B O 1
ATOM 2886 N N . GLU B 1 156 ? -8.414 -3.645 9.523 1 86.94 156 GLU B N 1
ATOM 2887 C CA . GLU B 1 156 ? -8.336 -4.551 10.664 1 86.94 156 GLU B CA 1
ATOM 2888 C C . GLU B 1 156 ? -9.203 -5.785 10.445 1 86.94 156 GLU B C 1
ATOM 2890 O O . GLU B 1 156 ? -8.805 -6.902 10.797 1 86.94 156 GLU B O 1
ATOM 2895 N N . ASP B 1 157 ? -10.328 -5.598 9.891 1 84.56 157 ASP B N 1
ATOM 2896 C CA . ASP B 1 157 ? -11.281 -6.684 9.68 1 84.56 157 ASP B CA 1
ATOM 2897 C C . ASP B 1 157 ? -10.805 -7.625 8.578 1 84.56 157 ASP B C 1
ATOM 2899 O O . ASP B 1 157 ? -11.07 -8.828 8.625 1 84.56 157 ASP B O 1
ATOM 2903 N N . ARG B 1 158 ? -10.219 -7.102 7.602 1 76.75 158 ARG B N 1
ATOM 2904 C CA . ARG B 1 158 ? -9.695 -7.93 6.523 1 76.75 158 ARG B CA 1
ATOM 2905 C C . ARG B 1 158 ? -8.758 -9.008 7.062 1 76.75 158 ARG B C 1
ATOM 2907 O O . ARG B 1 158 ? -8.781 -10.148 6.594 1 76.75 158 ARG B O 1
ATOM 2914 N N . ARG B 1 159 ? -8.047 -8.648 7.879 1 65.75 159 ARG B N 1
ATOM 2915 C CA . ARG B 1 159 ? -7.086 -9.586 8.453 1 65.75 159 ARG B CA 1
ATOM 2916 C C . ARG B 1 159 ? -7.797 -10.75 9.133 1 65.75 159 ARG B C 1
ATOM 2918 O O . ARG B 1 159 ? -7.312 -11.883 9.109 1 65.75 159 ARG B O 1
ATOM 2925 N N . LYS B 1 160 ? -8.984 -10.391 9.469 1 65.88 160 LYS B N 1
ATOM 2926 C CA . LYS B 1 160 ? -9.766 -11.406 10.172 1 65.88 160 LYS B CA 1
ATOM 2927 C C . LYS B 1 160 ? -10.641 -12.195 9.203 1 65.88 160 LYS B C 1
ATOM 2929 O O . LYS B 1 160 ? -10.875 -13.391 9.398 1 65.88 160 LYS B O 1
ATOM 2934 N N . LYS B 1 161 ? -11.172 -11.555 8.219 1 61.47 161 LYS B N 1
ATOM 2935 C CA . LYS B 1 161 ? -12.203 -12.148 7.375 1 61.47 161 LYS B CA 1
ATOM 2936 C C . LYS B 1 161 ? -11.594 -12.875 6.188 1 61.47 161 LYS B C 1
ATOM 2938 O O . LYS B 1 161 ? -12.133 -12.844 5.082 1 61.47 161 LYS B O 1
ATOM 2943 N N . GLN B 1 162 ? -10.508 -13.172 6.109 1 59.16 162 GLN B N 1
ATOM 2944 C CA . GLN B 1 162 ? -10.164 -13.906 4.898 1 59.16 162 GLN B CA 1
ATOM 2945 C C . GLN B 1 162 ? -11.141 -15.062 4.664 1 59.16 162 GLN B C 1
ATOM 2947 O O . GLN B 1 162 ? -11.172 -16.016 5.434 1 59.16 162 GLN B O 1
ATOM 2952 N N . GLY B 1 163 ? -12.344 -14.617 4.375 1 58.25 163 GLY B N 1
ATOM 2953 C CA . GLY B 1 163 ? -13.43 -15.57 4.234 1 58.25 163 GLY B CA 1
ATOM 2954 C C . GLY B 1 163 ? -13.047 -16.797 3.418 1 58.25 163 GLY B C 1
ATOM 2955 O O . GLY B 1 163 ? -12.031 -16.797 2.729 1 58.25 163 GLY B O 1
ATOM 2956 N N . ASN B 1 164 ? -13.797 -17.922 3.676 1 66.81 164 ASN B N 1
ATOM 2957 C CA . ASN B 1 164 ? -13.672 -19.172 2.936 1 66.81 164 ASN B CA 1
ATOM 2958 C C . ASN B 1 164 ? -14.211 -19.047 1.514 1 66.81 164 ASN B C 1
ATOM 2960 O O . ASN B 1 164 ? -15.305 -18.531 1.306 1 66.81 164 ASN B O 1
ATOM 2964 N N . PRO B 1 165 ? -13.312 -19.203 0.556 1 74.81 165 PRO B N 1
ATOM 2965 C CA . PRO B 1 165 ? -13.812 -19.172 -0.819 1 74.81 165 PRO B CA 1
ATOM 2966 C C . PRO B 1 165 ? -14.992 -20.109 -1.04 1 74.81 165 PRO B C 1
ATOM 2968 O O . PRO B 1 165 ? -15.086 -21.156 -0.382 1 74.81 165 PRO B O 1
ATOM 2971 N N . CYS B 1 166 ? -15.938 -19.625 -1.769 1 83.44 166 CYS B N 1
ATOM 2972 C CA . CYS B 1 166 ? -17.047 -20.484 -2.172 1 83.44 166 CYS B CA 1
ATOM 2973 C C . CYS B 1 166 ? -16.641 -21.375 -3.34 1 83.44 166 CYS B C 1
ATOM 2975 O O . CYS B 1 166 ? -16.562 -20.922 -4.48 1 83.44 166 CYS B O 1
ATOM 2977 N N . PHE B 1 167 ? -16.547 -22.609 -3.066 1 89.38 167 PHE B N 1
ATOM 2978 C CA . PHE B 1 167 ? -16.031 -23.547 -4.062 1 89.38 167 PHE B CA 1
ATOM 2979 C C . PHE B 1 167 ? -17.188 -24.141 -4.875 1 89.38 167 PHE B C 1
ATOM 2981 O O . PHE B 1 167 ? -18.234 -24.469 -4.328 1 89.38 167 PHE B O 1
ATOM 2988 N N . LYS B 1 168 ? -16.938 -24.188 -6.098 1 90.31 168 LYS B N 1
ATOM 2989 C CA . LYS B 1 168 ? -17.797 -24.922 -7.016 1 90.31 168 LYS B CA 1
ATOM 2990 C C . LYS B 1 168 ? -17.062 -26.078 -7.672 1 90.31 168 LYS B C 1
ATOM 2992 O O . LYS B 1 168 ? -15.828 -26.047 -7.777 1 90.31 168 LYS B O 1
ATOM 2997 N N . GLU B 1 169 ? -17.828 -26.984 -8.078 1 90.31 169 GLU B N 1
ATOM 2998 C CA . GLU B 1 169 ? -17.203 -28.125 -8.734 1 90.31 169 GLU B CA 1
ATOM 2999 C C . GLU B 1 169 ? -17.047 -27.891 -10.234 1 90.31 169 GLU B C 1
ATOM 3001 O O . GLU B 1 169 ? -17.953 -27.344 -10.875 1 90.31 169 GLU B O 1
ATOM 3006 N N . VAL B 1 170 ? -15.914 -28.219 -10.664 1 89 170 VAL B N 1
ATOM 3007 C CA . VAL B 1 170 ? -15.695 -28.125 -12.102 1 89 170 VAL B CA 1
ATOM 3008 C C . VAL B 1 170 ? -16.453 -29.234 -12.82 1 89 170 VAL B C 1
ATOM 3010 O O . VAL B 1 170 ? -16.406 -30.391 -12.398 1 89 170 VAL B O 1
ATOM 3013 N N . ASP B 1 171 ? -17.219 -28.844 -13.773 1 87.62 171 ASP B N 1
ATOM 3014 C CA . ASP B 1 171 ? -17.953 -29.859 -14.531 1 87.62 171 ASP B CA 1
ATOM 3015 C C . ASP B 1 171 ? -17 -30.844 -15.195 1 87.62 171 ASP B C 1
ATOM 3017 O O . ASP B 1 171 ? -15.891 -30.484 -15.586 1 87.62 171 ASP B O 1
ATOM 3021 N N . LYS B 1 172 ? -17.453 -32.031 -15.43 1 85 172 LYS B N 1
ATOM 3022 C CA . LYS B 1 172 ? -16.641 -33.125 -15.938 1 85 172 LYS B CA 1
ATOM 3023 C C . LYS B 1 172 ? -16.016 -32.781 -17.281 1 85 172 LYS B C 1
ATOM 3025 O O . LYS B 1 172 ? -14.859 -33.125 -17.547 1 85 172 LYS B O 1
ATOM 3030 N N . ASN B 1 173 ? -16.75 -32.094 -18.047 1 82.25 173 ASN B N 1
ATOM 3031 C CA . ASN B 1 173 ? -16.25 -31.719 -19.359 1 82.25 173 ASN B CA 1
ATOM 3032 C C . ASN B 1 173 ? -15.086 -30.734 -19.266 1 82.25 173 ASN B C 1
ATOM 3034 O O . ASN B 1 173 ? -14.086 -30.875 -19.969 1 82.25 173 ASN B O 1
ATOM 3038 N N . GLU B 1 174 ? -15.227 -29.766 -18.453 1 84.69 174 GLU B N 1
ATOM 3039 C CA . GLU B 1 174 ? -14.164 -28.781 -18.25 1 84.69 174 GLU B CA 1
ATOM 3040 C C . GLU B 1 174 ? -12.961 -29.406 -17.547 1 84.69 174 GLU B C 1
ATOM 3042 O O . GLU B 1 174 ? -11.82 -29.062 -17.844 1 84.69 174 GLU B O 1
ATOM 3047 N N . GLU B 1 175 ? -13.273 -30.266 -16.688 1 86.5 175 GLU B N 1
ATOM 3048 C CA . GLU B 1 175 ? -12.211 -30.953 -15.961 1 86.5 175 GLU B CA 1
ATOM 3049 C C . GLU B 1 175 ? -11.305 -31.719 -16.922 1 86.5 175 GLU B C 1
ATOM 3051 O O . GLU B 1 175 ? -10.086 -31.781 -16.719 1 86.5 175 GLU B O 1
ATOM 3056 N N . SER B 1 176 ? -11.914 -32.312 -17.906 1 84.5 176 SER B N 1
ATOM 3057 C CA . SER B 1 176 ? -11.188 -33.125 -18.891 1 84.5 176 SER B CA 1
ATOM 3058 C C . SER B 1 176 ? -10.219 -32.25 -19.703 1 84.5 176 SER B C 1
ATOM 3060 O O . SER B 1 176 ? -9.312 -32.781 -20.344 1 84.5 176 SER B O 1
ATOM 3062 N N . ARG B 1 177 ? -10.406 -30.969 -19.594 1 87.88 177 ARG B N 1
ATOM 3063 C CA . ARG B 1 177 ? -9.523 -30.047 -20.312 1 87.88 177 ARG B CA 1
ATOM 3064 C C . ARG B 1 177 ? -8.531 -29.391 -19.359 1 87.88 177 ARG B C 1
ATOM 3066 O O . ARG B 1 177 ? -7.348 -29.281 -19.672 1 87.88 177 ARG B O 1
ATOM 3073 N N . LEU B 1 178 ? -8.961 -29.078 -18.234 1 90.5 178 LEU B N 1
ATOM 3074 C CA . LEU B 1 178 ? -8.195 -28.281 -17.281 1 90.5 178 LEU B CA 1
ATOM 3075 C C . LEU B 1 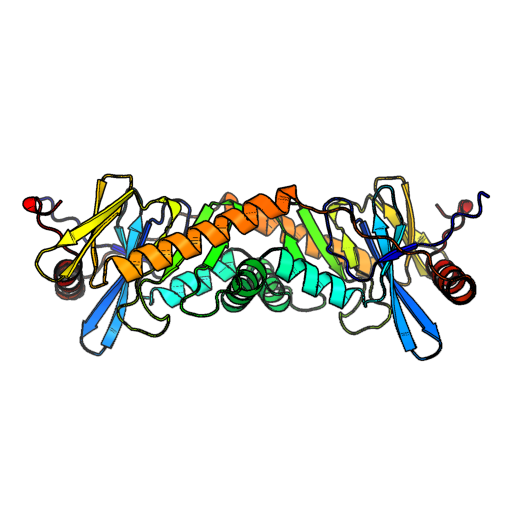178 ? -7.062 -29.094 -16.672 1 90.5 178 LEU B C 1
ATOM 3077 O O . LEU B 1 178 ? -5.91 -28.656 -16.656 1 90.5 178 LEU B O 1
ATOM 3081 N N . LYS B 1 179 ? -7.395 -30.234 -16.188 1 88.69 179 LYS B N 1
ATOM 3082 C CA . LYS B 1 179 ? -6.43 -31.031 -15.43 1 88.69 179 LYS B CA 1
ATOM 3083 C C . LYS B 1 179 ? -5.277 -31.484 -16.312 1 88.69 179 LYS B C 1
ATOM 3085 O O . LYS B 1 179 ? -4.109 -31.281 -15.977 1 88.69 179 LYS B O 1
ATOM 3090 N N . PRO B 1 180 ? -5.574 -32 -17.453 1 87.56 180 PRO B N 1
ATOM 3091 C CA . PRO B 1 180 ? -4.457 -32.375 -18.312 1 87.56 180 PRO B CA 1
ATOM 3092 C C . PRO B 1 180 ? -3.617 -31.188 -18.766 1 87.56 180 PRO B C 1
ATOM 3094 O O . PRO B 1 180 ? -2.395 -31.297 -18.891 1 87.56 180 PRO B O 1
ATOM 3097 N N . ALA B 1 181 ? -4.203 -30.094 -19.062 1 89.88 181 ALA B N 1
ATOM 3098 C CA . ALA B 1 181 ? -3.477 -28.891 -19.453 1 89.88 181 ALA B CA 1
ATOM 3099 C C . ALA B 1 181 ? -2.516 -28.438 -18.359 1 89.88 181 ALA B C 1
ATOM 3101 O O . ALA B 1 181 ? -1.367 -28.094 -18.641 1 89.88 181 ALA B O 1
ATOM 3102 N N . TYR B 1 182 ? -2.951 -28.484 -17.203 1 91.75 182 TYR B N 1
ATOM 3103 C CA . TYR B 1 182 ? -2.123 -28.156 -16.047 1 91.75 182 TYR B CA 1
ATOM 3104 C C . TYR B 1 182 ? -0.976 -29.141 -15.898 1 91.75 182 TYR B C 1
ATOM 3106 O O . TYR B 1 182 ? 0.181 -28.734 -15.75 1 91.75 182 TYR B O 1
ATOM 3114 N N . GLU B 1 183 ? -1.294 -30.406 -15.906 1 90.12 183 GLU B N 1
ATOM 3115 C CA . GLU B 1 183 ? -0.301 -31.438 -15.656 1 90.12 183 GLU B CA 1
ATOM 3116 C C . GLU B 1 183 ? 0.771 -31.453 -16.734 1 90.12 183 GLU B C 1
ATOM 3118 O O . GLU B 1 183 ? 1.938 -31.734 -16.469 1 90.12 183 GLU B O 1
ATOM 3123 N N . SER B 1 184 ? 0.299 -31.141 -17.859 1 88.81 184 SER B N 1
ATOM 3124 C CA . SER B 1 184 ? 1.238 -31.172 -18.984 1 88.81 184 SER B CA 1
ATOM 3125 C C . SER B 1 184 ? 2.355 -30.156 -18.797 1 88.81 184 SER B C 1
ATOM 3127 O O . SER B 1 184 ? 3.479 -30.359 -19.25 1 88.81 184 SER B O 1
ATOM 3129 N N . VAL B 1 185 ? 2.074 -29.141 -18.078 1 88.75 185 VAL B N 1
ATOM 3130 C CA . VAL B 1 185 ? 3.031 -28.047 -17.969 1 88.75 185 VAL B CA 1
ATOM 3131 C C . VAL B 1 185 ? 3.74 -28.125 -16.625 1 88.75 185 VAL B C 1
ATOM 3133 O O . VAL B 1 185 ? 4.961 -27.953 -16.547 1 88.75 185 VAL B O 1
ATOM 3136 N N . TYR B 1 186 ? 3.121 -28.547 -15.594 1 93.44 186 TYR B N 1
ATOM 3137 C CA . TYR B 1 186 ? 3.645 -28.266 -14.258 1 93.44 186 TYR B CA 1
ATOM 3138 C C . TYR B 1 186 ? 3.945 -29.562 -13.516 1 93.44 186 TYR B C 1
ATOM 3140 O O . TYR B 1 186 ? 4.582 -29.547 -12.453 1 93.44 186 TYR B O 1
ATOM 3148 N N . PHE B 1 187 ? 3.533 -30.641 -14.062 1 88.75 187 PHE B N 1
ATOM 3149 C CA . PHE B 1 187 ? 3.693 -31.922 -13.367 1 88.75 187 PHE B CA 1
ATOM 3150 C C . PHE B 1 187 ? 5.168 -32.281 -13.266 1 88.75 187 PHE B C 1
ATOM 3152 O O . PHE B 1 187 ? 5.918 -32.156 -14.234 1 88.75 187 PHE B O 1
ATOM 3159 N N . VAL B 1 188 ? 5.578 -32.719 -12.07 1 88.62 188 VAL B N 1
ATOM 3160 C CA . VAL B 1 188 ? 6.941 -33.156 -11.797 1 88.62 188 VAL B CA 1
ATOM 3161 C C . VAL B 1 188 ? 6.953 -34.656 -11.492 1 88.62 188 VAL B C 1
ATOM 3163 O O . VAL B 1 188 ? 6.203 -35.125 -10.641 1 88.62 188 VAL B O 1
ATOM 3166 N N . LYS B 1 189 ? 7.887 -35.406 -12.133 1 85.25 189 LYS B N 1
ATOM 3167 C CA . LYS B 1 189 ? 8.047 -36.844 -11.82 1 85.25 189 LYS B CA 1
ATOM 3168 C C . LYS B 1 189 ? 8.766 -37.031 -10.492 1 85.25 189 LYS B C 1
ATOM 3170 O O . LYS B 1 189 ? 9.664 -36.25 -10.148 1 85.25 189 LYS B O 1
ATOM 3175 N N . GLU B 1 190 ? 8.328 -38 -9.836 1 79.56 190 GLU B N 1
ATOM 3176 C CA . GLU B 1 190 ? 8.883 -38.281 -8.516 1 79.56 190 GLU B CA 1
ATOM 3177 C C . GLU B 1 190 ? 10.406 -38.344 -8.555 1 79.56 190 GLU B C 1
ATOM 3179 O O . GLU B 1 190 ? 11.078 -37.875 -7.637 1 79.56 190 GLU B O 1
ATOM 3184 N N . GLU B 1 191 ? 10.969 -38.812 -9.641 1 80.81 191 GLU B N 1
ATOM 3185 C CA . GLU B 1 191 ? 12.406 -39.031 -9.742 1 80.81 191 GLU B CA 1
ATOM 3186 C C . GLU B 1 191 ? 13.141 -37.688 -9.961 1 80.81 191 GLU B C 1
ATOM 3188 O O . GLU B 1 191 ? 14.352 -37.625 -9.773 1 80.81 191 GLU B O 1
ATOM 3193 N N . GLU B 1 192 ? 12.398 -36.781 -10.266 1 81 192 GLU B N 1
ATOM 3194 C CA . GLU B 1 192 ? 13 -35.5 -10.602 1 81 192 GLU B CA 1
ATOM 3195 C C . GLU B 1 192 ? 12.992 -34.562 -9.398 1 81 192 GLU B C 1
ATOM 3197 O O . GLU B 1 192 ? 13.539 -33.438 -9.469 1 81 192 GLU B O 1
ATOM 3202 N N . VAL B 1 193 ? 12.32 -35.031 -8.359 1 76.12 193 VAL B N 1
ATOM 3203 C CA . VAL B 1 193 ? 12.172 -34.156 -7.215 1 76.12 193 VAL B CA 1
ATOM 3204 C C . VAL B 1 193 ? 13.359 -34.312 -6.273 1 76.12 193 VAL B C 1
ATOM 3206 O O . VAL B 1 193 ? 13.812 -35.438 -6.027 1 76.12 193 VAL B O 1
#

Sequence (386 aa):
MENKVERYVENYVVNKNTMALLPVILSEKKIVTRVVEVQDSFFVFQKPLDIIERSCRKHGSSFLGRKEGTKELTHITHKAPIAISPTDQLYFFPTYSYSRKECAWLSHFYIESNKELKDGNLIIRFINGFAVKLEISKTSFENQQNRTAKLRTEYEDRRKKQGNPCFKEVDKNEESRLKPAYESVYFVKEEEVMENKVERYVENYVVNKNTMALLPVILSEKKIVTRVVEVQDSFFVFQKPLDIIERSCRKHGSSFLGRKEGTKELTHITHKAPIAISPTDQLYFFPTYSYSRKECAWLSHFYIESNKELKDGNLIIRFINGFAVKLEISKTSFENQQNRTAKLRTEYEDRRKKQGNPCFKEVDKNEESRLKPAYESVYFVKEEEV

Solvent-accessible surface area (backbone atoms only — not comparable to full-atom values): 20732 Å² total; per-residue (Å²): 128,85,84,72,76,55,35,30,28,81,68,65,64,77,50,85,49,47,38,35,29,37,48,29,71,46,86,89,73,42,53,24,16,42,39,35,35,80,90,47,70,37,34,29,79,38,40,40,63,56,34,51,36,48,24,12,25,77,55,40,19,28,46,69,12,21,43,48,4,35,28,68,69,66,67,44,79,71,59,49,39,36,59,47,34,69,89,66,59,40,36,34,31,42,74,36,51,85,82,45,80,80,28,28,38,36,28,61,78,38,59,62,49,74,46,75,45,96,87,54,34,22,37,40,29,31,71,87,65,53,60,38,34,40,94,42,49,68,66,60,51,51,48,44,51,48,53,39,51,50,50,51,47,47,59,59,45,49,74,69,52,72,66,80,76,69,73,39,72,50,51,69,73,56,43,70,51,48,53,56,49,40,44,73,58,29,59,64,57,76,86,76,104,130,86,83,72,76,55,36,29,30,81,71,65,62,79,52,87,49,48,39,34,29,37,47,30,71,46,88,91,71,42,52,26,14,42,38,33,34,81,90,47,70,37,34,30,78,39,39,39,63,56,33,50,36,48,26,12,26,78,55,39,20,28,45,67,12,22,43,48,3,36,27,67,69,66,65,43,79,72,60,48,41,35,59,45,34,70,91,66,59,40,36,33,32,43,76,37,51,85,82,44,80,80,27,27,38,35,28,61,77,36,59,63,49,76,46,76,45,95,86,53,32,24,37,41,30,31,70,88,65,54,62,37,34,41,93,43,47,66,68,62,49,50,49,42,50,50,52,38,51,51,49,52,48,45,60,56,44,48,74,68,52,71,66,80,78,68,73,40,73,52,53,69,72,56,41,69,51,50,54,55,49,40,46,73,59,30,58,64,57,76,87,76,106

Nearest PDB structures (foldseek):
  3d6w-assembly1_A  TM=5.396E-01  e=3.696E-02  Bacillus cereus ATCC 10987
  2cod-assembly1_A  TM=3.484E-01  e=2.376E-01  Homo sapiens
  7pgu-assembly1_N  TM=2.762E-01  e=4.009E-01  Homo sapiens
  7r04-assembly1_A  TM=3.033E-01  e=9.047E-01  Homo sapiens
  7d4i-assembly1_AG  TM=1.897E-01  e=3.367E-01  Saccharomyces cerevisiae S288C

Secondary structure (DSSP, 8-state):
------EEES-----TTEEEEEEEE-GGG-EEEEEEESS-EEEESS-HHHHHHHHHHHTTS-HHHHHHHHHHHH---SS--EEEEGGGTEEEEESS-TT-TT--EEEGGGEEEEEE-TTS-EEEEETTS-EEEESS-HHHHHHHHHHHHHHHHHHHHHHH-------EEPPHHHHHHHHHHHHHHH---GGG-/------EEES-----TTEEEEEEEE-GGG-EEEEEEESS-EEEESS-HHHHHHHHHHHTTS-HHHHHHHHHHHH---SS--EEEEGGGTEEEEESS-TT-TT--EEEGGGEEEEEE-TTS-EEEEETTS-EEEESS-HHHHHHHHHHHHHHHHHHHHHHH-------EEPPHHHHHHHHHHHHHHH---GGG-

pLDDT: mean 92.2, std 9.74, range [36.06, 98.88]